Protein AF-A0A3D3ULC6-F1 (afdb_monomer_lite)

Structure (mmCIF, N/CA/C/O backbone):
data_AF-A0A3D3ULC6-F1
#
_entry.id   AF-A0A3D3ULC6-F1
#
loop_
_atom_site.group_PDB
_atom_site.id
_atom_site.type_symbol
_atom_site.label_atom_id
_atom_site.label_alt_id
_atom_site.label_comp_id
_atom_site.label_asym_id
_atom_site.label_entity_id
_atom_site.label_seq_id
_atom_site.pdbx_PDB_ins_code
_atom_site.Cartn_x
_atom_site.Cartn_y
_atom_site.Cartn_z
_atom_site.occupancy
_atom_site.B_iso_or_equiv
_atom_site.auth_seq_id
_atom_site.auth_comp_id
_atom_site.auth_asym_id
_atom_site.auth_atom_id
_atom_site.pdbx_PDB_model_num
ATOM 1 N N . MET A 1 1 ? 43.059 -26.072 -73.272 1.00 43.12 1 MET A N 1
ATOM 2 C CA . MET A 1 1 ? 42.145 -24.938 -73.535 1.00 43.12 1 MET A CA 1
ATOM 3 C C . MET A 1 1 ? 40.936 -25.067 -72.613 1.00 43.12 1 MET A C 1
ATOM 5 O O . MET A 1 1 ? 39.854 -25.448 -73.032 1.00 43.12 1 MET A O 1
ATOM 9 N N . LEU A 1 2 ? 41.203 -24.804 -71.338 1.00 31.50 2 LEU A N 1
ATOM 10 C CA . LEU A 1 2 ? 40.302 -24.479 -70.227 1.00 31.50 2 LEU A CA 1
ATOM 11 C C . LEU A 1 2 ? 40.651 -22.998 -69.930 1.00 31.50 2 LEU A C 1
ATOM 13 O O . LEU A 1 2 ? 41.809 -22.636 -70.109 1.00 31.50 2 LEU A O 1
ATOM 17 N N . ASP A 1 3 ? 39.784 -22.052 -69.592 1.00 36.62 3 ASP A N 1
ATOM 18 C CA . ASP A 1 3 ? 38.513 -22.144 -68.898 1.00 36.62 3 ASP A CA 1
ATOM 19 C C . ASP A 1 3 ? 37.566 -21.030 -69.361 1.00 36.62 3 ASP A C 1
ATOM 21 O O . ASP A 1 3 ? 37.781 -19.846 -69.112 1.00 36.62 3 ASP A O 1
ATOM 25 N N . LYS A 1 4 ? 36.443 -21.420 -69.970 1.00 40.50 4 LYS A N 1
ATOM 26 C CA . LYS A 1 4 ? 35.246 -20.575 -70.121 1.00 40.50 4 LYS A CA 1
ATOM 27 C C . LYS A 1 4 ? 34.289 -20.789 -68.938 1.00 40.50 4 LYS A C 1
ATOM 29 O O . LYS A 1 4 ? 33.088 -20.959 -69.129 1.00 40.50 4 LYS A O 1
ATOM 34 N N . LYS A 1 5 ? 34.829 -20.806 -67.713 1.00 41.34 5 LYS A N 1
ATOM 35 C CA . LYS A 1 5 ? 34.066 -20.925 -66.454 1.00 41.34 5 LYS A CA 1
ATOM 36 C C . LYS A 1 5 ? 34.327 -19.808 -65.431 1.00 41.34 5 LYS A C 1
ATOM 38 O O . LYS A 1 5 ? 33.798 -19.881 -64.333 1.00 41.34 5 LYS A O 1
ATOM 43 N N . LEU A 1 6 ? 35.038 -18.740 -65.808 1.00 37.81 6 LEU A N 1
ATOM 44 C CA . LEU A 1 6 ? 35.272 -17.573 -64.937 1.00 37.81 6 LEU A CA 1
ATOM 45 C C . LEU A 1 6 ? 34.579 -16.271 -65.380 1.00 37.81 6 LEU A C 1
ATOM 47 O O . LEU A 1 6 ? 34.598 -15.292 -64.648 1.00 37.81 6 LEU A O 1
ATOM 51 N N . ALA A 1 7 ? 33.889 -16.250 -66.525 1.00 36.66 7 ALA A N 1
ATOM 52 C CA . ALA A 1 7 ? 33.257 -15.031 -67.055 1.00 36.66 7 ALA A CA 1
ATOM 53 C C . ALA A 1 7 ? 31.736 -14.916 -66.794 1.00 36.66 7 ALA A C 1
ATOM 55 O O . ALA A 1 7 ? 31.085 -14.032 -67.340 1.00 36.66 7 ALA A O 1
ATOM 56 N N . ARG A 1 8 ? 31.150 -15.799 -65.970 1.00 35.94 8 ARG A N 1
ATOM 57 C CA . ARG A 1 8 ? 29.739 -15.712 -65.524 1.00 35.94 8 ARG A CA 1
ATOM 58 C C . ARG A 1 8 ? 29.569 -15.504 -64.012 1.00 35.94 8 ARG A C 1
ATOM 60 O O . ARG A 1 8 ? 28.445 -15.496 -63.537 1.00 35.94 8 ARG A O 1
ATOM 67 N N . ILE A 1 9 ? 30.664 -15.282 -63.281 1.00 39.44 9 ILE A N 1
ATOM 68 C CA . ILE A 1 9 ? 30.652 -15.001 -61.831 1.00 39.44 9 ILE A CA 1
ATOM 69 C C . ILE A 1 9 ? 30.904 -13.507 -61.527 1.00 39.44 9 ILE A C 1
ATOM 71 O O . ILE A 1 9 ? 30.817 -13.089 -60.383 1.00 39.44 9 ILE A O 1
ATOM 75 N N . LEU A 1 10 ? 31.106 -12.656 -62.543 1.00 34.56 10 LEU A N 1
ATOM 76 C CA . LEU A 1 10 ? 31.330 -11.211 -62.352 1.00 34.56 10 LEU A CA 1
ATOM 77 C C . LEU A 1 10 ? 30.183 -10.284 -62.805 1.00 34.56 10 LEU A C 1
ATOM 79 O O . LEU A 1 10 ? 30.356 -9.073 -62.804 1.00 34.56 10 LEU A O 1
ATOM 83 N N . ILE A 1 11 ? 29.007 -10.815 -63.172 1.00 35.88 11 ILE A N 1
ATOM 84 C CA . ILE A 1 11 ? 27.827 -9.998 -63.564 1.00 35.88 11 ILE A CA 1
ATOM 85 C C . ILE A 1 11 ? 26.578 -10.319 -62.706 1.00 35.88 11 ILE A C 1
ATOM 87 O O . ILE A 1 11 ? 25.499 -9.792 -62.938 1.00 35.88 11 ILE A O 1
ATOM 91 N N . CYS A 1 12 ? 26.724 -11.108 -61.635 1.00 32.03 12 CYS A N 1
ATOM 92 C CA . CYS A 1 12 ? 25.681 -11.289 -60.608 1.00 32.03 12 CYS A CA 1
ATOM 93 C C . CYS A 1 12 ? 26.078 -10.719 -59.235 1.00 32.03 12 CYS A C 1
ATOM 95 O O . CYS A 1 12 ? 25.408 -10.998 -58.250 1.00 32.03 12 CYS A O 1
ATOM 97 N N . LEU A 1 13 ? 27.141 -9.906 -59.169 1.00 33.59 13 LEU A N 1
ATOM 98 C CA . LEU A 1 13 ? 27.630 -9.289 -57.927 1.00 33.59 13 LEU A CA 1
ATOM 99 C C . LEU A 1 13 ? 27.573 -7.748 -57.936 1.00 33.59 13 LEU A C 1
ATOM 101 O O . LEU A 1 13 ? 28.222 -7.105 -57.124 1.00 33.59 13 LEU A O 1
ATOM 105 N N . ALA A 1 14 ? 26.817 -7.149 -58.862 1.00 35.69 14 ALA A N 1
ATOM 106 C CA . ALA A 1 14 ? 26.692 -5.691 -58.993 1.00 35.69 14 ALA A CA 1
ATOM 107 C C . ALA A 1 14 ? 25.235 -5.206 -59.151 1.00 35.69 14 ALA A C 1
ATOM 109 O O . ALA A 1 14 ? 25.001 -4.104 -59.631 1.00 35.69 14 ALA A O 1
ATOM 110 N N . LEU A 1 15 ? 24.246 -6.026 -58.771 1.00 36.44 15 LEU A N 1
ATOM 111 C CA . LEU A 1 15 ? 22.818 -5.674 -58.878 1.00 36.44 15 LEU A CA 1
ATOM 112 C C . LEU A 1 15 ? 21.954 -6.230 -57.729 1.00 36.44 15 LEU A C 1
ATOM 114 O O . LEU A 1 15 ? 20.768 -6.479 -57.900 1.00 36.44 15 LEU A O 1
ATOM 118 N N . ALA A 1 16 ? 22.556 -6.405 -56.549 1.00 34.91 16 ALA A N 1
ATOM 119 C CA . ALA A 1 16 ? 21.851 -6.726 -55.303 1.00 34.91 16 ALA A CA 1
ATOM 120 C C . ALA A 1 16 ? 22.537 -6.092 -54.074 1.00 34.91 16 ALA A C 1
ATOM 122 O O . ALA A 1 16 ? 22.623 -6.697 -53.015 1.00 34.91 16 ALA A O 1
ATOM 123 N N . LEU A 1 17 ? 23.056 -4.871 -54.233 1.00 36.03 17 LEU A N 1
ATOM 124 C CA . LEU A 1 17 ? 23.528 -4.014 -53.138 1.00 36.03 17 LEU A CA 1
ATOM 125 C C . LEU A 1 17 ? 22.856 -2.645 -53.274 1.00 36.03 17 LEU A C 1
ATOM 127 O O . LEU A 1 17 ? 23.476 -1.609 -53.475 1.00 36.03 17 LEU A O 1
ATOM 131 N N . SER A 1 18 ? 21.531 -2.692 -53.239 1.00 35.28 18 SER A N 1
ATOM 132 C CA . SER A 1 18 ? 20.673 -1.582 -52.841 1.00 35.28 18 SER A CA 1
ATOM 133 C C . SER A 1 18 ? 19.486 -2.168 -52.077 1.00 35.28 18 SER A C 1
ATOM 135 O O . SER A 1 18 ? 18.331 -1.904 -52.391 1.00 35.28 18 SER A O 1
ATOM 137 N N . PHE A 1 19 ? 19.775 -3.042 -51.114 1.00 32.06 19 PHE A N 1
ATOM 138 C CA . PHE A 1 19 ? 18.969 -3.039 -49.909 1.00 32.06 19 PHE A CA 1
ATOM 139 C C . PHE A 1 19 ? 19.591 -1.951 -49.057 1.00 32.06 19 PHE A C 1
ATOM 141 O O . PHE A 1 19 ? 20.763 -2.038 -48.689 1.00 32.06 19 PHE A O 1
ATOM 148 N N . SER A 1 20 ? 18.839 -0.873 -48.877 1.00 32.28 20 SER A N 1
ATOM 149 C CA . SER A 1 20 ? 19.072 0.086 -47.817 1.00 32.28 20 SER A CA 1
ATOM 150 C C . SER A 1 20 ? 19.307 -0.706 -46.539 1.00 32.28 20 SER A C 1
ATOM 152 O O . SER A 1 20 ? 18.380 -1.280 -45.974 1.00 32.28 20 SER A O 1
ATOM 154 N N . VAL A 1 21 ? 20.564 -0.757 -46.107 1.00 31.59 21 VAL A N 1
ATOM 155 C CA . VAL A 1 21 ? 20.882 -0.871 -44.693 1.00 31.59 21 VAL A CA 1
ATOM 156 C C . VAL A 1 21 ? 20.338 0.422 -44.097 1.00 31.59 21 VAL A C 1
ATOM 158 O O . VAL A 1 21 ? 21.056 1.402 -43.942 1.00 31.59 21 VAL A O 1
ATOM 161 N N . THR A 1 22 ? 19.039 0.466 -43.818 1.00 33.31 22 THR A N 1
ATOM 162 C CA . THR A 1 22 ? 18.623 1.091 -42.574 1.00 33.31 22 THR A CA 1
ATOM 163 C C . THR A 1 22 ? 19.183 0.162 -41.512 1.00 33.31 22 THR A C 1
ATOM 165 O O . THR A 1 22 ? 18.521 -0.771 -41.073 1.00 33.31 22 THR A O 1
ATOM 168 N N . ALA A 1 23 ? 20.454 0.379 -41.154 1.00 33.34 23 ALA A N 1
ATOM 169 C CA . ALA A 1 23 ? 20.802 0.253 -39.753 1.00 33.34 23 ALA A CA 1
ATOM 170 C C . ALA A 1 23 ? 19.688 1.022 -39.043 1.00 33.34 23 ALA A C 1
ATOM 172 O O . ALA A 1 23 ? 19.418 2.158 -39.451 1.00 33.34 23 ALA A O 1
ATOM 173 N N . SER A 1 24 ? 18.951 0.389 -38.130 1.00 39.78 24 SER A N 1
ATOM 174 C CA . SER A 1 24 ? 18.126 1.174 -37.222 1.00 39.78 24 SER A CA 1
ATOM 175 C C . SER A 1 24 ? 19.101 2.166 -36.603 1.00 39.78 24 SER A C 1
ATOM 177 O O . SER A 1 24 ? 19.998 1.774 -35.858 1.00 39.78 24 SER A O 1
ATOM 179 N N . ARG A 1 25 ? 19.061 3.422 -37.054 1.00 54.72 25 ARG A N 1
ATOM 180 C CA . ARG A 1 25 ? 19.798 4.476 -36.379 1.00 54.72 25 ARG A CA 1
ATOM 181 C C . ARG A 1 25 ? 19.213 4.449 -34.975 1.00 54.72 25 ARG A C 1
ATOM 183 O O . ARG A 1 25 ? 17.988 4.483 -34.852 1.00 54.72 25 ARG A O 1
ATOM 190 N N . GLY A 1 26 ? 20.050 4.240 -33.960 1.00 68.44 26 GLY A N 1
ATOM 191 C CA . GLY A 1 26 ? 19.586 4.441 -32.597 1.00 68.44 26 GLY A CA 1
ATOM 192 C C . GLY A 1 26 ? 19.029 5.854 -32.472 1.00 68.44 26 GLY A C 1
ATOM 193 O O . GLY A 1 26 ? 19.368 6.718 -33.284 1.00 68.44 26 GLY A O 1
ATOM 194 N N . ALA A 1 27 ? 18.157 6.044 -31.488 1.00 85.88 27 ALA A N 1
ATOM 195 C CA . ALA A 1 27 ? 17.530 7.328 -31.208 1.00 85.88 27 ALA A CA 1
ATOM 196 C C . ALA A 1 27 ? 18.531 8.497 -31.231 1.00 85.88 27 ALA A C 1
ATOM 198 O O . ALA A 1 27 ? 19.686 8.337 -30.812 1.00 85.88 27 ALA A O 1
ATOM 199 N N . ASP A 1 28 ? 18.081 9.644 -31.727 1.00 92.00 28 ASP A N 1
ATOM 200 C CA . ASP A 1 28 ? 18.817 10.900 -31.680 1.00 92.00 28 ASP A CA 1
ATOM 201 C C . ASP A 1 28 ? 18.496 11.575 -30.323 1.00 92.00 28 ASP A C 1
ATOM 203 O O . ASP A 1 28 ? 17.371 11.993 -30.064 1.00 92.00 28 ASP A O 1
ATOM 207 N N . ILE A 1 29 ? 19.479 11.611 -29.418 1.00 96.38 29 ILE A N 1
ATOM 208 C CA . ILE A 1 29 ? 19.362 12.115 -28.041 1.00 96.38 29 ILE A CA 1
ATOM 209 C C . ILE A 1 29 ? 20.012 13.495 -27.952 1.00 96.38 29 ILE A C 1
ATOM 211 O O . ILE A 1 29 ? 21.197 13.650 -28.273 1.00 96.38 29 ILE A O 1
ATOM 215 N N . LEU A 1 30 ? 19.253 14.482 -27.475 1.00 97.38 30 LEU A N 1
ATOM 216 C CA . LEU A 1 30 ? 19.774 15.800 -27.123 1.00 97.38 30 LEU A CA 1
ATOM 217 C C . LEU A 1 30 ? 20.320 15.749 -25.696 1.00 97.38 30 LEU A C 1
ATOM 219 O O . LEU A 1 30 ? 19.574 15.462 -24.766 1.00 97.38 30 LEU A O 1
ATOM 223 N N . PHE A 1 31 ? 21.612 16.004 -25.518 1.00 97.75 31 PHE A N 1
ATOM 224 C CA . PHE A 1 31 ? 22.270 16.023 -24.213 1.00 97.75 31 PHE A CA 1
ATOM 225 C C . PHE A 1 31 ? 22.579 17.468 -23.836 1.00 97.75 31 PHE A C 1
ATOM 227 O O . PHE A 1 31 ? 23.545 18.040 -24.344 1.00 97.75 31 PHE A O 1
ATOM 234 N N . ILE A 1 32 ? 21.765 18.043 -22.956 1.00 95.69 32 ILE A N 1
ATOM 235 C CA . ILE A 1 32 ? 21.941 19.403 -22.447 1.00 95.69 32 ILE A CA 1
ATOM 236 C C . ILE A 1 32 ? 22.980 19.366 -21.321 1.00 95.69 32 ILE A C 1
ATOM 238 O O . ILE A 1 32 ? 22.901 18.528 -20.417 1.00 95.69 32 ILE A O 1
ATOM 242 N N . SER A 1 33 ? 23.991 20.224 -21.421 1.00 94.50 33 SER A N 1
ATOM 243 C CA . SER A 1 33 ? 25.159 20.275 -20.537 1.00 94.50 33 SER A CA 1
ATOM 244 C C . SER A 1 33 ? 25.633 21.716 -20.410 1.00 94.50 33 SER A C 1
ATOM 246 O O . SER A 1 33 ? 25.626 22.434 -21.405 1.00 94.50 33 SER A O 1
ATOM 248 N N . ALA A 1 34 ? 26.156 22.094 -19.241 1.00 93.06 34 ALA A N 1
ATOM 249 C CA . ALA A 1 34 ? 26.813 23.394 -19.069 1.00 93.06 34 ALA A CA 1
ATOM 250 C C . ALA A 1 34 ? 28.150 23.534 -19.805 1.00 93.06 34 ALA A C 1
ATOM 252 O O . ALA A 1 34 ? 28.787 24.584 -19.766 1.00 93.06 34 ALA A O 1
ATOM 253 N N . MET A 1 35 ? 28.654 22.443 -20.396 1.00 90.75 35 MET A N 1
ATOM 254 C CA . MET A 1 35 ? 29.899 22.422 -21.170 1.00 90.75 35 MET A CA 1
ATOM 255 C C . MET A 1 35 ? 31.139 22.945 -20.412 1.00 90.75 35 MET A C 1
ATOM 257 O O . MET A 1 35 ? 32.177 23.216 -21.026 1.00 90.75 35 MET A O 1
ATOM 261 N N . ASP A 1 36 ? 31.077 23.033 -19.078 1.00 91.00 36 ASP A N 1
ATOM 262 C CA . ASP A 1 36 ? 32.172 23.507 -18.235 1.00 91.00 36 ASP A CA 1
ATOM 263 C C . ASP A 1 36 ? 33.260 22.437 -18.065 1.00 91.00 36 ASP A C 1
ATOM 265 O O . ASP A 1 36 ? 33.006 21.251 -17.855 1.00 91.00 36 ASP A O 1
ATOM 269 N N . GLU A 1 37 ? 34.521 22.864 -18.080 1.00 91.19 37 GLU A N 1
ATOM 270 C CA . GLU A 1 37 ? 35.684 21.977 -17.972 1.00 91.19 37 GLU A CA 1
ATOM 271 C C . GLU A 1 37 ? 35.710 21.190 -16.649 1.00 91.19 37 GLU A C 1
ATOM 273 O O . GLU A 1 37 ? 36.300 20.108 -16.582 1.00 91.19 37 GLU A O 1
ATOM 278 N N . ALA A 1 38 ? 35.086 21.710 -15.584 1.00 88.19 38 ALA A N 1
ATOM 279 C CA . ALA A 1 38 ? 35.056 21.053 -14.277 1.00 88.19 38 ALA A CA 1
ATOM 280 C C . ALA A 1 38 ? 34.054 19.886 -14.185 1.00 88.19 38 ALA A C 1
ATOM 282 O O . ALA A 1 38 ? 34.249 18.987 -13.358 1.00 88.19 38 ALA A O 1
ATOM 283 N N . THR A 1 39 ? 32.997 19.899 -14.999 1.00 90.56 39 THR A N 1
ATOM 284 C CA . THR A 1 39 ? 31.883 18.928 -14.989 1.00 90.56 39 THR A CA 1
ATOM 285 C C . THR A 1 39 ? 31.943 17.990 -16.193 1.00 90.56 39 THR A C 1
ATOM 287 O O . THR A 1 39 ? 31.587 16.812 -16.093 1.00 90.56 39 THR A O 1
ATOM 290 N N . LYS A 1 40 ? 32.557 18.462 -17.285 1.00 92.50 40 LYS A N 1
ATOM 291 C CA . LYS A 1 40 ? 32.769 17.752 -18.545 1.00 92.50 40 LYS A CA 1
ATOM 292 C C . LYS A 1 40 ? 33.225 16.291 -18.427 1.00 92.50 40 LYS A C 1
ATOM 294 O O . LYS A 1 40 ? 32.702 15.472 -19.177 1.00 92.50 40 LYS A O 1
ATOM 299 N N . PRO A 1 41 ? 34.164 15.894 -17.542 1.00 94.50 41 PRO A N 1
ATOM 300 C CA . PRO A 1 41 ? 34.548 14.486 -17.437 1.00 94.50 41 PRO A CA 1
ATOM 301 C C . PRO A 1 41 ? 33.399 13.551 -17.030 1.00 94.50 41 PRO A C 1
ATOM 303 O O . PRO A 1 41 ? 33.396 12.393 -17.442 1.00 94.50 41 PRO A O 1
ATOM 306 N N . GLY A 1 42 ? 32.459 14.034 -16.210 1.00 94.06 42 GLY A N 1
ATOM 307 C CA . GLY A 1 42 ? 31.261 13.289 -15.827 1.00 94.06 42 GLY A CA 1
ATOM 308 C C . GLY A 1 42 ? 30.271 13.199 -16.987 1.00 94.06 42 GLY A C 1
ATOM 309 O O . GLY A 1 42 ? 29.874 12.097 -17.358 1.00 94.06 42 GLY A O 1
ATOM 310 N N . ASP A 1 43 ? 29.977 14.332 -17.626 1.00 96.75 43 ASP A N 1
ATOM 311 C CA . ASP A 1 43 ? 29.096 14.396 -18.800 1.00 96.75 43 ASP A CA 1
ATOM 312 C C . ASP A 1 43 ? 29.605 13.512 -19.946 1.00 96.75 43 ASP A C 1
ATOM 314 O O . ASP A 1 43 ? 28.854 12.715 -20.507 1.00 96.75 43 ASP A O 1
ATOM 318 N N . ASP A 1 44 ? 30.910 13.563 -20.240 1.00 96.44 44 ASP A N 1
ATOM 319 C CA . ASP A 1 44 ? 31.535 12.743 -21.280 1.00 96.44 44 ASP A CA 1
ATOM 320 C C . ASP A 1 44 ? 31.422 11.241 -20.962 1.00 96.44 44 ASP A C 1
ATOM 322 O O . ASP A 1 44 ? 31.301 10.433 -21.886 1.00 96.44 44 ASP A O 1
ATOM 326 N N . ALA A 1 45 ? 31.432 10.849 -19.681 1.00 95.69 45 ALA A N 1
ATOM 327 C CA . ALA A 1 45 ? 31.241 9.459 -19.272 1.00 95.69 45 ALA A CA 1
ATOM 328 C C . ALA A 1 45 ? 29.794 8.991 -19.496 1.00 95.69 45 ALA A C 1
ATOM 330 O O . ALA A 1 45 ? 29.585 7.919 -20.073 1.00 95.69 45 ALA A O 1
ATOM 331 N N . LEU A 1 46 ? 28.804 9.802 -19.110 1.00 97.19 46 LEU A N 1
ATOM 332 C CA . LEU A 1 46 ? 27.387 9.498 -19.333 1.00 97.19 46 LEU A CA 1
ATOM 333 C C . LEU A 1 46 ? 27.047 9.481 -20.826 1.00 97.19 46 LEU A C 1
ATOM 335 O O . LEU A 1 46 ? 26.428 8.536 -21.314 1.00 97.19 46 LEU A O 1
ATOM 339 N N . LYS A 1 47 ? 27.532 10.470 -21.582 1.00 96.75 47 LYS A N 1
ATOM 340 C CA . LYS A 1 47 ? 27.395 10.513 -23.038 1.00 96.75 47 LYS A CA 1
ATOM 341 C C . LYS A 1 47 ? 27.996 9.273 -23.696 1.00 96.75 47 LYS A C 1
ATOM 343 O O . LYS A 1 47 ? 27.327 8.631 -24.502 1.00 96.75 47 LYS A O 1
ATOM 348 N N . ALA A 1 48 ? 29.234 8.914 -23.350 1.00 94.81 48 ALA A N 1
ATOM 349 C CA . ALA A 1 48 ? 29.892 7.737 -23.916 1.00 94.81 48 ALA A CA 1
ATOM 350 C C . ALA A 1 48 ? 29.140 6.440 -23.586 1.00 94.81 48 ALA A C 1
ATOM 352 O O . ALA A 1 48 ? 29.086 5.535 -24.420 1.00 94.81 48 ALA A O 1
ATOM 353 N N . PHE A 1 49 ? 28.542 6.351 -22.395 1.00 94.81 49 PHE A N 1
ATOM 354 C CA . PHE A 1 49 ? 27.685 5.232 -22.023 1.00 94.81 49 PHE A CA 1
ATOM 355 C C . PHE A 1 49 ? 26.443 5.149 -22.919 1.00 94.81 49 PHE A C 1
ATOM 357 O O . PHE A 1 49 ? 26.195 4.101 -23.513 1.00 94.81 49 PHE A O 1
ATOM 364 N N . ILE A 1 50 ? 25.713 6.257 -23.082 1.00 94.38 50 ILE A N 1
ATOM 365 C CA . ILE A 1 50 ? 24.499 6.319 -23.910 1.00 94.38 50 ILE A CA 1
ATOM 366 C C . ILE A 1 50 ? 24.818 6.040 -25.393 1.00 94.38 50 ILE A C 1
ATOM 368 O O . ILE A 1 50 ? 24.100 5.286 -26.050 1.00 94.38 50 ILE A O 1
ATOM 372 N N . GLU A 1 51 ? 25.930 6.559 -25.923 1.00 92.00 51 GLU A N 1
ATOM 373 C CA . GLU A 1 51 ? 26.417 6.202 -27.267 1.00 92.00 51 GLU A CA 1
ATOM 374 C C . GLU A 1 51 ? 26.792 4.716 -27.365 1.00 92.00 51 GLU A C 1
ATOM 376 O O . GLU A 1 51 ? 26.568 4.074 -28.394 1.00 92.00 51 GLU A O 1
ATOM 381 N N . GLY A 1 52 ? 27.324 4.145 -26.282 1.00 83.00 52 GLY A N 1
ATOM 382 C CA . GLY A 1 52 ? 27.604 2.717 -26.151 1.00 83.00 52 GLY A CA 1
ATOM 383 C C . GLY A 1 52 ? 26.356 1.834 -26.244 1.00 83.00 52 GLY A C 1
ATOM 384 O O . GLY A 1 52 ? 26.462 0.695 -26.702 1.00 83.00 52 GLY A O 1
ATOM 385 N N . LEU A 1 53 ? 25.176 2.365 -25.899 1.00 83.31 53 LEU A N 1
ATOM 386 C CA . LEU A 1 53 ? 23.877 1.709 -26.107 1.00 83.31 53 LEU A CA 1
ATOM 387 C C . LEU A 1 53 ? 23.405 1.760 -27.576 1.00 83.31 53 LEU A C 1
ATOM 389 O O . LEU A 1 53 ? 22.401 1.141 -27.920 1.00 83.31 53 LEU A O 1
ATOM 393 N N . GLY A 1 54 ? 24.136 2.454 -28.457 1.00 83.94 54 GLY A N 1
ATOM 394 C CA . GLY A 1 54 ? 23.865 2.528 -29.896 1.00 83.94 54 GLY A CA 1
ATOM 395 C C . GLY A 1 54 ? 23.105 3.777 -30.349 1.00 83.94 54 GLY A C 1
ATOM 396 O O . GLY A 1 54 ? 22.691 3.836 -31.509 1.00 83.94 54 GLY A O 1
ATOM 397 N N . HIS A 1 55 ? 22.925 4.762 -29.467 1.00 88.19 55 HIS A N 1
ATOM 398 C CA . HIS A 1 55 ? 22.236 6.022 -29.753 1.00 88.19 55 HIS A CA 1
ATOM 399 C C . HIS A 1 55 ? 23.180 7.098 -30.298 1.00 88.19 55 HIS A C 1
ATOM 401 O O . HIS A 1 55 ? 24.388 7.074 -30.051 1.00 88.19 55 HIS A O 1
ATOM 407 N N . THR A 1 56 ? 22.625 8.061 -31.033 1.00 92.31 56 THR A N 1
ATOM 408 C CA . THR A 1 56 ? 23.362 9.268 -31.424 1.00 92.31 56 THR A CA 1
ATOM 409 C C . THR A 1 56 ? 23.159 10.304 -30.331 1.00 92.31 56 THR A C 1
ATOM 411 O O . THR A 1 56 ? 22.023 10.674 -30.070 1.00 92.31 56 THR A O 1
ATOM 414 N N . VAL A 1 57 ? 24.230 10.789 -29.701 1.00 96.81 57 VAL A N 1
ATOM 415 C CA . VAL A 1 57 ? 24.122 11.798 -28.636 1.00 96.81 57 VAL A CA 1
ATOM 416 C C . VAL A 1 57 ? 24.733 13.113 -29.100 1.00 96.81 57 VAL A C 1
ATOM 418 O O . VAL A 1 57 ? 25.936 13.185 -29.376 1.00 96.81 57 VAL A O 1
ATOM 421 N N . THR A 1 58 ? 23.909 14.155 -29.170 1.00 97.00 58 THR A N 1
ATOM 422 C CA . THR A 1 58 ? 24.320 15.506 -29.567 1.00 97.00 58 THR A CA 1
ATOM 423 C C . THR A 1 58 ? 24.367 16.388 -28.334 1.00 97.00 58 THR A C 1
ATOM 425 O O . THR A 1 58 ? 23.344 16.573 -27.684 1.00 97.00 58 THR A O 1
ATOM 428 N N . TYR A 1 59 ? 25.543 16.927 -28.012 1.00 96.81 59 TYR A N 1
ATOM 429 C CA . TYR A 1 59 ? 25.633 17.938 -26.967 1.00 96.81 59 TYR A CA 1
ATOM 430 C C . TYR A 1 59 ? 24.921 19.221 -27.389 1.00 96.81 59 TYR A C 1
ATOM 432 O O . TYR A 1 59 ? 25.045 19.648 -28.540 1.00 96.81 59 TYR A O 1
ATOM 440 N N . PHE A 1 60 ? 24.260 19.837 -26.424 1.00 94.69 60 PHE A N 1
ATOM 441 C CA . PHE A 1 60 ? 23.622 21.134 -26.525 1.00 94.69 60 PHE A CA 1
ATOM 442 C C . PHE A 1 60 ? 24.020 21.948 -25.294 1.00 94.69 60 PHE A C 1
ATOM 444 O O . PHE A 1 60 ? 24.031 21.413 -24.186 1.00 94.69 60 PHE A O 1
ATOM 451 N N . ASP A 1 61 ? 24.454 23.181 -25.522 1.00 92.38 61 ASP A N 1
ATOM 452 C CA . ASP A 1 61 ? 24.949 24.074 -24.474 1.00 92.38 61 ASP A CA 1
ATOM 453 C C . ASP A 1 61 ? 23.748 24.682 -23.731 1.00 92.38 61 ASP A C 1
ATOM 455 O O . ASP A 1 61 ? 22.757 25.027 -24.377 1.00 92.38 61 ASP A O 1
ATOM 459 N N . ASP A 1 62 ? 23.801 24.767 -22.402 1.00 90.19 62 ASP A N 1
ATOM 460 C CA . ASP A 1 62 ? 22.696 25.306 -21.591 1.00 90.19 62 ASP A CA 1
ATOM 461 C C . ASP A 1 62 ? 22.592 26.842 -21.644 1.00 90.19 62 ASP A C 1
ATOM 463 O O . ASP A 1 62 ? 21.600 27.405 -21.192 1.00 90.19 62 ASP A O 1
ATOM 467 N N . ASP A 1 63 ? 23.590 27.507 -22.234 1.00 89.88 63 ASP A N 1
ATOM 468 C CA . ASP A 1 63 ? 23.624 28.951 -22.499 1.00 89.88 63 ASP A CA 1
ATOM 469 C C . ASP A 1 63 ? 22.919 29.358 -23.824 1.00 89.88 63 ASP A C 1
ATOM 471 O O . ASP A 1 63 ? 22.915 30.545 -24.191 1.00 89.88 63 ASP A O 1
ATOM 475 N N . GLU A 1 64 ? 22.375 28.403 -24.590 1.00 90.12 64 GLU A N 1
ATOM 476 C CA . GLU A 1 64 ? 21.592 28.690 -25.804 1.00 90.12 64 GLU A CA 1
ATOM 477 C C . GLU A 1 64 ? 20.236 29.340 -25.465 1.00 90.12 64 GLU A C 1
ATOM 479 O O . GLU A 1 64 ? 19.870 29.499 -24.309 1.00 90.12 64 GLU A O 1
ATOM 484 N N . SER A 1 65 ? 19.503 29.826 -26.473 1.00 89.00 65 SER A N 1
ATOM 485 C CA . SER A 1 65 ? 18.213 30.482 -26.217 1.00 89.00 65 SER A CA 1
ATOM 486 C C . SER A 1 65 ? 17.065 29.481 -26.103 1.00 89.00 65 SER A C 1
ATOM 488 O O . SER A 1 65 ? 17.000 28.581 -26.932 1.00 89.00 65 SER A O 1
ATOM 490 N N . GLU A 1 66 ? 16.098 29.731 -25.210 1.00 86.38 66 GLU A N 1
ATOM 491 C CA . GLU A 1 66 ? 14.791 29.036 -25.126 1.00 86.38 66 GLU A CA 1
ATOM 492 C C . GLU A 1 66 ? 14.261 28.557 -26.489 1.00 86.38 66 GLU A C 1
ATOM 494 O O . GLU A 1 66 ? 14.021 27.373 -26.692 1.00 86.38 66 GLU A O 1
ATOM 499 N N . ALA A 1 67 ? 14.165 29.452 -27.478 1.00 87.81 67 ALA A N 1
ATOM 500 C CA . ALA A 1 67 ? 13.644 29.106 -28.801 1.00 87.81 67 ALA A CA 1
ATOM 501 C C . ALA A 1 67 ? 14.510 28.083 -29.566 1.00 87.81 67 ALA A C 1
ATOM 503 O O . ALA A 1 67 ? 13.981 27.282 -30.337 1.00 87.81 67 ALA A O 1
ATOM 504 N N . ASP A 1 68 ? 15.833 28.127 -29.406 1.00 91.25 68 ASP A N 1
ATOM 505 C CA . ASP A 1 68 ? 16.746 27.154 -30.007 1.00 91.25 68 ASP A CA 1
ATOM 506 C C . ASP A 1 68 ? 16.716 25.827 -29.232 1.00 91.25 68 ASP A C 1
ATOM 508 O O . ASP A 1 68 ? 16.718 24.761 -29.857 1.00 91.25 68 ASP A O 1
ATOM 512 N N . THR A 1 69 ? 16.614 25.888 -27.901 1.00 90.44 69 THR A N 1
ATOM 513 C CA . THR A 1 69 ? 16.465 24.728 -27.015 1.00 90.44 69 THR A CA 1
ATOM 514 C C . THR A 1 69 ? 15.187 23.956 -27.339 1.00 90.44 69 THR A C 1
ATOM 516 O O . THR A 1 69 ? 15.240 22.747 -27.572 1.00 90.44 69 THR A O 1
ATOM 519 N N . GLU A 1 70 ? 14.051 24.646 -27.464 1.00 88.62 70 GLU A N 1
ATOM 520 C CA . GLU A 1 70 ? 12.764 24.063 -27.856 1.00 88.62 70 GLU A CA 1
ATOM 521 C C . GLU A 1 70 ? 12.823 23.373 -29.221 1.00 88.62 70 GLU A C 1
ATOM 523 O O . GLU A 1 70 ? 12.331 22.253 -29.384 1.00 88.62 70 GLU A O 1
ATOM 528 N N . VAL A 1 71 ? 13.445 24.022 -30.212 1.00 90.06 71 VAL A N 1
ATOM 529 C CA . VAL A 1 71 ? 13.601 23.459 -31.560 1.00 90.06 71 VAL A CA 1
ATOM 530 C C . VAL A 1 71 ? 14.463 22.202 -31.521 1.00 90.06 71 VAL A C 1
ATOM 532 O O . VAL A 1 71 ? 14.075 21.182 -32.092 1.00 90.06 71 VAL A O 1
ATOM 535 N N . ALA A 1 72 ? 15.609 22.249 -30.841 1.00 92.94 72 ALA A N 1
ATOM 536 C CA . ALA A 1 72 ? 16.513 21.110 -30.744 1.00 92.94 72 ALA A CA 1
ATOM 537 C C . ALA A 1 72 ? 15.866 19.932 -29.999 1.00 92.94 72 ALA A C 1
ATOM 539 O O . ALA A 1 72 ? 15.984 18.781 -30.422 1.00 92.94 72 ALA A O 1
ATOM 540 N N . ALA A 1 73 ? 15.147 20.215 -28.915 1.00 91.00 73 ALA A N 1
ATOM 541 C CA . ALA A 1 73 ? 14.465 19.209 -28.115 1.00 91.00 73 ALA A CA 1
ATOM 542 C C . ALA A 1 73 ? 13.275 18.582 -28.856 1.00 91.00 73 ALA A C 1
ATOM 544 O O . ALA A 1 73 ? 13.059 17.377 -28.743 1.00 91.00 73 ALA A O 1
ATOM 545 N N . ALA A 1 74 ? 12.540 19.354 -29.662 1.00 88.06 74 ALA A N 1
ATOM 546 C CA . ALA A 1 74 ? 11.463 18.838 -30.508 1.00 88.06 74 ALA A CA 1
ATOM 547 C C . ALA A 1 74 ? 11.964 17.972 -31.682 1.00 88.06 74 ALA A C 1
ATOM 549 O O . ALA A 1 74 ? 11.202 17.171 -32.227 1.00 88.06 74 ALA A O 1
ATOM 550 N N . GLU A 1 75 ? 13.225 18.133 -32.101 1.00 89.56 75 GLU A N 1
ATOM 551 C CA . GLU A 1 75 ? 13.864 17.289 -33.122 1.00 89.56 75 GLU A CA 1
ATOM 552 C C . GLU A 1 75 ? 14.450 15.985 -32.555 1.00 89.56 75 GLU A C 1
ATOM 554 O O . GLU A 1 75 ? 14.747 15.068 -33.326 1.00 89.56 75 GLU A O 1
ATOM 559 N N . ALA A 1 76 ? 14.617 15.894 -31.234 1.00 92.69 76 ALA A N 1
ATOM 560 C CA . ALA A 1 76 ? 15.177 14.734 -30.554 1.00 92.69 76 ALA A CA 1
ATOM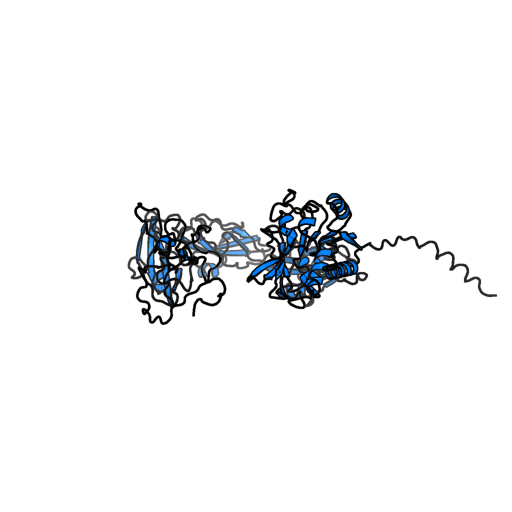 561 C C . ALA A 1 76 ? 14.116 13.677 -30.213 1.00 92.69 76 ALA A C 1
ATOM 563 O O . ALA A 1 76 ? 12.938 13.970 -30.021 1.00 92.69 76 ALA A O 1
ATOM 564 N N . ASP A 1 77 ? 14.560 12.430 -30.073 1.00 90.50 77 ASP A N 1
ATOM 565 C CA . ASP A 1 77 ? 13.737 11.319 -29.581 1.00 90.50 77 ASP A CA 1
ATOM 566 C C . ASP A 1 77 ? 13.704 11.263 -28.036 1.00 90.50 77 ASP A C 1
ATOM 568 O O . ASP A 1 77 ? 12.801 10.675 -27.443 1.00 90.50 77 ASP A O 1
ATOM 572 N N . LEU A 1 78 ? 14.717 11.844 -27.382 1.00 95.00 78 LEU A N 1
ATOM 573 C CA . LEU A 1 78 ? 14.871 11.949 -25.928 1.00 95.00 78 LEU A CA 1
ATOM 574 C C . LEU A 1 78 ? 15.746 13.167 -25.608 1.00 95.00 78 LEU A C 1
ATOM 576 O O . LEU A 1 78 ? 16.780 13.378 -26.248 1.00 95.00 78 LEU A O 1
ATOM 580 N N . VAL A 1 79 ? 15.370 13.912 -24.569 1.00 96.94 79 VAL A N 1
ATOM 581 C CA . VAL A 1 79 ? 16.213 14.950 -23.963 1.00 96.94 79 VAL A CA 1
ATOM 582 C C . VAL A 1 79 ? 16.831 14.415 -22.672 1.00 96.94 79 VAL A C 1
ATOM 584 O O . VAL A 1 79 ? 16.130 13.942 -21.778 1.00 96.94 79 VAL A O 1
ATOM 587 N N . PHE A 1 80 ? 18.152 14.487 -22.567 1.00 97.44 80 PHE A N 1
ATOM 588 C CA . PHE A 1 80 ? 18.898 14.213 -21.347 1.00 97.44 80 PHE A CA 1
ATOM 589 C C . PHE A 1 80 ? 19.414 15.535 -20.776 1.00 97.44 80 PHE A C 1
ATOM 591 O O . PHE A 1 80 ? 20.167 16.233 -21.453 1.00 97.44 80 PHE A O 1
ATOM 598 N N . ILE A 1 81 ? 19.021 15.869 -19.549 1.00 95.75 81 ILE A N 1
ATOM 599 C CA . ILE A 1 81 ? 19.454 17.088 -18.853 1.00 95.75 81 ILE A CA 1
ATOM 600 C C . ILE A 1 81 ? 20.475 16.686 -17.794 1.00 95.75 81 ILE A C 1
ATOM 602 O O . ILE A 1 81 ? 20.102 16.077 -16.785 1.00 95.75 81 ILE A O 1
ATOM 606 N N . SER A 1 82 ? 21.747 17.006 -18.037 1.00 95.50 82 SER A N 1
ATOM 607 C CA . SER A 1 82 ? 22.825 16.703 -17.096 1.00 95.50 82 SER A CA 1
ATOM 608 C C . SER A 1 82 ? 22.732 17.548 -15.830 1.00 95.50 82 SER A C 1
ATOM 610 O O . SER A 1 82 ? 22.328 18.698 -15.903 1.00 95.50 82 SER A O 1
ATOM 612 N N . GLU A 1 83 ? 23.191 17.013 -14.696 1.00 93.06 83 GLU A N 1
ATOM 613 C CA . GLU A 1 83 ? 23.343 17.767 -13.437 1.00 93.06 83 GLU A CA 1
ATOM 614 C C . GLU A 1 83 ? 24.497 18.784 -13.473 1.00 93.06 83 GLU A C 1
ATOM 616 O O . GLU A 1 83 ? 24.879 19.366 -12.467 1.00 93.06 83 GLU A O 1
ATOM 621 N N . SER A 1 84 ? 25.159 18.932 -14.621 1.00 92.75 84 SER A N 1
ATOM 622 C CA . SER A 1 84 ? 26.104 20.025 -14.822 1.00 92.75 84 SER A CA 1
ATOM 623 C C . SER A 1 84 ? 25.408 21.348 -15.134 1.00 92.75 84 SER A C 1
ATOM 625 O O . SER A 1 84 ? 26.055 22.390 -15.050 1.00 92.75 84 SER A O 1
ATOM 627 N N . VAL A 1 85 ? 24.135 21.297 -15.530 1.00 91.62 85 VAL A N 1
ATOM 628 C CA . VAL A 1 85 ? 23.357 22.414 -16.065 1.00 91.62 85 VAL A CA 1
ATOM 629 C C . VAL A 1 85 ? 22.941 23.363 -14.948 1.00 91.62 85 VAL A C 1
ATOM 631 O O . VAL A 1 85 ? 22.508 22.949 -13.886 1.00 91.62 85 VAL A O 1
ATOM 634 N N . GLY A 1 86 ? 23.016 24.674 -15.162 1.00 86.56 86 GLY A N 1
ATOM 635 C CA . GLY A 1 86 ? 22.471 25.595 -14.165 1.00 86.56 86 GLY A CA 1
ATOM 636 C C . GLY A 1 86 ? 20.940 25.527 -14.134 1.00 86.56 86 GLY A C 1
ATOM 637 O O . GLY A 1 86 ? 20.310 25.753 -15.164 1.00 86.56 86 GLY A O 1
ATOM 638 N N . SER A 1 87 ? 20.307 25.350 -12.967 1.00 83.12 87 SER A N 1
ATOM 639 C CA . SER A 1 87 ? 18.830 25.387 -12.870 1.00 83.12 87 SER A CA 1
ATOM 640 C C . SER A 1 87 ? 18.203 26.660 -13.460 1.00 83.12 87 SER A C 1
ATOM 642 O O . SER A 1 87 ? 17.141 26.625 -14.081 1.00 83.12 87 SER A O 1
ATOM 644 N N . GLY A 1 88 ? 18.910 27.792 -13.361 1.00 78.38 88 GLY A N 1
ATOM 645 C CA . GLY A 1 88 ? 18.528 29.055 -13.993 1.00 78.38 88 GLY A CA 1
ATOM 646 C C . GLY A 1 88 ? 18.518 29.044 -15.528 1.00 78.38 88 GLY A C 1
ATOM 647 O O . GLY A 1 88 ? 17.817 29.875 -16.098 1.00 78.38 88 GLY A O 1
ATOM 648 N N . GLY A 1 89 ? 19.267 28.140 -16.168 1.00 69.69 89 GLY A N 1
ATOM 649 C CA . GLY A 1 89 ? 19.335 27.969 -17.624 1.00 69.69 89 GLY A CA 1
ATOM 650 C C . GLY A 1 89 ? 18.210 27.103 -18.194 1.00 69.69 89 GLY A C 1
ATOM 651 O O . GLY A 1 89 ? 17.796 27.316 -19.319 1.00 69.69 89 GLY A O 1
ATOM 652 N N . ILE A 1 90 ? 17.636 26.183 -17.410 1.00 73.94 90 ILE A N 1
ATOM 653 C CA . ILE A 1 90 ? 16.585 25.263 -17.898 1.00 73.94 90 ILE A CA 1
ATOM 654 C C . ILE A 1 90 ? 15.166 25.616 -17.457 1.00 73.94 90 ILE A C 1
ATOM 656 O O . ILE A 1 90 ? 14.200 25.220 -18.110 1.00 73.94 90 ILE A O 1
ATOM 660 N N . ARG A 1 91 ? 15.014 26.359 -16.355 1.00 69.19 91 ARG A N 1
ATOM 661 C CA . ARG A 1 91 ? 13.714 26.604 -15.705 1.00 69.19 91 ARG A CA 1
ATOM 662 C C . ARG A 1 91 ? 12.656 27.310 -16.561 1.00 69.19 91 ARG A C 1
ATOM 664 O O . ARG A 1 91 ? 11.477 27.255 -16.224 1.00 69.19 91 ARG A O 1
ATOM 671 N N . GLU A 1 92 ? 13.079 28.026 -17.599 1.00 69.75 92 GLU A N 1
ATOM 672 C CA . GLU A 1 92 ? 12.208 28.797 -18.495 1.00 69.75 92 GLU A CA 1
ATOM 673 C C . GLU A 1 92 ? 12.204 28.225 -19.922 1.00 69.75 92 GLU A C 1
ATOM 675 O O . GLU A 1 92 ? 11.489 28.751 -20.757 1.00 69.75 92 GLU A O 1
ATOM 680 N N . GLU A 1 93 ? 12.966 27.160 -20.215 1.00 76.44 93 GLU A N 1
ATOM 681 C CA . GLU A 1 93 ? 13.234 26.777 -21.610 1.00 76.44 93 GLU A CA 1
ATOM 682 C C . GLU A 1 93 ? 12.534 25.511 -22.103 1.00 76.44 93 GLU A C 1
ATOM 684 O O . GLU A 1 93 ? 12.376 25.332 -23.307 1.00 76.44 93 GLU A O 1
ATOM 689 N N . ILE A 1 94 ? 12.184 24.579 -21.208 1.00 76.44 94 ILE A N 1
ATOM 690 C CA . ILE A 1 94 ? 11.883 23.203 -21.642 1.00 76.44 94 ILE A CA 1
ATOM 691 C C . ILE A 1 94 ? 10.725 22.504 -20.924 1.00 76.44 94 ILE A C 1
ATOM 693 O O . ILE A 1 94 ? 10.461 21.331 -21.201 1.00 76.44 94 ILE A O 1
ATOM 697 N N . THR A 1 95 ? 10.000 23.162 -20.013 1.00 76.75 95 THR A N 1
ATOM 698 C CA . THR A 1 95 ? 8.991 22.443 -19.206 1.00 76.75 95 THR A CA 1
ATOM 699 C C . THR A 1 95 ? 7.803 21.941 -20.048 1.00 76.75 95 THR A C 1
ATOM 701 O O . THR A 1 95 ? 7.310 20.828 -19.822 1.00 76.75 95 THR A O 1
ATOM 704 N N . GLU A 1 96 ? 7.403 22.697 -21.079 1.00 78.25 96 GLU A N 1
ATOM 705 C CA . GLU A 1 96 ? 6.245 22.402 -21.937 1.00 78.25 96 GLU A CA 1
ATOM 706 C C . GLU A 1 96 ? 6.534 21.479 -23.132 1.00 78.25 96 GLU A C 1
ATOM 708 O O . GLU A 1 96 ? 5.621 21.101 -23.870 1.00 78.25 96 GLU A O 1
ATOM 713 N N . ILE A 1 97 ? 7.788 21.063 -23.317 1.00 84.81 97 ILE A N 1
ATOM 714 C CA . ILE A 1 97 ? 8.204 20.301 -24.496 1.00 84.81 97 ILE A CA 1
ATOM 715 C C . ILE A 1 97 ? 7.626 18.879 -24.466 1.00 84.81 97 ILE A C 1
ATOM 717 O O . ILE A 1 97 ? 7.846 18.113 -23.529 1.00 84.81 97 ILE A O 1
ATOM 721 N N . GLU A 1 98 ? 6.935 18.473 -25.533 1.00 87.75 98 GLU A N 1
ATOM 722 C CA . GLU A 1 98 ? 6.313 17.141 -25.673 1.00 87.75 98 GLU A CA 1
ATOM 723 C C . GLU A 1 98 ? 7.309 16.009 -26.018 1.00 87.75 98 GLU A C 1
ATOM 725 O O . GLU A 1 98 ? 6.911 14.935 -26.467 1.00 87.75 98 GLU A O 1
ATOM 730 N N . THR A 1 99 ? 8.603 16.233 -25.799 1.00 91.19 99 THR A N 1
ATOM 731 C CA . THR A 1 99 ? 9.664 15.226 -25.912 1.00 91.19 99 THR A CA 1
ATOM 732 C C . THR A 1 99 ? 9.895 14.610 -24.531 1.00 91.19 99 THR A C 1
ATOM 734 O O . THR A 1 99 ? 9.902 15.337 -23.529 1.00 91.19 99 THR A O 1
ATOM 737 N N . PRO A 1 100 ? 10.057 13.284 -24.414 1.00 94.06 100 PRO A N 1
ATOM 738 C CA . PRO A 1 100 ? 10.320 12.658 -23.126 1.00 94.06 100 PRO A CA 1
ATOM 739 C C . PRO A 1 100 ? 11.725 13.003 -22.610 1.00 94.06 100 PRO A C 1
ATOM 741 O O . PRO A 1 100 ? 12.648 13.248 -23.392 1.00 94.06 100 PRO A O 1
ATOM 744 N N . MET A 1 101 ? 11.880 13.028 -21.283 1.00 95.38 101 MET A N 1
ATOM 745 C CA . MET A 1 101 ? 13.080 13.555 -20.627 1.00 95.38 101 MET A CA 1
ATOM 746 C C . MET A 1 101 ? 13.628 12.628 -19.546 1.00 95.38 101 MET A C 1
ATOM 748 O O . MET A 1 101 ? 12.870 12.053 -18.759 1.00 95.38 101 MET A O 1
ATOM 752 N N . ILE A 1 102 ? 14.957 12.555 -19.470 1.00 97.50 102 ILE A N 1
ATOM 753 C CA . ILE A 1 102 ? 15.692 12.078 -18.296 1.00 97.50 102 ILE A CA 1
ATOM 754 C C . ILE A 1 102 ? 16.387 13.291 -17.685 1.00 97.50 102 ILE A C 1
ATOM 756 O O . ILE A 1 102 ? 17.213 13.927 -18.339 1.00 97.50 102 ILE A O 1
ATOM 760 N N . ILE A 1 103 ? 16.039 13.604 -16.442 1.00 95.88 103 ILE A N 1
ATOM 761 C CA . ILE A 1 103 ? 16.505 14.783 -15.724 1.00 95.88 103 ILE A CA 1
ATOM 762 C C . ILE A 1 103 ? 17.373 14.334 -14.551 1.00 95.88 103 ILE A C 1
ATOM 764 O O . ILE A 1 103 ? 16.872 13.735 -13.595 1.00 95.88 103 ILE A O 1
ATOM 768 N N . THR A 1 104 ? 18.670 14.627 -14.617 1.00 95.44 104 THR A N 1
ATOM 769 C CA . THR A 1 104 ? 19.575 14.459 -13.469 1.00 95.44 104 THR A CA 1
ATOM 770 C C . THR A 1 104 ? 19.836 15.761 -12.723 1.00 95.44 104 THR A C 1
ATOM 772 O O . THR A 1 104 ? 20.231 15.696 -11.565 1.00 95.44 104 THR A O 1
ATOM 775 N N . GLU A 1 105 ? 19.577 16.909 -13.360 1.00 93.19 105 GLU A N 1
ATOM 776 C CA . GLU A 1 105 ? 19.678 18.238 -12.746 1.00 93.19 105 GLU A CA 1
ATOM 777 C C . GLU A 1 105 ? 18.622 18.422 -11.661 1.00 93.19 105 GLU A C 1
ATOM 779 O O . GLU A 1 105 ? 17.463 18.732 -11.947 1.00 93.19 105 GLU A O 1
ATOM 784 N N . CYS A 1 106 ? 19.005 18.168 -10.414 1.00 92.19 106 CYS A N 1
ATOM 785 C CA . CYS A 1 106 ? 18.063 18.113 -9.304 1.00 92.19 106 CYS A CA 1
ATOM 786 C C . CYS A 1 106 ? 17.677 19.497 -8.789 1.00 92.19 106 CYS A C 1
ATOM 788 O O . CYS A 1 106 ? 16.602 19.628 -8.209 1.00 92.19 106 CYS A O 1
ATOM 790 N N . TRP A 1 107 ? 18.496 20.521 -9.048 1.00 91.06 107 TRP A N 1
ATOM 791 C CA . TRP A 1 107 ? 18.188 21.905 -8.687 1.00 91.06 107 TRP A CA 1
ATOM 792 C C . TRP A 1 107 ? 17.194 22.582 -9.616 1.00 91.06 107 TRP A C 1
ATOM 794 O O . TRP A 1 107 ? 16.803 23.699 -9.319 1.00 91.06 107 TRP A O 1
ATOM 804 N N . GLY A 1 108 ? 16.850 21.959 -10.747 1.00 90.25 108 GLY A N 1
ATOM 805 C CA . GLY A 1 108 ? 15.789 22.421 -11.644 1.00 90.25 108 GLY A CA 1
ATOM 806 C C . GLY A 1 108 ? 14.450 21.719 -11.421 1.00 90.25 108 GLY A C 1
ATOM 807 O O . GLY A 1 108 ? 13.471 22.020 -12.104 1.00 90.25 108 GLY A O 1
ATOM 808 N N . TRP A 1 109 ? 14.389 20.717 -10.537 1.00 92.56 109 TRP A N 1
ATOM 809 C CA . TRP A 1 109 ? 13.195 19.884 -10.394 1.00 92.56 109 TRP A CA 1
ATOM 810 C C . TRP A 1 109 ? 12.004 20.654 -9.836 1.00 92.56 109 TRP A C 1
ATOM 812 O O . TRP A 1 109 ? 10.882 20.423 -10.289 1.00 92.56 109 TRP A O 1
ATOM 822 N N . ASP A 1 110 ? 12.218 21.569 -8.894 1.00 88.88 110 ASP A N 1
ATOM 823 C CA . ASP A 1 110 ? 11.138 22.379 -8.345 1.00 88.88 110 ASP A CA 1
ATOM 824 C C . ASP A 1 110 ? 10.650 23.436 -9.331 1.00 88.88 110 ASP A C 1
ATOM 826 O O . ASP A 1 110 ? 9.438 23.634 -9.451 1.00 88.88 110 ASP A O 1
ATOM 830 N N . GLU A 1 111 ? 11.545 24.031 -10.123 1.00 89.00 111 GLU A N 1
ATOM 831 C CA . GLU A 1 111 ? 11.155 24.923 -11.214 1.00 89.00 111 GLU A CA 1
ATOM 832 C C . GLU A 1 111 ? 10.329 24.209 -12.289 1.00 89.00 111 GLU A C 1
ATOM 834 O O . GLU A 1 111 ? 9.365 24.769 -12.815 1.00 89.00 111 GLU A O 1
ATOM 839 N N . MET A 1 112 ? 10.652 22.946 -12.569 1.00 91.00 112 MET A N 1
ATOM 840 C CA . MET A 1 112 ? 9.884 22.087 -13.474 1.00 91.00 112 MET A CA 1
ATOM 841 C C . MET A 1 112 ? 8.611 21.505 -12.831 1.00 91.00 112 MET A C 1
ATOM 843 O O . MET A 1 112 ? 7.876 20.773 -13.492 1.00 91.00 112 MET A O 1
ATOM 847 N N . GLY A 1 113 ? 8.339 21.787 -11.551 1.00 92.88 113 GLY A N 1
ATOM 848 C CA . GLY A 1 113 ? 7.181 21.270 -10.815 1.00 92.88 113 GLY A CA 1
ATOM 849 C C . GLY A 1 113 ? 7.255 19.780 -10.449 1.00 92.88 113 GLY A C 1
ATOM 850 O O . GLY A 1 113 ? 6.243 19.192 -10.066 1.00 92.88 113 GLY A O 1
ATOM 851 N N . LEU A 1 114 ? 8.424 19.144 -10.564 1.00 94.25 114 LEU A N 1
ATOM 852 C CA . LEU A 1 114 ? 8.624 17.699 -10.394 1.00 94.25 114 LEU A CA 1
ATOM 853 C C . LEU A 1 114 ? 8.673 17.259 -8.920 1.00 94.25 114 LEU A C 1
ATOM 855 O O . LEU A 1 114 ? 8.468 16.073 -8.642 1.00 94.25 114 LEU A O 1
ATOM 859 N N . THR A 1 115 ? 8.874 18.187 -7.980 1.00 94.88 115 THR A N 1
ATOM 860 C CA . THR A 1 115 ? 8.964 17.915 -6.535 1.00 94.88 115 THR A CA 1
ATOM 861 C C . THR A 1 115 ? 7.988 18.733 -5.686 1.00 94.88 115 THR A C 1
ATOM 863 O O . THR A 1 115 ? 7.577 19.837 -6.041 1.00 94.88 115 THR A O 1
ATOM 866 N N . LEU A 1 116 ? 7.618 18.192 -4.522 1.00 91.75 116 LEU A N 1
ATOM 867 C CA . LEU A 1 116 ? 6.951 18.921 -3.445 1.00 91.75 116 LEU A CA 1
ATOM 868 C C . LEU A 1 116 ? 8.004 19.705 -2.649 1.00 91.75 116 LEU A C 1
ATOM 870 O O . LEU A 1 116 ? 8.724 19.137 -1.832 1.00 91.75 116 LEU A O 1
ATOM 874 N N . GLY A 1 117 ? 8.082 21.016 -2.876 1.00 84.38 117 GLY A N 1
ATOM 875 C CA . GLY A 1 117 ? 9.164 21.847 -2.335 1.00 84.38 117 GLY A CA 1
ATOM 876 C C . GLY A 1 117 ? 10.372 21.868 -3.273 1.00 84.38 117 GLY A C 1
ATOM 877 O O . GLY A 1 117 ? 10.220 21.570 -4.452 1.00 84.38 117 GLY A O 1
ATOM 878 N N . GLY A 1 118 ? 11.544 22.251 -2.762 1.00 78.56 118 GLY A N 1
ATOM 879 C CA . GLY A 1 118 ? 12.764 22.376 -3.570 1.00 78.56 118 GLY A CA 1
ATOM 880 C C . GLY A 1 118 ? 13.324 21.038 -4.067 1.00 78.56 118 GLY A C 1
ATOM 881 O O . GLY A 1 118 ? 12.991 19.983 -3.522 1.00 78.56 118 GLY A O 1
ATOM 882 N N . GLY A 1 119 ? 14.224 21.095 -5.048 1.00 78.62 119 GLY A N 1
ATOM 883 C CA . GLY A 1 119 ? 15.161 20.021 -5.374 1.00 78.62 119 GLY A CA 1
ATOM 884 C C . GLY A 1 119 ? 16.608 20.506 -5.222 1.00 78.62 119 GLY A C 1
ATOM 885 O O . GLY A 1 119 ? 16.936 21.638 -5.561 1.00 78.62 119 GLY A O 1
ATOM 886 N N . ALA A 1 120 ? 17.479 19.699 -4.617 1.00 88.00 120 ALA A N 1
ATOM 887 C CA . ALA A 1 120 ? 18.886 20.041 -4.420 1.00 88.00 120 ALA A CA 1
ATOM 888 C C . ALA A 1 120 ? 19.765 18.807 -4.197 1.00 88.00 120 ALA A C 1
ATOM 890 O O . ALA A 1 120 ? 19.328 17.779 -3.674 1.00 88.00 120 ALA A O 1
ATOM 891 N N . GLY A 1 121 ? 21.054 18.942 -4.510 1.00 91.31 121 GLY A N 1
ATOM 892 C CA . GLY A 1 121 ? 22.064 17.938 -4.196 1.00 91.31 121 GLY A CA 1
ATOM 893 C C . GLY A 1 121 ? 22.450 17.964 -2.715 1.00 91.31 121 GLY A C 1
ATOM 894 O O . GLY A 1 121 ? 23.007 18.950 -2.217 1.00 91.31 121 GLY A O 1
ATOM 895 N N . GLN A 1 122 ? 22.247 16.847 -2.021 1.00 94.75 122 GLN A N 1
ATOM 896 C CA . GLN A 1 122 ? 22.568 16.678 -0.611 1.00 94.75 122 GLN A CA 1
ATOM 897 C C . GLN A 1 122 ? 23.551 15.530 -0.371 1.00 94.75 122 GLN A C 1
ATOM 899 O O . GLN A 1 122 ? 23.476 14.474 -0.993 1.00 94.75 122 GLN A O 1
ATOM 904 N N . GLU A 1 123 ? 24.511 15.755 0.530 1.00 96.50 123 GLU A N 1
ATOM 905 C CA . GLU A 1 123 ? 25.608 14.815 0.767 1.00 96.50 123 GLU A CA 1
ATOM 906 C C . GLU A 1 123 ? 25.106 13.460 1.269 1.00 96.50 123 GLU A C 1
ATOM 908 O O . GLU A 1 123 ? 24.223 13.369 2.127 1.00 96.50 123 GLU A O 1
ATOM 913 N N . VAL A 1 124 ? 25.686 12.401 0.709 1.00 95.62 124 VAL A N 1
ATOM 914 C CA . VAL A 1 124 ? 25.344 11.027 1.065 1.00 95.62 124 VAL A CA 1
ATOM 915 C C . VAL A 1 124 ? 26.121 10.576 2.301 1.00 95.62 124 VAL A C 1
ATOM 917 O O . VAL A 1 124 ? 27.277 10.947 2.509 1.00 95.62 124 VAL A O 1
ATOM 920 N N . VAL A 1 125 ? 25.500 9.713 3.104 1.00 93.56 125 VAL A N 1
ATOM 921 C CA . VAL A 1 125 ? 26.164 8.957 4.189 1.00 93.56 125 VAL A CA 1
ATOM 922 C C . VAL A 1 125 ? 26.329 7.477 3.854 1.00 93.56 125 VAL A C 1
ATOM 924 O O . VAL A 1 125 ? 26.934 6.725 4.616 1.00 93.56 125 VAL A O 1
ATOM 927 N N . THR A 1 126 ? 25.801 7.062 2.705 1.00 93.38 126 THR A N 1
ATOM 928 C CA . THR A 1 126 ? 25.821 5.695 2.198 1.00 93.38 126 THR A CA 1
ATOM 929 C C . THR A 1 126 ? 26.071 5.701 0.691 1.00 93.38 126 THR A C 1
ATOM 931 O O . THR A 1 126 ? 25.820 6.688 0.004 1.00 93.38 126 THR A O 1
ATOM 934 N N . THR A 1 127 ? 26.586 4.595 0.171 1.00 96.75 127 THR A N 1
ATOM 935 C CA . THR A 1 127 ? 26.710 4.331 -1.269 1.00 96.75 127 THR A CA 1
ATOM 936 C C . THR A 1 127 ? 25.456 3.688 -1.858 1.00 96.75 127 THR A C 1
ATOM 938 O O . THR A 1 127 ? 25.429 3.374 -3.052 1.00 96.75 127 THR A O 1
ATOM 941 N N . ASP A 1 128 ? 24.456 3.441 -1.014 1.00 97.44 128 ASP A N 1
ATOM 942 C CA . ASP A 1 128 ? 23.315 2.587 -1.300 1.00 97.44 128 ASP A CA 1
ATOM 943 C C . ASP A 1 128 ? 22.018 3.387 -1.445 1.00 97.44 128 ASP A C 1
ATOM 945 O O . ASP A 1 128 ? 21.846 4.447 -0.843 1.00 97.44 128 ASP A O 1
ATOM 949 N N . ILE A 1 129 ? 21.085 2.828 -2.210 1.00 98.25 129 ILE A N 1
ATOM 950 C CA . ILE A 1 129 ? 19.688 3.264 -2.305 1.00 98.25 129 ILE A CA 1
ATOM 951 C C . ILE A 1 129 ? 18.765 2.080 -2.002 1.00 98.25 129 ILE A C 1
ATOM 953 O O . ILE A 1 129 ? 19.164 0.922 -2.132 1.00 98.25 129 ILE A O 1
ATOM 957 N N . GLU A 1 130 ? 17.523 2.349 -1.626 1.00 98.38 130 GLU A N 1
ATOM 958 C CA . GLU A 1 130 ? 16.483 1.345 -1.407 1.00 98.38 130 GLU A CA 1
ATOM 959 C C . GLU A 1 130 ? 15.489 1.338 -2.569 1.00 98.38 130 GLU A C 1
ATOM 961 O O . GLU A 1 130 ? 14.888 2.363 -2.886 1.00 98.38 130 GLU A O 1
ATOM 966 N N . ILE A 1 131 ? 15.289 0.176 -3.194 1.00 96.75 131 ILE A N 1
ATOM 967 C CA . ILE A 1 131 ? 14.289 -0.011 -4.248 1.00 96.75 131 ILE A CA 1
ATOM 968 C C . ILE A 1 131 ? 12.917 -0.257 -3.629 1.00 96.75 131 ILE A C 1
ATOM 970 O O . ILE A 1 131 ? 12.704 -1.277 -2.974 1.00 96.75 131 ILE A O 1
ATOM 974 N N . VAL A 1 132 ? 11.975 0.645 -3.908 1.00 96.50 132 VAL A N 1
ATOM 975 C CA . VAL A 1 132 ? 10.609 0.602 -3.362 1.00 96.50 132 VAL A CA 1
ATOM 976 C C . VAL A 1 132 ? 9.601 -0.055 -4.312 1.00 96.50 132 VAL A C 1
ATOM 978 O O . VAL A 1 132 ? 8.599 -0.598 -3.852 1.00 96.50 132 VAL A O 1
ATOM 981 N N . VAL A 1 133 ? 9.870 -0.078 -5.625 1.00 86.25 133 VAL A N 1
ATOM 982 C CA . VAL A 1 133 ? 8.998 -0.721 -6.633 1.00 86.25 133 VAL A CA 1
ATOM 983 C C . VAL A 1 133 ? 9.822 -1.653 -7.539 1.00 86.25 133 VAL A C 1
ATOM 985 O O . VAL A 1 133 ? 10.074 -1.335 -8.702 1.00 86.25 133 VAL A O 1
ATOM 988 N N . PRO A 1 134 ? 10.253 -2.829 -7.042 1.00 79.00 134 PRO A N 1
ATOM 989 C CA . PRO A 1 134 ? 11.184 -3.714 -7.756 1.00 79.00 134 PRO A CA 1
ATOM 990 C C . PRO A 1 134 ? 10.624 -4.315 -9.057 1.00 79.00 134 PRO A C 1
ATOM 992 O O . PRO A 1 134 ? 11.387 -4.745 -9.918 1.00 79.00 134 PRO A O 1
ATOM 995 N N . GLY A 1 135 ? 9.297 -4.345 -9.219 1.00 69.75 135 GLY A N 1
ATOM 996 C CA . GLY A 1 135 ? 8.641 -4.819 -10.442 1.00 69.75 135 GLY A CA 1
ATOM 997 C C . GLY A 1 135 ? 8.617 -3.796 -11.584 1.00 69.75 135 GLY A C 1
ATOM 998 O O . GLY A 1 135 ? 8.302 -4.161 -12.716 1.00 69.75 135 GLY A O 1
ATOM 999 N N . HIS A 1 136 ? 8.934 -2.525 -11.316 1.00 85.88 136 HIS A N 1
ATOM 1000 C CA . HIS A 1 136 ? 8.925 -1.491 -12.349 1.00 85.88 136 HIS A CA 1
ATOM 1001 C C . HIS A 1 136 ? 10.150 -1.633 -13.271 1.00 85.88 136 HIS A C 1
ATOM 1003 O O . HIS A 1 136 ? 11.247 -1.892 -12.775 1.00 85.88 136 HIS A O 1
ATOM 1009 N N . PRO A 1 137 ? 10.045 -1.399 -14.595 1.00 82.62 137 PRO A N 1
ATOM 1010 C CA . PRO A 1 137 ? 11.194 -1.496 -15.506 1.00 82.62 137 PRO A CA 1
ATOM 1011 C C . PRO A 1 137 ? 12.395 -0.638 -15.090 1.00 82.62 137 PRO A C 1
ATOM 1013 O O . PRO A 1 137 ? 13.541 -1.061 -15.233 1.00 82.62 137 PRO A O 1
ATOM 1016 N N . LEU A 1 138 ? 12.131 0.545 -14.525 1.00 88.75 138 LEU A N 1
ATOM 1017 C CA . LEU A 1 138 ? 13.167 1.446 -14.005 1.00 88.75 138 LEU A CA 1
ATOM 1018 C C . LEU A 1 138 ? 13.897 0.907 -12.775 1.00 88.75 138 LEU A C 1
ATOM 1020 O O . LEU A 1 138 ? 14.991 1.375 -12.497 1.00 88.75 138 LEU A O 1
ATOM 1024 N N . ALA A 1 139 ? 13.367 -0.101 -12.075 1.00 88.56 139 ALA A N 1
ATOM 1025 C CA . ALA A 1 139 ? 14.130 -0.799 -11.043 1.00 88.56 139 ALA A CA 1
ATOM 1026 C C . ALA A 1 139 ? 15.289 -1.620 -11.639 1.00 88.56 139 ALA A C 1
ATOM 1028 O O . ALA A 1 139 ? 16.090 -2.178 -10.898 1.00 88.56 139 ALA A O 1
ATOM 1029 N N . ALA A 1 140 ? 15.386 -1.727 -12.971 1.00 84.88 140 ALA A N 1
ATOM 1030 C CA . ALA A 1 140 ? 16.453 -2.417 -13.691 1.00 84.88 140 ALA A CA 1
ATOM 1031 C C . ALA A 1 140 ? 16.637 -3.890 -13.270 1.00 84.88 140 ALA A C 1
ATOM 1033 O O . ALA A 1 140 ? 17.737 -4.440 -13.372 1.00 84.88 140 ALA A O 1
ATOM 1034 N N . GLY A 1 141 ? 15.569 -4.538 -12.785 1.00 76.75 141 GLY A N 1
ATOM 1035 C CA . GLY A 1 141 ? 15.607 -5.898 -12.235 1.00 76.75 141 GLY A CA 1
ATOM 1036 C C . GLY A 1 141 ? 16.351 -6.012 -10.898 1.00 76.75 141 GLY A C 1
ATOM 1037 O O . GLY A 1 141 ? 16.841 -7.090 -10.565 1.00 76.75 141 GLY A O 1
ATOM 1038 N N . LEU A 1 142 ? 16.502 -4.903 -10.174 1.00 83.19 142 LEU A N 1
ATOM 1039 C CA . LEU A 1 142 ? 17.085 -4.823 -8.837 1.00 83.19 142 LEU A CA 1
ATOM 1040 C C . LEU A 1 142 ? 15.977 -4.715 -7.779 1.00 83.19 142 LEU A C 1
ATOM 1042 O O . LEU A 1 142 ? 14.863 -4.284 -8.063 1.00 83.19 142 LEU A O 1
ATOM 1046 N N . SER A 1 143 ? 16.289 -5.103 -6.543 1.00 89.56 143 SER A N 1
ATOM 1047 C CA . SER A 1 143 ? 15.354 -5.078 -5.413 1.00 89.56 143 SER A CA 1
ATOM 1048 C C . SER A 1 143 ? 16.094 -4.910 -4.087 1.00 89.56 143 SER A C 1
ATOM 1050 O O . SER A 1 143 ? 17.230 -5.373 -3.967 1.00 89.56 143 SER A O 1
ATOM 1052 N N . GLY A 1 144 ? 15.432 -4.339 -3.078 1.00 90.94 144 GLY A N 1
ATOM 1053 C CA . GLY A 1 144 ? 16.012 -4.123 -1.749 1.00 90.94 144 GLY A CA 1
ATOM 1054 C C . GLY A 1 144 ? 17.069 -3.017 -1.739 1.00 90.94 144 GLY A C 1
ATOM 1055 O O . GLY A 1 144 ? 17.008 -2.087 -2.541 1.00 90.94 144 GLY A O 1
ATOM 1056 N N . THR A 1 145 ? 18.035 -3.111 -0.826 1.00 97.31 145 THR A N 1
ATOM 1057 C CA . THR A 1 145 ? 19.155 -2.165 -0.727 1.00 97.31 145 THR A CA 1
ATOM 1058 C C . THR A 1 145 ? 20.218 -2.466 -1.782 1.00 97.31 145 THR A C 1
ATOM 1060 O O . THR A 1 145 ? 20.754 -3.574 -1.843 1.00 97.31 145 THR A O 1
ATOM 1063 N N . VAL A 1 146 ? 20.535 -1.473 -2.610 1.00 96.06 146 VAL A N 1
ATOM 1064 C CA . VAL A 1 146 ? 21.428 -1.587 -3.765 1.00 96.06 146 VAL A CA 1
ATOM 1065 C C . VAL A 1 146 ? 22.534 -0.550 -3.662 1.00 96.06 146 VAL A C 1
ATOM 1067 O O . VAL A 1 146 ? 22.270 0.648 -3.686 1.00 96.06 146 VAL A O 1
ATOM 1070 N N . THR A 1 147 ? 23.786 -1.000 -3.655 1.00 98.12 147 THR A N 1
ATOM 1071 C CA . THR A 1 147 ? 24.948 -0.120 -3.813 1.00 98.12 147 THR A CA 1
ATOM 1072 C C . THR A 1 147 ? 25.012 0.424 -5.233 1.00 98.12 147 THR A C 1
ATOM 1074 O O . THR A 1 147 ? 25.064 -0.358 -6.189 1.00 98.12 147 THR A O 1
ATOM 1077 N N . VAL A 1 148 ? 25.074 1.748 -5.375 1.00 98.12 148 VAL A N 1
ATOM 1078 C CA . VAL A 1 148 ? 25.148 2.462 -6.665 1.00 98.12 148 VAL A CA 1
ATOM 1079 C C . VAL A 1 148 ? 26.424 3.297 -6.819 1.00 98.12 148 VAL A C 1
ATOM 1081 O O . VAL A 1 148 ? 26.840 3.582 -7.941 1.00 98.12 148 VAL A O 1
ATOM 1084 N N . LEU A 1 149 ? 27.109 3.619 -5.717 1.00 98.12 149 LEU A N 1
ATOM 1085 C CA . LEU A 1 149 ? 28.401 4.312 -5.733 1.00 98.12 149 LEU A CA 1
ATOM 1086 C C . LEU A 1 149 ? 29.544 3.384 -5.304 1.00 98.12 149 LEU A C 1
ATOM 1088 O O . LEU A 1 149 ? 29.360 2.450 -4.530 1.00 98.12 149 LEU A O 1
ATOM 1092 N N . THR A 1 150 ? 30.746 3.642 -5.809 1.00 97.31 150 THR A N 1
ATOM 1093 C CA . THR A 1 150 ? 31.970 2.920 -5.414 1.00 97.31 150 THR A CA 1
ATOM 1094 C C . THR A 1 150 ? 32.639 3.504 -4.168 1.00 97.31 150 THR A C 1
ATOM 1096 O O . THR A 1 150 ? 33.415 2.804 -3.518 1.00 97.31 150 THR A O 1
ATOM 1099 N N . ASP A 1 151 ? 32.339 4.759 -3.828 1.00 96.94 151 ASP A N 1
ATOM 1100 C CA . ASP A 1 151 ? 32.869 5.491 -2.674 1.00 96.94 151 ASP A CA 1
ATOM 1101 C C . ASP A 1 151 ? 31.863 6.586 -2.255 1.00 96.94 151 ASP A C 1
ATOM 1103 O O . ASP A 1 151 ? 30.945 6.911 -3.010 1.00 96.94 151 ASP A O 1
ATOM 1107 N N . LEU A 1 152 ? 32.028 7.172 -1.067 1.00 96.06 152 LEU A N 1
ATOM 1108 C CA . LEU A 1 152 ? 31.215 8.299 -0.579 1.00 96.06 152 LEU A CA 1
ATOM 1109 C C . LEU A 1 152 ? 31.694 9.654 -1.117 1.00 96.06 152 LEU A C 1
ATOM 1111 O O . LEU A 1 152 ? 31.025 10.667 -0.928 1.00 96.06 152 LEU A O 1
ATOM 1115 N N . ALA A 1 153 ? 32.861 9.707 -1.760 1.00 95.81 153 ALA A N 1
ATOM 1116 C CA . ALA A 1 153 ? 33.430 10.936 -2.297 1.00 95.81 153 ALA A CA 1
ATOM 1117 C C . ALA A 1 153 ? 34.133 10.702 -3.635 1.00 95.81 153 ALA A C 1
ATOM 1119 O O . ALA A 1 153 ? 34.778 9.678 -3.857 1.00 95.81 153 ALA A O 1
ATOM 1120 N N . SER A 1 154 ? 34.056 11.701 -4.509 1.00 93.12 154 SER A N 1
ATOM 1121 C CA . SER A 1 154 ? 34.821 11.762 -5.751 1.00 93.12 154 SER A CA 1
ATOM 1122 C C . SER A 1 154 ? 35.885 12.859 -5.678 1.00 93.12 154 SER A C 1
ATOM 1124 O O . SER A 1 154 ? 36.050 13.554 -4.672 1.00 93.12 154 SER A O 1
ATOM 1126 N N . ALA A 1 155 ? 36.595 13.078 -6.786 1.00 90.69 155 ALA A N 1
ATOM 1127 C CA . ALA A 1 155 ? 37.504 14.213 -6.923 1.00 90.69 155 ALA A CA 1
ATOM 1128 C C . ALA A 1 155 ? 36.807 15.587 -6.776 1.00 90.69 155 ALA A C 1
ATOM 1130 O O . ALA A 1 155 ? 37.498 16.585 -6.572 1.00 90.69 155 ALA A O 1
ATOM 1131 N N . ARG A 1 156 ? 35.468 15.646 -6.858 1.00 88.44 156 ARG A N 1
ATOM 1132 C CA . ARG A 1 156 ? 34.658 16.872 -6.730 1.00 88.44 156 ARG A CA 1
ATOM 1133 C C . ARG A 1 156 ? 34.113 17.103 -5.310 1.00 88.44 156 ARG A C 1
ATOM 1135 O O . ARG A 1 156 ? 33.452 18.109 -5.067 1.00 88.44 156 ARG A O 1
ATOM 1142 N N . GLY A 1 157 ? 34.427 16.217 -4.362 1.00 93.38 157 GLY A N 1
ATOM 1143 C CA . GLY A 1 157 ? 33.980 16.283 -2.966 1.00 93.38 157 GLY A CA 1
ATOM 1144 C C . GLY A 1 157 ? 33.101 15.097 -2.579 1.00 93.38 157 GLY A C 1
ATOM 1145 O O . GLY A 1 157 ? 33.034 14.108 -3.309 1.00 93.38 157 GLY A O 1
ATOM 1146 N N . THR A 1 158 ? 32.439 15.190 -1.423 1.00 96.38 158 THR A N 1
ATOM 1147 C CA . THR A 1 158 ? 31.437 14.201 -1.002 1.00 96.38 158 THR A CA 1
ATOM 1148 C C . THR A 1 158 ? 30.373 14.074 -2.087 1.00 96.38 158 THR A C 1
ATOM 1150 O O . THR A 1 158 ? 29.890 15.088 -2.606 1.00 96.38 158 THR A O 1
ATOM 1153 N N . ALA A 1 159 ? 30.046 12.836 -2.446 1.00 96.88 159 ALA A N 1
ATOM 1154 C CA . ALA A 1 159 ? 28.977 12.542 -3.377 1.00 96.88 159 ALA A CA 1
ATOM 1155 C C . ALA A 1 159 ? 27.641 13.016 -2.807 1.00 96.88 159 ALA A C 1
ATOM 1157 O O . ALA A 1 159 ? 27.471 13.172 -1.593 1.00 96.88 159 ALA A O 1
ATOM 1158 N N . ARG A 1 160 ? 26.701 13.271 -3.704 1.00 96.25 160 ARG A N 1
ATOM 1159 C CA . ARG A 1 160 ? 25.387 13.783 -3.358 1.00 96.25 160 ARG A CA 1
ATOM 1160 C C . ARG A 1 160 ? 24.317 12.989 -4.085 1.00 96.25 160 ARG A C 1
ATOM 1162 O O . ARG A 1 160 ? 24.558 12.495 -5.187 1.00 96.25 160 ARG A O 1
ATOM 1169 N N . PHE A 1 161 ? 23.159 12.890 -3.452 1.00 96.75 161 PHE A N 1
ATOM 1170 C CA . PHE A 1 161 ? 21.913 12.521 -4.105 1.00 96.75 161 PHE A CA 1
ATOM 1171 C C . PHE A 1 161 ? 20.905 13.653 -3.940 1.00 96.75 161 PHE A C 1
ATOM 1173 O O . PHE A 1 161 ? 21.069 14.509 -3.070 1.00 96.75 161 PHE A O 1
ATOM 1180 N N . SER A 1 162 ? 19.873 13.663 -4.773 1.00 94.75 162 SER A N 1
ATOM 1181 C CA . SER A 1 162 ? 18.801 14.646 -4.678 1.00 94.75 162 SER A CA 1
ATOM 1182 C C . SER A 1 162 ? 18.032 14.499 -3.368 1.00 94.75 162 SER A C 1
ATOM 1184 O O . SER A 1 162 ? 17.670 13.384 -2.987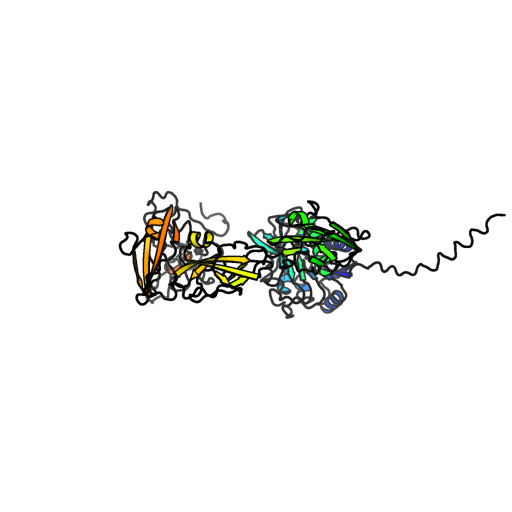 1.00 94.75 162 SER A O 1
ATOM 1186 N N . ASN A 1 163 ? 17.664 15.615 -2.753 1.00 93.69 163 ASN A N 1
ATOM 1187 C CA . ASN A 1 163 ? 16.696 15.660 -1.658 1.00 93.69 163 ASN A CA 1
ATOM 1188 C C . ASN A 1 163 ? 15.244 15.879 -2.147 1.00 93.69 163 ASN A C 1
ATOM 1190 O O . ASN A 1 163 ? 14.436 16.510 -1.471 1.00 93.69 163 ASN A O 1
ATOM 1194 N N . GLY A 1 164 ? 14.915 15.373 -3.339 1.00 92.12 164 GLY A N 1
ATOM 1195 C CA . GLY A 1 164 ? 13.593 15.532 -3.942 1.00 92.12 164 GLY A CA 1
ATOM 1196 C C . GLY A 1 164 ? 12.504 14.735 -3.219 1.00 92.12 164 GLY A C 1
ATOM 1197 O O . GLY A 1 164 ? 12.737 13.631 -2.723 1.00 92.12 164 GLY A O 1
ATOM 1198 N N . ILE A 1 165 ? 11.293 15.291 -3.197 1.00 95.75 165 ILE A N 1
ATOM 1199 C CA . ILE A 1 165 ? 10.074 14.624 -2.722 1.00 95.75 165 ILE A CA 1
ATOM 1200 C C . ILE A 1 165 ? 9.109 14.566 -3.900 1.00 95.75 165 ILE A C 1
ATOM 1202 O O . ILE A 1 165 ? 8.673 15.612 -4.379 1.00 95.75 165 ILE A O 1
ATOM 1206 N N . ALA A 1 166 ? 8.784 13.375 -4.392 1.00 96.31 166 ALA A N 1
ATOM 1207 C CA . ALA A 1 166 ? 7.926 13.240 -5.561 1.00 96.31 166 ALA A CA 1
ATOM 1208 C C . ALA A 1 166 ? 6.451 13.545 -5.225 1.00 96.31 166 ALA A C 1
ATOM 1210 O O . ALA A 1 166 ? 5.987 13.366 -4.098 1.00 96.31 166 ALA A O 1
ATOM 1211 N N . GLY A 1 167 ? 5.693 14.013 -6.216 1.00 93.25 167 GLY A N 1
ATOM 1212 C CA . GLY A 1 167 ? 4.253 14.232 -6.101 1.00 93.25 167 GLY A CA 1
ATOM 1213 C C . GLY A 1 167 ? 3.457 12.927 -6.128 1.00 93.25 167 GLY A C 1
ATOM 1214 O O . GLY A 1 167 ? 3.948 11.881 -6.545 1.00 93.25 167 GLY A O 1
ATOM 1215 N N . ASN A 1 168 ? 2.184 12.994 -5.736 1.00 93.12 168 ASN A N 1
ATOM 1216 C CA . ASN A 1 168 ? 1.328 11.810 -5.571 1.00 93.12 168 ASN A CA 1
ATOM 1217 C C . ASN A 1 168 ? 1.104 10.987 -6.853 1.00 93.12 168 ASN A C 1
ATOM 1219 O O . ASN A 1 168 ? 0.777 9.807 -6.757 1.00 93.12 168 ASN A O 1
ATOM 1223 N N . GLU A 1 169 ? 1.218 11.598 -8.036 1.00 94.06 169 GLU A N 1
ATOM 1224 C CA . GLU A 1 169 ? 1.063 10.894 -9.318 1.00 94.06 169 GLU A CA 1
ATOM 1225 C C . GLU A 1 169 ? 2.394 10.399 -9.907 1.00 94.06 169 GLU A C 1
ATOM 1227 O O . GLU A 1 169 ? 2.406 9.781 -10.974 1.00 94.06 169 GLU A O 1
ATOM 1232 N N . ALA A 1 170 ? 3.513 10.633 -9.217 1.00 96.44 170 ALA A N 1
ATOM 1233 C CA . ALA A 1 170 ? 4.783 10.022 -9.569 1.00 96.44 170 ALA A CA 1
ATOM 1234 C C . ALA A 1 170 ? 4.833 8.564 -9.101 1.00 96.44 170 ALA A C 1
ATOM 1236 O O . ALA A 1 170 ? 4.363 8.214 -8.018 1.00 96.44 170 ALA A O 1
ATOM 1237 N N . THR A 1 171 ? 5.503 7.711 -9.875 1.00 96.44 171 THR A N 1
ATOM 1238 C CA . THR A 1 171 ? 5.934 6.399 -9.382 1.00 96.44 171 THR A CA 1
ATOM 1239 C C . THR A 1 171 ? 7.354 6.520 -8.842 1.00 96.44 171 THR A C 1
ATOM 1241 O O . THR A 1 171 ? 8.306 6.671 -9.608 1.00 96.44 171 THR A O 1
ATOM 1244 N N . VAL A 1 172 ? 7.505 6.444 -7.520 1.00 98.38 172 VAL A N 1
ATOM 1245 C CA . VAL A 1 172 ? 8.820 6.398 -6.866 1.00 98.38 172 VAL A CA 1
ATOM 1246 C C . VAL A 1 172 ? 9.418 5.008 -7.036 1.00 98.38 172 VAL A C 1
ATOM 1248 O O . VAL A 1 172 ? 8.793 4.016 -6.682 1.00 98.38 172 VAL A O 1
ATOM 1251 N N . ILE A 1 173 ? 10.631 4.931 -7.578 1.00 98.25 173 ILE A N 1
ATOM 1252 C CA . ILE A 1 173 ? 11.352 3.681 -7.852 1.00 98.25 173 ILE A CA 1
ATOM 1253 C C . ILE A 1 173 ? 12.360 3.384 -6.750 1.00 98.25 173 ILE A C 1
ATOM 1255 O O . ILE A 1 173 ? 12.479 2.231 -6.324 1.00 98.25 173 ILE A O 1
ATOM 1259 N N . ALA A 1 174 ? 13.069 4.414 -6.283 1.00 98.12 174 ALA A N 1
ATOM 1260 C CA . ALA A 1 174 ? 14.095 4.271 -5.265 1.00 98.12 174 ALA A CA 1
ATOM 1261 C C . ALA A 1 174 ? 14.187 5.478 -4.326 1.00 98.12 174 ALA A C 1
ATOM 1263 O O . ALA A 1 174 ? 13.932 6.616 -4.730 1.00 98.12 174 ALA A O 1
ATOM 1264 N N . ARG A 1 175 ? 14.615 5.209 -3.090 1.00 98.12 175 ARG A N 1
ATOM 1265 C CA . ARG A 1 175 ? 14.830 6.195 -2.025 1.00 98.12 175 ARG A CA 1
ATOM 1266 C C . ARG A 1 175 ? 16.229 6.105 -1.431 1.00 98.12 175 ARG A C 1
ATOM 1268 O O . ARG A 1 175 ? 16.870 5.060 -1.515 1.00 98.12 175 ARG A O 1
ATOM 1275 N N . ALA A 1 176 ? 16.693 7.179 -0.803 1.00 96.50 176 ALA A N 1
ATOM 1276 C CA . ALA A 1 176 ? 17.944 7.174 -0.049 1.00 96.50 176 ALA A CA 1
ATOM 1277 C C . ALA A 1 176 ? 17.841 8.033 1.212 1.00 96.50 176 ALA A C 1
ATOM 1279 O O . ALA A 1 176 ? 17.289 9.132 1.171 1.00 96.50 176 ALA A O 1
ATOM 1280 N N . THR A 1 177 ? 18.413 7.547 2.317 1.00 94.31 177 THR A N 1
ATOM 1281 C CA . THR A 1 177 ? 18.606 8.343 3.534 1.00 94.31 177 THR A CA 1
ATOM 1282 C C . THR A 1 177 ? 19.919 9.115 3.440 1.00 94.31 177 THR A C 1
ATOM 1284 O O . THR A 1 177 ? 20.983 8.518 3.246 1.00 94.31 177 THR A O 1
ATOM 1287 N N . LEU A 1 178 ? 19.852 10.440 3.555 1.00 94.12 178 LEU A N 1
ATOM 1288 C CA . LEU A 1 178 ? 20.986 11.339 3.322 1.00 94.12 178 LEU A CA 1
ATOM 1289 C C . LEU A 1 178 ? 21.563 11.882 4.641 1.00 94.12 178 LEU A C 1
ATOM 1291 O O . LEU A 1 178 ? 21.181 11.454 5.728 1.00 94.12 178 LEU A O 1
ATOM 1295 N N . LEU A 1 179 ? 22.547 12.785 4.559 1.00 93.19 179 LEU A N 1
ATOM 1296 C CA . LEU A 1 179 ? 23.313 13.263 5.722 1.00 93.19 179 LEU A CA 1
ATOM 1297 C C . LEU A 1 179 ? 22.482 13.944 6.822 1.00 93.19 179 LEU A C 1
ATOM 1299 O O . LEU A 1 179 ? 22.884 13.915 7.984 1.00 93.19 179 LEU A O 1
ATOM 1303 N N . ASP A 1 180 ? 21.340 14.534 6.487 1.00 93.31 180 ASP A N 1
ATOM 1304 C CA . ASP A 1 180 ? 20.407 15.121 7.457 1.00 93.31 180 ASP A CA 1
ATOM 1305 C C . ASP A 1 180 ? 19.549 14.079 8.199 1.00 93.31 180 ASP A C 1
ATOM 1307 O O . ASP A 1 180 ? 18.748 14.448 9.055 1.00 93.31 180 ASP A O 1
ATOM 1311 N N . GLY A 1 181 ? 19.701 12.789 7.880 1.00 92.75 181 GLY A N 1
ATOM 1312 C CA . GLY A 1 181 ? 18.906 11.699 8.440 1.00 92.75 181 GLY A CA 1
ATOM 1313 C C . GLY A 1 181 ? 17.519 11.536 7.812 1.00 92.75 181 GLY A C 1
ATOM 1314 O O . GLY A 1 181 ? 16.789 10.634 8.220 1.00 92.75 181 GLY A O 1
ATOM 1315 N N . GLN A 1 182 ? 17.157 12.357 6.825 1.00 94.12 182 GLN A N 1
ATOM 1316 C CA . GLN A 1 182 ? 15.891 12.267 6.102 1.00 94.12 182 GLN A CA 1
ATOM 1317 C C . GLN A 1 182 ? 16.011 11.330 4.901 1.00 94.12 182 GLN A C 1
ATOM 1319 O O . GLN A 1 182 ? 17.095 11.127 4.346 1.00 94.12 182 GLN A O 1
ATOM 1324 N N . THR A 1 183 ? 14.879 10.743 4.508 1.00 94.81 183 THR A N 1
ATOM 1325 C CA . THR A 1 183 ? 14.783 9.849 3.349 1.00 94.81 183 THR A CA 1
ATOM 1326 C C . THR A 1 183 ? 14.073 10.554 2.207 1.00 94.81 183 THR A C 1
ATOM 1328 O O . THR A 1 183 ? 12.949 11.016 2.376 1.00 94.81 183 THR A O 1
ATOM 1331 N N . TYR A 1 184 ? 14.723 10.587 1.047 1.00 96.75 184 TYR A N 1
ATOM 1332 C CA . TYR A 1 184 ? 14.256 11.301 -0.139 1.00 96.75 184 TYR A CA 1
ATOM 1333 C C . TYR A 1 184 ? 14.031 10.361 -1.319 1.00 96.75 184 TYR A C 1
ATOM 1335 O O . TYR A 1 184 ? 14.615 9.273 -1.378 1.00 96.75 184 TYR A O 1
ATOM 1343 N N . ASP A 1 185 ? 13.200 10.794 -2.266 1.00 97.62 185 ASP A N 1
ATOM 1344 C CA . ASP A 1 185 ? 12.945 10.091 -3.518 1.00 97.62 185 ASP A CA 1
ATOM 1345 C C . ASP A 1 185 ? 14.062 10.437 -4.512 1.00 97.62 185 ASP A C 1
ATOM 1347 O O . ASP A 1 185 ? 14.210 11.580 -4.943 1.00 97.62 185 ASP A O 1
ATOM 1351 N N . VAL A 1 186 ? 14.877 9.442 -4.868 1.00 96.56 186 VAL A N 1
ATOM 1352 C CA . VAL A 1 186 ? 16.089 9.648 -5.687 1.00 96.56 186 VAL A CA 1
ATOM 1353 C C . VAL A 1 186 ? 15.957 9.097 -7.100 1.00 96.56 186 VAL A C 1
ATOM 1355 O O . VAL A 1 186 ? 16.725 9.480 -7.975 1.00 96.56 186 VAL A O 1
ATOM 1358 N N . ILE A 1 187 ? 14.994 8.208 -7.353 1.00 98.19 187 ILE A N 1
ATOM 1359 C CA . ILE A 1 187 ? 14.618 7.795 -8.709 1.00 98.19 187 ILE A CA 1
ATOM 1360 C C . ILE A 1 187 ? 13.101 7.712 -8.769 1.00 98.19 187 ILE A C 1
ATOM 1362 O O . ILE A 1 187 ? 12.501 6.940 -8.017 1.00 98.19 187 ILE A O 1
ATOM 1366 N N . TYR A 1 188 ? 12.479 8.468 -9.665 1.00 98.25 188 TYR A N 1
ATOM 1367 C CA . TYR A 1 188 ? 11.029 8.455 -9.853 1.00 98.25 188 TYR A CA 1
ATOM 1368 C C . TYR A 1 188 ? 10.644 8.895 -11.265 1.00 98.25 188 TYR A C 1
ATOM 1370 O O . TYR A 1 188 ? 11.464 9.417 -12.022 1.00 98.25 188 TYR A O 1
ATOM 1378 N N . ILE A 1 189 ? 9.394 8.631 -11.634 1.00 97.44 189 ILE A N 1
ATOM 1379 C CA . ILE A 1 189 ? 8.862 8.911 -12.967 1.00 97.44 189 ILE A CA 1
ATOM 1380 C C . ILE A 1 189 ? 7.470 9.536 -12.892 1.00 97.44 189 ILE A C 1
ATOM 1382 O O . ILE A 1 189 ? 6.620 9.068 -12.135 1.00 97.44 189 ILE A O 1
ATOM 1386 N N . TYR A 1 190 ? 7.231 10.536 -13.741 1.00 96.12 190 TYR A N 1
ATOM 1387 C CA . TYR A 1 190 ? 5.897 10.957 -14.162 1.00 96.12 190 TYR A CA 1
ATOM 1388 C C . TYR A 1 190 ? 5.622 10.426 -15.567 1.00 96.12 190 TYR A C 1
ATOM 1390 O O . TYR A 1 190 ? 6.412 10.630 -16.494 1.00 96.12 190 TYR A O 1
ATOM 1398 N N . GLU A 1 191 ? 4.503 9.725 -15.718 1.00 92.19 191 GLU A N 1
ATOM 1399 C CA . GLU A 1 191 ? 4.020 9.278 -17.021 1.00 92.19 191 GLU A CA 1
ATOM 1400 C C . GLU A 1 191 ? 3.409 10.444 -17.799 1.00 92.19 191 GLU A C 1
ATOM 1402 O O . GLU A 1 191 ? 2.921 11.415 -17.223 1.00 92.19 191 GLU A O 1
ATOM 1407 N N . LYS A 1 192 ? 3.372 10.336 -19.129 1.00 89.12 192 LYS A N 1
ATOM 1408 C CA . LYS A 1 192 ? 2.728 11.352 -19.968 1.00 89.12 192 LYS A CA 1
ATOM 1409 C C . LYS A 1 192 ? 1.294 11.629 -19.503 1.00 89.12 192 LYS A C 1
ATOM 1411 O O . LYS A 1 192 ? 0.453 10.730 -19.467 1.00 89.12 192 LYS A O 1
ATOM 1416 N N . GLY A 1 193 ? 0.999 12.898 -19.244 1.00 89.00 193 GLY A N 1
ATOM 1417 C CA . GLY A 1 193 ? -0.325 13.373 -18.866 1.00 89.00 193 GLY A CA 1
ATOM 1418 C C . GLY A 1 193 ? -0.658 13.264 -17.376 1.00 89.00 193 GLY A C 1
ATOM 1419 O O . GLY A 1 193 ? -1.780 13.622 -17.019 1.00 89.00 193 GLY A O 1
ATOM 1420 N N . THR A 1 194 ? 0.259 12.797 -16.519 1.00 91.75 194 THR A N 1
ATOM 1421 C CA . THR A 1 194 ? 0.049 12.827 -15.063 1.00 91.75 194 THR A CA 1
ATOM 1422 C C . THR A 1 194 ? 0.295 14.219 -14.495 1.00 91.75 194 THR A C 1
ATOM 1424 O O . THR A 1 194 ? 1.071 15.006 -15.042 1.00 91.75 194 THR A O 1
ATOM 1427 N N . ALA A 1 195 ? -0.394 14.542 -13.404 1.00 94.44 195 ALA A N 1
ATOM 1428 C CA . ALA A 1 195 ? -0.208 15.785 -12.680 1.00 94.44 195 ALA A CA 1
ATOM 1429 C C . ALA A 1 195 ? 1.194 15.843 -12.061 1.00 94.44 195 ALA A C 1
ATOM 1431 O O . ALA A 1 195 ? 1.670 14.881 -11.454 1.00 94.44 195 ALA A O 1
ATOM 1432 N N . LEU A 1 196 ? 1.838 16.998 -12.200 1.00 94.44 196 LEU A N 1
ATOM 1433 C CA . LEU A 1 196 ? 3.111 17.281 -11.546 1.00 94.44 196 LEU A CA 1
ATOM 1434 C C . LEU A 1 196 ? 2.888 17.622 -10.062 1.00 94.44 196 LEU A C 1
ATOM 1436 O O . LEU A 1 196 ? 1.770 17.937 -9.646 1.00 94.44 196 LEU A O 1
ATOM 1440 N N . ALA A 1 197 ? 3.945 17.553 -9.250 1.00 95.62 197 ALA A N 1
ATOM 1441 C CA . ALA A 1 197 ? 3.875 17.850 -7.816 1.00 95.62 197 ALA A CA 1
ATOM 1442 C C . ALA A 1 197 ? 3.474 19.304 -7.529 1.00 95.62 197 ALA A C 1
ATOM 1444 O O . ALA A 1 197 ? 2.741 19.576 -6.575 1.00 95.62 197 ALA A O 1
ATOM 1445 N N . ALA A 1 198 ? 3.950 20.230 -8.359 1.00 94.06 198 ALA A N 1
ATOM 1446 C CA . AL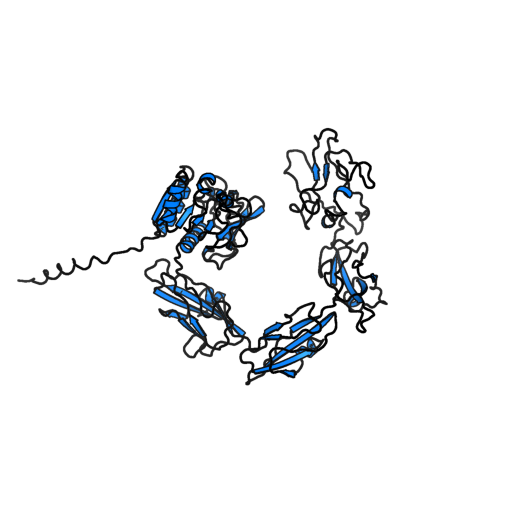A A 1 198 ? 3.674 21.654 -8.269 1.00 94.06 198 ALA A CA 1
ATOM 1447 C C . ALA A 1 198 ? 3.488 22.266 -9.665 1.00 94.06 198 ALA A C 1
ATOM 1449 O O . ALA A 1 198 ? 3.704 21.620 -10.689 1.00 94.06 198 ALA A O 1
ATOM 1450 N N . ALA A 1 199 ? 3.053 23.526 -9.708 1.00 91.44 199 ALA A N 1
ATOM 1451 C CA . ALA A 1 199 ? 2.988 24.272 -10.958 1.00 91.44 199 ALA A CA 1
ATOM 1452 C C . ALA A 1 199 ? 4.404 24.683 -11.404 1.00 91.44 199 ALA A C 1
ATOM 1454 O O . ALA A 1 199 ? 5.108 25.282 -10.587 1.00 91.44 199 ALA A O 1
ATOM 1455 N N . PRO A 1 200 ? 4.795 24.416 -12.665 1.00 89.69 200 PRO A N 1
ATOM 1456 C CA . PRO A 1 200 ? 6.060 24.888 -13.218 1.00 89.69 200 PRO A CA 1
ATOM 1457 C C . PRO A 1 200 ? 6.195 26.415 -13.163 1.00 89.69 200 PRO A C 1
ATOM 1459 O O . PRO A 1 200 ? 5.203 27.152 -13.249 1.00 89.69 200 PRO A O 1
ATOM 1462 N N . THR A 1 201 ? 7.425 26.912 -13.013 1.00 87.31 201 THR A N 1
ATOM 1463 C CA . THR A 1 201 ? 7.686 28.346 -12.795 1.00 87.31 201 THR A CA 1
ATOM 1464 C C . THR A 1 201 ? 7.434 29.229 -14.011 1.00 87.31 201 THR A C 1
ATOM 1466 O O . THR A 1 201 ? 7.144 30.416 -13.845 1.00 87.31 201 THR A O 1
ATOM 1469 N N . ASP A 1 202 ? 7.502 28.667 -15.216 1.00 83.50 202 ASP A N 1
ATOM 1470 C CA . ASP A 1 202 ? 7.190 29.358 -16.473 1.00 83.50 202 ASP A CA 1
ATOM 1471 C C . ASP A 1 202 ? 5.675 29.536 -16.705 1.00 83.50 202 ASP A C 1
ATOM 1473 O O . ASP A 1 202 ? 5.246 30.285 -17.586 1.00 83.50 202 ASP A O 1
ATOM 1477 N N . GLY A 1 203 ? 4.843 28.917 -15.860 1.00 85.50 203 GLY A N 1
ATOM 1478 C CA . GLY A 1 203 ? 3.389 28.980 -15.942 1.00 85.50 203 GLY A CA 1
ATOM 1479 C C . GLY A 1 203 ? 2.773 27.972 -16.911 1.00 85.50 203 GLY A C 1
ATOM 1480 O O . GLY A 1 203 ? 1.571 28.079 -17.192 1.00 85.50 203 GLY A O 1
ATOM 1481 N N . SER A 1 204 ? 3.552 27.002 -17.398 1.00 85.62 204 SER A N 1
ATOM 1482 C CA . SER A 1 204 ? 3.030 25.874 -18.161 1.00 85.62 204 SER A CA 1
ATOM 1483 C C . SER A 1 204 ? 2.049 25.038 -17.314 1.00 85.62 204 SER A C 1
ATOM 1485 O O . SER A 1 204 ? 1.980 25.162 -16.081 1.00 85.62 204 SER A O 1
ATOM 1487 N N . PRO A 1 205 ? 1.181 24.223 -17.943 1.00 89.44 205 PRO A N 1
ATOM 1488 C CA . PRO A 1 205 ? 0.269 23.368 -17.196 1.00 89.44 205 PRO A CA 1
ATOM 1489 C C . PRO A 1 205 ? 1.037 22.431 -16.253 1.00 89.44 205 PRO A C 1
ATOM 1491 O O . PRO A 1 205 ? 2.029 21.835 -16.649 1.00 89.44 205 PRO A O 1
ATOM 1494 N N . ALA A 1 206 ? 0.531 22.238 -15.030 1.00 92.25 206 ALA A N 1
ATOM 1495 C CA . ALA A 1 206 ? 1.092 21.315 -14.035 1.00 92.25 206 ALA A CA 1
ATOM 1496 C C . ALA A 1 206 ? 0.837 19.837 -14.399 1.00 92.25 206 ALA A C 1
ATOM 1498 O O . ALA A 1 206 ? 0.210 19.089 -13.648 1.00 92.25 206 ALA A O 1
ATOM 1499 N N . VAL A 1 207 ? 1.262 19.439 -15.596 1.00 92.25 207 VAL A N 1
ATOM 1500 C CA . VAL A 1 207 ? 1.096 18.109 -16.175 1.00 92.25 207 VAL A CA 1
ATOM 1501 C C . VAL A 1 207 ? 2.371 17.721 -16.922 1.00 92.25 207 VAL A C 1
ATOM 1503 O O . VAL A 1 207 ? 2.987 18.549 -17.588 1.00 92.25 207 VAL A O 1
ATOM 1506 N N . ALA A 1 208 ? 2.762 16.455 -16.851 1.00 91.69 208 ALA A N 1
ATOM 1507 C CA . ALA A 1 208 ? 3.880 15.941 -17.628 1.00 91.69 208 ALA A CA 1
ATOM 1508 C C . ALA A 1 208 ? 3.518 15.925 -19.129 1.00 91.69 208 ALA A C 1
ATOM 1510 O O . ALA A 1 208 ? 2.695 15.113 -19.561 1.00 91.69 208 ALA A O 1
ATOM 1511 N N . ALA A 1 209 ? 4.099 16.826 -19.935 1.00 88.31 209 ALA A N 1
ATOM 1512 C CA . ALA A 1 209 ? 3.797 16.921 -21.373 1.00 88.31 209 ALA A CA 1
ATOM 1513 C C . ALA A 1 209 ? 4.198 15.646 -22.152 1.00 88.31 209 ALA A C 1
ATOM 1515 O O . ALA A 1 209 ? 3.520 15.236 -23.098 1.00 88.31 209 ALA A O 1
ATOM 1516 N N . ASP A 1 210 ? 5.246 14.966 -21.688 1.00 92.00 210 ASP A N 1
ATOM 1517 C CA . ASP A 1 210 ? 5.571 13.570 -21.988 1.00 92.00 210 ASP A CA 1
ATOM 1518 C C . ASP A 1 210 ? 6.251 12.939 -20.756 1.00 92.00 210 ASP A C 1
ATOM 1520 O O . ASP A 1 210 ? 6.275 13.557 -19.692 1.00 92.00 210 ASP A O 1
ATOM 1524 N N . ILE A 1 211 ? 6.802 11.729 -20.865 1.00 93.38 211 ILE A N 1
ATOM 1525 C CA . ILE A 1 211 ? 7.501 11.047 -19.767 1.00 93.38 211 ILE A CA 1
ATOM 1526 C C . ILE A 1 211 ? 8.591 11.955 -19.166 1.00 93.38 211 ILE A C 1
ATOM 1528 O O . ILE A 1 211 ? 9.384 12.558 -19.898 1.00 93.38 211 ILE A O 1
ATOM 1532 N N . ARG A 1 212 ? 8.649 12.026 -17.830 1.00 95.69 212 ARG A N 1
ATOM 1533 C CA . ARG A 1 212 ? 9.705 12.704 -17.057 1.00 95.69 212 ARG A CA 1
ATOM 1534 C C . ARG A 1 212 ? 10.310 11.718 -16.070 1.00 95.69 212 ARG A C 1
ATOM 1536 O O . ARG A 1 212 ? 9.626 11.293 -15.143 1.00 95.69 212 ARG A O 1
ATOM 1543 N N . ILE A 1 213 ? 11.569 11.342 -16.267 1.00 97.69 213 ILE A N 1
ATOM 1544 C CA . ILE A 1 213 ? 12.302 10.476 -15.336 1.00 97.69 213 ILE A CA 1
ATOM 1545 C C . ILE A 1 213 ? 13.325 11.314 -14.587 1.00 97.69 213 ILE A C 1
ATOM 1547 O O . ILE A 1 213 ? 14.225 11.880 -15.198 1.00 97.69 213 ILE A O 1
ATOM 1551 N N . CYS A 1 214 ? 13.226 11.322 -13.267 1.00 97.75 214 CYS A N 1
ATOM 1552 C CA . CYS A 1 214 ? 14.180 11.965 -12.380 1.00 97.75 214 CYS A CA 1
ATOM 1553 C C . CYS A 1 214 ? 15.186 10.926 -11.878 1.00 97.75 214 CYS A C 1
ATOM 1555 O O . CYS A 1 214 ? 14.790 9.916 -11.291 1.00 97.75 214 CYS A O 1
ATOM 1557 N N . ILE A 1 215 ? 16.480 11.162 -12.111 1.00 97.44 215 ILE A N 1
ATOM 1558 C CA . ILE A 1 215 ? 17.582 10.368 -11.544 1.00 97.44 215 ILE A CA 1
ATOM 1559 C C . ILE A 1 215 ? 18.448 11.307 -10.709 1.00 97.44 215 ILE A C 1
ATOM 1561 O O . ILE A 1 215 ? 19.306 12.016 -11.221 1.00 97.44 215 ILE A O 1
ATOM 1565 N N . GLY A 1 216 ? 18.226 11.292 -9.404 1.00 95.31 216 GLY A N 1
ATOM 1566 C CA . GLY A 1 216 ? 18.819 12.191 -8.422 1.00 95.31 216 GLY A CA 1
ATOM 1567 C C . GLY A 1 216 ? 20.245 11.853 -8.034 1.00 95.31 216 GLY A C 1
ATOM 1568 O O . GLY A 1 216 ? 20.580 11.869 -6.853 1.00 95.31 216 GLY A O 1
ATOM 1569 N N . PHE A 1 217 ? 21.078 11.482 -8.996 1.00 94.88 217 PHE A N 1
ATOM 1570 C CA . PHE A 1 217 ? 22.494 11.233 -8.780 1.00 94.88 217 PHE A CA 1
ATOM 1571 C C . PHE A 1 217 ? 23.265 12.474 -9.219 1.00 94.88 217 PHE A C 1
ATOM 1573 O O . PHE A 1 217 ? 23.428 12.709 -10.410 1.00 94.88 217 PHE A O 1
ATOM 1580 N N . ASP A 1 218 ? 23.731 13.261 -8.252 1.00 93.56 218 ASP A N 1
ATOM 1581 C CA . ASP A 1 218 ? 24.388 14.553 -8.487 1.00 93.56 218 ASP A CA 1
ATOM 1582 C C . ASP A 1 218 ? 25.724 14.387 -9.232 1.00 93.56 218 ASP A C 1
ATOM 1584 O O . ASP A 1 218 ? 26.384 13.346 -9.150 1.00 93.56 218 ASP A O 1
ATOM 1588 N N . GLU A 1 219 ? 26.166 15.423 -9.934 1.00 92.19 219 GLU A N 1
ATOM 1589 C CA . GLU A 1 219 ? 27.360 15.483 -10.777 1.00 92.19 219 GLU A CA 1
ATOM 1590 C C . GLU A 1 219 ? 28.657 15.185 -10.006 1.00 92.19 219 GLU A C 1
ATOM 1592 O O . GLU A 1 219 ? 29.673 14.768 -10.574 1.00 92.19 219 GLU A O 1
ATOM 1597 N N . ARG A 1 220 ? 28.669 15.367 -8.680 1.00 93.81 220 ARG A N 1
ATOM 1598 C CA . ARG A 1 220 ? 29.780 14.944 -7.814 1.00 93.81 220 ARG A CA 1
ATOM 1599 C C . ARG A 1 220 ? 29.876 13.429 -7.707 1.00 93.81 220 ARG A C 1
ATOM 1601 O O . ARG A 1 220 ? 30.939 12.931 -7.338 1.00 93.81 220 ARG A O 1
ATOM 1608 N N . SER A 1 221 ? 28.812 12.696 -8.021 1.00 94.25 221 SER A N 1
ATOM 1609 C CA . SER A 1 221 ? 28.751 11.235 -7.963 1.00 94.25 221 SER A CA 1
ATOM 1610 C C . SER A 1 221 ? 29.116 10.545 -9.284 1.00 94.25 221 SER A C 1
ATOM 1612 O O . SER A 1 221 ? 29.591 9.412 -9.239 1.00 94.25 221 SER A O 1
ATOM 1614 N N . TYR A 1 222 ? 28.987 11.205 -10.444 1.00 93.44 222 TYR A N 1
ATOM 1615 C CA . TYR A 1 222 ? 29.141 10.577 -11.774 1.00 93.44 222 TYR A CA 1
ATOM 1616 C C . TYR A 1 222 ? 30.418 9.745 -11.941 1.00 93.44 222 TYR A C 1
ATOM 1618 O O . TYR A 1 222 ? 30.389 8.621 -12.439 1.00 93.44 222 TYR A O 1
ATOM 1626 N N . LEU A 1 223 ? 31.558 10.262 -11.474 1.00 93.38 223 LEU A N 1
ATOM 1627 C CA . LEU A 1 223 ? 32.858 9.594 -11.626 1.00 93.38 223 LEU A CA 1
ATOM 1628 C C . LEU A 1 223 ? 33.064 8.389 -10.698 1.00 93.38 223 LEU A C 1
ATOM 1630 O O . LEU A 1 223 ? 34.077 7.701 -10.813 1.00 93.38 223 LEU A O 1
ATOM 1634 N N . ILE A 1 224 ? 32.140 8.154 -9.770 1.00 96.44 224 ILE A N 1
ATOM 1635 C CA . ILE A 1 224 ? 32.180 7.039 -8.822 1.00 96.44 224 ILE A CA 1
ATOM 1636 C C . ILE A 1 224 ? 30.941 6.141 -8.928 1.00 96.44 224 ILE A C 1
ATOM 1638 O O . ILE A 1 224 ? 30.783 5.251 -8.093 1.00 96.44 224 ILE A O 1
ATOM 1642 N N . TRP A 1 225 ? 30.095 6.325 -9.948 1.00 97.06 225 TRP A N 1
ATOM 1643 C CA . TRP A 1 225 ? 29.023 5.389 -10.293 1.00 97.06 225 TRP A CA 1
ATOM 1644 C C . TRP A 1 225 ? 29.576 3.983 -10.529 1.00 97.06 225 TRP A C 1
ATOM 1646 O O . TRP A 1 225 ? 30.583 3.799 -11.217 1.00 97.06 225 TRP A O 1
ATOM 1656 N N . ASN A 1 226 ? 28.903 2.981 -9.968 1.00 95.56 226 ASN A N 1
ATOM 1657 C CA . ASN A 1 226 ? 29.169 1.578 -10.268 1.00 95.56 226 ASN A CA 1
ATOM 1658 C C . ASN A 1 226 ? 28.215 1.050 -11.360 1.00 95.56 226 ASN A C 1
ATOM 1660 O O . ASN A 1 226 ? 27.354 1.775 -11.861 1.00 95.56 226 ASN A O 1
ATOM 1664 N N . ASP A 1 227 ? 28.327 -0.237 -11.696 1.00 91.25 227 ASP A N 1
ATOM 1665 C CA . ASP A 1 227 ? 27.494 -0.878 -12.722 1.00 91.25 227 ASP A CA 1
ATOM 1666 C C . ASP A 1 227 ? 25.980 -0.752 -12.457 1.00 91.25 227 ASP A C 1
ATOM 1668 O O . ASP A 1 227 ? 25.204 -0.643 -13.402 1.00 91.25 227 ASP A O 1
ATOM 1672 N N . ASN A 1 228 ? 25.529 -0.730 -11.196 1.00 95.06 228 ASN A N 1
ATOM 1673 C CA . ASN A 1 228 ? 24.108 -0.568 -10.874 1.00 95.06 228 ASN A CA 1
ATOM 1674 C C . ASN A 1 228 ? 23.604 0.850 -11.172 1.00 95.06 228 ASN A C 1
ATOM 1676 O O . ASN A 1 228 ? 22.497 0.984 -11.684 1.00 95.06 228 ASN A O 1
ATOM 1680 N N . ALA A 1 229 ? 24.401 1.895 -10.921 1.00 96.94 229 ALA A N 1
ATOM 1681 C CA . ALA A 1 229 ? 24.026 3.259 -11.306 1.00 96.94 229 ALA A CA 1
ATOM 1682 C C . ALA A 1 229 ? 23.848 3.383 -12.830 1.00 96.94 229 ALA A C 1
ATOM 1684 O O . ALA A 1 229 ? 22.834 3.895 -13.305 1.00 96.94 229 ALA A O 1
ATOM 1685 N N . TYR A 1 230 ? 24.773 2.806 -13.604 1.00 94.94 230 TYR A N 1
ATOM 1686 C CA . TYR A 1 230 ? 24.652 2.747 -15.064 1.00 94.94 230 TYR A CA 1
ATOM 1687 C C . TYR A 1 230 ? 23.462 1.897 -15.537 1.00 94.94 230 TYR A C 1
ATOM 1689 O O . TYR A 1 230 ? 22.832 2.237 -16.538 1.00 94.94 230 TYR A O 1
ATOM 1697 N N . ARG A 1 231 ? 23.084 0.838 -14.805 1.00 91.88 231 ARG A N 1
ATOM 1698 C CA . ARG A 1 231 ? 21.862 0.062 -15.091 1.00 91.88 231 ARG A CA 1
ATOM 1699 C C . ARG A 1 231 ? 20.583 0.882 -14.923 1.00 91.88 231 ARG A C 1
ATOM 1701 O O . ARG A 1 231 ? 19.661 0.685 -15.710 1.00 91.88 231 ARG A O 1
ATOM 1708 N N . PHE A 1 232 ? 20.516 1.795 -13.951 1.00 97.19 232 PHE A N 1
ATOM 1709 C CA . PHE A 1 232 ? 19.375 2.712 -13.819 1.00 97.19 232 PHE A CA 1
ATOM 1710 C C . PHE A 1 232 ? 19.288 3.677 -15.004 1.00 97.19 232 PHE A C 1
ATOM 1712 O O . PHE A 1 232 ? 18.208 3.848 -15.569 1.00 97.19 232 PHE A O 1
ATOM 1719 N N . LEU A 1 233 ? 20.423 4.233 -15.442 1.00 96.94 233 LEU A N 1
ATOM 1720 C CA . LEU A 1 233 ? 20.472 5.084 -16.632 1.00 96.94 233 LEU A CA 1
ATOM 1721 C C . LEU A 1 233 ? 20.058 4.321 -17.902 1.00 96.94 233 LEU A C 1
ATOM 1723 O O . LEU A 1 233 ? 19.239 4.807 -18.678 1.00 96.94 233 LEU A O 1
ATOM 1727 N N . GLU A 1 234 ? 20.563 3.102 -18.099 1.00 91.38 234 GLU A N 1
ATOM 1728 C CA . GLU A 1 234 ? 20.156 2.246 -19.219 1.00 91.38 234 GLU A CA 1
ATOM 1729 C C . GLU A 1 234 ? 18.656 1.931 -19.184 1.00 91.38 234 GLU A C 1
ATOM 1731 O O . GLU A 1 234 ? 17.988 1.989 -20.218 1.00 91.38 234 GLU A O 1
ATOM 1736 N N . ALA A 1 235 ? 18.115 1.610 -18.004 1.00 88.19 235 ALA A N 1
ATOM 1737 C CA . ALA A 1 235 ? 16.693 1.346 -17.835 1.00 88.19 235 ALA A CA 1
ATOM 1738 C C . ALA A 1 235 ? 15.846 2.579 -18.177 1.00 88.19 235 ALA A C 1
ATOM 1740 O O . ALA A 1 235 ? 14.841 2.433 -18.868 1.00 88.19 235 ALA A O 1
ATOM 1741 N N . ALA A 1 236 ? 16.270 3.778 -17.769 1.00 95.81 236 ALA A N 1
ATOM 1742 C CA . ALA A 1 236 ? 15.591 5.030 -18.095 1.00 95.81 236 ALA A CA 1
ATOM 1743 C C . ALA A 1 236 ? 15.598 5.334 -19.599 1.00 95.81 236 ALA A C 1
ATOM 1745 O O . ALA A 1 236 ? 14.540 5.605 -20.169 1.00 95.81 236 ALA A O 1
ATOM 1746 N N . VAL A 1 237 ? 16.753 5.202 -20.264 1.00 93.31 237 VAL A N 1
ATOM 1747 C CA . VAL A 1 237 ? 16.876 5.408 -21.720 1.00 93.31 237 VAL A CA 1
ATOM 1748 C C . VAL A 1 237 ? 15.982 4.429 -22.487 1.00 93.31 237 VAL A C 1
ATOM 1750 O O . VAL A 1 237 ? 15.230 4.840 -23.370 1.00 93.31 237 VAL A O 1
ATOM 1753 N N . LYS A 1 238 ? 15.993 3.140 -22.118 1.00 85.56 238 LYS A N 1
ATOM 1754 C CA . LYS A 1 238 ? 15.117 2.124 -22.731 1.00 85.56 238 LYS A CA 1
ATOM 1755 C C . LYS A 1 238 ? 13.636 2.389 -22.470 1.00 85.56 238 LYS A C 1
ATOM 1757 O O . LYS A 1 238 ? 12.815 2.178 -23.359 1.00 85.56 238 LYS A O 1
ATOM 1762 N N . TYR A 1 239 ? 13.295 2.836 -21.261 1.00 85.56 239 TYR A N 1
ATOM 1763 C CA . TYR A 1 239 ? 11.914 3.124 -20.888 1.00 85.56 239 TYR A CA 1
ATOM 1764 C C . TYR A 1 239 ? 11.323 4.243 -21.744 1.00 85.56 239 TYR A C 1
ATOM 1766 O O . TYR A 1 239 ? 10.244 4.076 -22.311 1.00 85.56 239 TYR A O 1
ATOM 1774 N N . VAL A 1 240 ? 12.062 5.350 -21.864 1.00 86.75 240 VAL A N 1
ATOM 1775 C CA . VAL A 1 240 ? 11.647 6.537 -22.618 1.00 86.75 240 VAL A CA 1
ATOM 1776 C C . VAL A 1 240 ? 11.536 6.249 -24.109 1.00 86.75 240 VAL A C 1
ATOM 1778 O O . VAL A 1 240 ? 10.521 6.565 -24.722 1.00 86.75 240 VAL A O 1
ATOM 1781 N N . LEU A 1 241 ? 12.549 5.615 -24.699 1.00 84.12 241 LEU A N 1
ATOM 1782 C CA . LEU A 1 241 ? 12.607 5.405 -26.148 1.00 84.12 241 LEU A CA 1
ATOM 1783 C C . LEU A 1 241 ? 11.632 4.330 -26.651 1.00 84.12 241 LEU A C 1
ATOM 1785 O O . LEU A 1 241 ? 11.680 3.933 -27.816 1.00 84.12 241 LEU A O 1
ATOM 1789 N N . GLY A 1 242 ? 10.744 3.844 -25.780 1.00 64.88 242 GLY A N 1
ATOM 1790 C CA . GLY A 1 242 ? 9.677 2.922 -26.135 1.00 64.88 242 GLY A CA 1
ATOM 1791 C C . GLY A 1 242 ? 10.176 1.555 -26.583 1.00 64.88 242 GLY A C 1
ATOM 1792 O O . GLY A 1 242 ? 9.365 0.752 -27.025 1.00 64.88 242 GLY A O 1
ATOM 1793 N N . SER A 1 243 ? 11.469 1.262 -26.448 1.00 58.19 243 SER A N 1
ATOM 1794 C CA . SER A 1 243 ? 12.045 -0.058 -26.636 1.00 58.19 243 SER A CA 1
ATOM 1795 C C . SER A 1 243 ? 11.649 -0.918 -25.442 1.00 58.19 243 SER A C 1
ATOM 1797 O O . SER A 1 243 ? 12.375 -1.016 -24.453 1.00 58.19 243 SER A O 1
ATOM 1799 N N . LYS A 1 244 ? 10.471 -1.548 -25.532 1.00 64.06 244 LYS A N 1
ATOM 1800 C CA . LYS A 1 244 ? 9.994 -2.530 -24.554 1.00 64.06 244 LYS A CA 1
ATOM 1801 C C . LYS A 1 244 ? 10.286 -3.911 -25.122 1.00 64.06 244 LYS A C 1
ATOM 1803 O O . LYS A 1 244 ? 9.421 -4.493 -25.780 1.00 64.06 244 LYS A O 1
ATOM 1808 N N . PRO A 1 245 ? 11.512 -4.440 -24.941 1.00 69.81 245 PRO A N 1
ATOM 1809 C CA . PRO A 1 245 ? 11.828 -5.758 -25.442 1.00 69.81 245 PRO A CA 1
ATOM 1810 C C . PRO A 1 245 ? 10.981 -6.843 -24.786 1.00 69.81 245 PRO A C 1
ATOM 1812 O O . PRO A 1 245 ? 10.913 -7.909 -25.365 1.00 69.81 245 PRO A O 1
ATOM 1815 N N . GLN A 1 246 ? 10.366 -6.599 -23.621 1.00 81.88 246 GLN A N 1
ATOM 1816 C CA . GLN A 1 246 ? 9.525 -7.556 -22.904 1.00 81.88 246 GLN A CA 1
ATOM 1817 C C . GLN A 1 246 ? 8.102 -7.661 -23.469 1.00 81.88 246 GLN A C 1
ATOM 1819 O O . GLN A 1 246 ? 7.533 -6.694 -23.985 1.00 81.88 246 GLN A O 1
ATOM 1824 N N . ALA A 1 247 ? 7.494 -8.830 -23.266 1.00 85.62 247 ALA A N 1
ATOM 1825 C CA . ALA A 1 247 ? 6.092 -9.083 -23.558 1.00 85.62 247 ALA A CA 1
ATOM 1826 C C . ALA A 1 247 ? 5.164 -8.156 -22.749 1.00 85.62 247 ALA A C 1
ATOM 1828 O O . ALA A 1 247 ? 5.453 -7.788 -21.607 1.00 85.62 247 ALA A O 1
ATOM 1829 N N . LYS A 1 248 ? 4.015 -7.801 -23.332 1.00 81.12 248 LYS A N 1
ATOM 1830 C CA . LYS A 1 248 ? 3.027 -6.873 -22.752 1.00 81.12 248 LYS A CA 1
ATOM 1831 C C . LYS A 1 248 ? 1.591 -7.346 -22.975 1.00 81.12 248 LYS A C 1
ATOM 1833 O O . LYS A 1 248 ? 1.345 -8.230 -23.787 1.00 81.12 248 LYS A O 1
ATOM 1838 N N . ASN A 1 249 ? 0.634 -6.715 -22.294 1.00 74.88 249 ASN A N 1
ATOM 1839 C CA . ASN A 1 249 ? -0.809 -6.963 -22.439 1.00 74.88 249 ASN A CA 1
ATOM 1840 C C . ASN A 1 249 ? -1.212 -8.444 -22.252 1.00 74.88 249 ASN A C 1
ATOM 1842 O O . ASN A 1 249 ? -1.713 -9.053 -23.203 1.00 74.88 249 ASN A O 1
ATOM 1846 N N . PRO A 1 250 ? -0.991 -9.035 -21.064 1.00 87.75 250 PRO A N 1
ATOM 1847 C CA . PRO A 1 250 ? -1.387 -10.414 -20.799 1.00 87.75 250 PRO A CA 1
ATOM 1848 C C . PRO A 1 250 ? -2.904 -10.614 -20.894 1.00 87.75 250 PRO A C 1
ATOM 1850 O O . PRO A 1 250 ? -3.691 -9.765 -20.464 1.00 87.75 250 PRO A O 1
ATOM 1853 N N . SER A 1 251 ? -3.314 -11.764 -21.424 1.00 86.62 251 SER A N 1
ATOM 1854 C CA . SER A 1 251 ? -4.675 -12.290 -21.333 1.00 86.62 251 SER A CA 1
ATOM 1855 C C . SER A 1 251 ? -4.626 -13.735 -20.828 1.00 86.62 251 SER A C 1
ATOM 1857 O O . SER A 1 251 ? -3.979 -14.549 -21.480 1.00 86.62 251 SER A O 1
ATOM 1859 N N . PRO A 1 252 ? -5.282 -14.091 -19.709 1.00 90.31 252 PRO A N 1
ATOM 1860 C CA . PRO A 1 252 ? -5.989 -13.207 -18.782 1.00 90.31 252 PRO A CA 1
ATOM 1861 C C . PRO A 1 252 ? -5.093 -12.080 -18.257 1.00 90.31 252 PRO A C 1
ATOM 1863 O O . PRO A 1 252 ? -3.874 -12.229 -18.211 1.00 90.31 252 PRO A O 1
ATOM 1866 N N . TYR A 1 253 ? -5.699 -10.947 -17.897 1.00 73.88 253 TYR A N 1
ATOM 1867 C CA . TYR A 1 253 ? -4.949 -9.852 -17.286 1.00 73.88 253 TYR A CA 1
ATOM 1868 C C . TYR A 1 253 ? -4.329 -10.318 -15.960 1.00 73.88 253 TYR A C 1
ATOM 1870 O O . TYR A 1 253 ? -4.827 -11.256 -15.335 1.00 73.88 253 TYR A O 1
ATOM 1878 N N . ASP A 1 254 ? -3.246 -9.675 -15.535 1.00 80.88 254 ASP A N 1
ATOM 1879 C CA . ASP A 1 254 ? -2.547 -10.067 -14.311 1.00 80.88 254 ASP A CA 1
ATOM 1880 C C . ASP A 1 254 ? -3.462 -9.993 -13.072 1.00 80.88 254 ASP A C 1
ATOM 1882 O O . ASP A 1 254 ? -4.183 -9.015 -12.868 1.00 80.88 254 ASP A O 1
ATOM 1886 N N . GLY A 1 255 ? -3.473 -11.059 -12.272 1.00 76.69 255 GLY A N 1
ATOM 1887 C CA . GLY A 1 255 ? -4.339 -11.233 -11.107 1.00 76.69 255 GLY A CA 1
ATOM 1888 C C . GLY A 1 255 ? -5.787 -11.627 -11.432 1.00 76.69 255 GLY A C 1
ATOM 1889 O O . GLY A 1 255 ? -6.644 -11.589 -10.547 1.00 76.69 255 GLY A O 1
ATOM 1890 N N . ALA A 1 256 ? -6.109 -11.990 -12.679 1.00 84.00 256 ALA A N 1
ATOM 1891 C CA . ALA A 1 256 ? -7.482 -12.317 -13.065 1.00 84.00 256 ALA A CA 1
ATOM 1892 C C . ALA A 1 256 ? -8.045 -13.550 -12.335 1.00 84.00 256 ALA A C 1
ATOM 1894 O O . ALA A 1 256 ? -7.382 -14.576 -12.190 1.00 84.00 256 ALA A O 1
ATOM 1895 N N . MET A 1 257 ? -9.333 -13.496 -11.979 1.00 87.31 257 MET A N 1
ATOM 1896 C CA . MET A 1 257 ? -10.105 -14.675 -11.570 1.00 87.31 257 MET A CA 1
ATOM 1897 C C . MET A 1 257 ? -10.655 -15.385 -12.811 1.00 87.31 257 MET A C 1
ATOM 1899 O O . MET A 1 257 ? -11.536 -14.859 -13.496 1.00 87.31 257 MET A O 1
ATOM 1903 N N . TYR A 1 258 ? -10.160 -16.588 -13.100 1.00 92.06 258 TYR A N 1
ATOM 1904 C CA . TYR A 1 258 ? -10.473 -17.322 -14.325 1.00 92.06 258 TYR A CA 1
ATOM 1905 C C . TYR A 1 258 ? -11.333 -18.559 -14.041 1.00 92.06 258 TYR A C 1
ATOM 1907 O O . TYR A 1 258 ? -10.878 -19.554 -13.484 1.00 92.06 258 TYR A O 1
ATOM 1915 N N . SER A 1 259 ? -12.614 -18.498 -14.413 1.00 92.31 259 SER A N 1
ATOM 1916 C CA . SER A 1 259 ? -13.620 -19.519 -14.072 1.00 92.31 259 SER A CA 1
ATOM 1917 C C . SER A 1 259 ? -13.694 -20.676 -15.078 1.00 92.31 259 SER A C 1
ATOM 1919 O O . SER A 1 259 ? -14.783 -21.064 -15.500 1.00 92.31 259 SER A O 1
ATOM 1921 N N . ASP A 1 260 ? -12.549 -21.252 -15.439 1.00 94.50 260 ASP A N 1
ATOM 1922 C CA . ASP A 1 260 ? -12.473 -22.518 -16.177 1.00 94.50 260 ASP A CA 1
ATOM 1923 C C . ASP A 1 260 ? -11.264 -23.347 -15.699 1.00 94.50 260 ASP A C 1
ATOM 1925 O O . ASP A 1 260 ? -10.391 -22.863 -14.984 1.00 94.50 260 ASP A O 1
ATOM 1929 N N . THR A 1 261 ? -11.230 -24.617 -16.086 1.00 95.25 261 THR A N 1
ATOM 1930 C CA . THR A 1 261 ? -10.149 -25.573 -15.782 1.00 95.25 261 THR A CA 1
ATOM 1931 C C . THR A 1 261 ? -9.086 -25.652 -16.879 1.00 95.25 261 THR A C 1
ATOM 1933 O O . THR A 1 261 ? -8.168 -26.461 -16.790 1.00 95.25 261 THR A O 1
ATOM 1936 N N . TRP A 1 262 ? -9.189 -24.817 -17.909 1.00 96.69 262 TRP A N 1
ATOM 1937 C CA . TRP A 1 262 ? -8.213 -24.668 -18.987 1.00 96.69 262 TRP A CA 1
ATOM 1938 C C . TRP A 1 262 ? -8.187 -23.207 -19.424 1.00 96.69 262 TRP A C 1
ATOM 1940 O O . TRP A 1 262 ? -9.206 -22.539 -19.321 1.00 96.69 262 TRP A O 1
ATOM 1950 N N . VAL A 1 263 ? -7.056 -22.708 -19.914 1.00 96.81 263 VAL A N 1
ATOM 1951 C CA . VAL A 1 263 ? -6.879 -21.293 -20.271 1.00 96.81 263 VAL A CA 1
ATOM 1952 C C . VAL A 1 263 ? -6.047 -21.159 -21.543 1.00 96.81 263 VAL A C 1
ATOM 1954 O O . VAL A 1 263 ? -5.136 -21.955 -21.777 1.00 96.81 263 VAL A O 1
ATOM 1957 N N . THR A 1 264 ? -6.338 -20.138 -22.347 1.00 96.62 264 THR A N 1
ATOM 1958 C CA . THR A 1 264 ? -5.410 -19.629 -23.364 1.00 96.62 264 THR A CA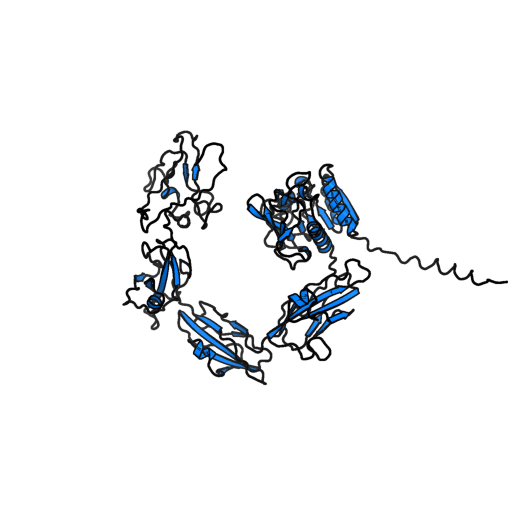 1
ATOM 1959 C C . THR A 1 264 ? -4.713 -18.405 -22.783 1.00 96.62 264 THR A C 1
ATOM 1961 O O . THR A 1 264 ? -5.378 -17.416 -22.488 1.00 96.62 264 THR A O 1
ATOM 1964 N N . LEU A 1 265 ? -3.398 -18.495 -22.599 1.00 96.12 265 LEU A N 1
ATOM 1965 C CA . LEU A 1 265 ? -2.538 -17.386 -22.208 1.00 96.12 265 LEU A CA 1
ATOM 1966 C C . LEU A 1 265 ? -2.063 -16.682 -23.476 1.00 96.12 265 LEU A C 1
ATOM 1968 O O . LEU A 1 265 ? -1.423 -17.320 -24.308 1.00 96.12 265 LEU A O 1
ATOM 1972 N N . GLU A 1 266 ? -2.376 -15.403 -23.633 1.00 93.00 266 GLU A N 1
ATOM 1973 C CA . GLU A 1 266 ? -2.007 -14.583 -24.792 1.00 93.00 266 GLU A CA 1
ATOM 1974 C C . GLU A 1 266 ? -1.230 -13.344 -24.349 1.00 93.00 266 GLU A C 1
ATOM 1976 O O . GLU A 1 266 ? -1.470 -12.801 -23.272 1.00 93.00 266 GLU A O 1
ATOM 1981 N N . TRP A 1 267 ? -0.318 -12.870 -25.195 1.00 93.44 267 TRP A N 1
ATOM 1982 C CA . TRP A 1 267 ? 0.426 -11.631 -24.972 1.00 93.44 267 TRP A CA 1
ATOM 1983 C C . TRP A 1 267 ? 0.662 -10.882 -26.287 1.00 93.44 267 TRP A C 1
ATOM 1985 O O . TRP A 1 267 ? 0.519 -11.404 -27.398 1.00 93.44 267 TRP A O 1
ATOM 1995 N N . SER A 1 268 ? 1.031 -9.614 -26.158 1.00 86.12 268 SER A N 1
ATOM 1996 C CA . SER A 1 268 ? 1.626 -8.821 -27.228 1.00 86.12 268 SER A CA 1
ATOM 1997 C C . SER A 1 268 ? 3.151 -8.933 -27.149 1.00 86.12 268 SER A C 1
ATOM 1999 O O . SER A 1 268 ? 3.699 -8.664 -26.078 1.00 86.12 268 SER A O 1
ATOM 2001 N N . PRO A 1 269 ? 3.836 -9.291 -28.248 1.00 86.38 269 PRO A N 1
ATOM 2002 C CA . PRO A 1 269 ? 5.290 -9.331 -28.283 1.00 86.38 269 PRO A CA 1
ATOM 2003 C C . PRO A 1 269 ? 5.956 -8.001 -27.920 1.00 86.38 269 PRO A C 1
ATOM 2005 O O . PRO A 1 269 ? 5.423 -6.926 -28.228 1.00 86.38 269 PRO A O 1
ATOM 2008 N N . GLY A 1 270 ? 7.138 -8.091 -27.316 1.00 80.69 270 GLY A N 1
ATOM 2009 C CA . GLY A 1 270 ? 8.067 -6.968 -27.207 1.00 80.69 270 GLY A CA 1
ATOM 2010 C C . GLY A 1 270 ? 8.603 -6.514 -28.570 1.00 80.69 270 GLY A C 1
ATOM 2011 O O . GLY A 1 270 ? 8.577 -7.259 -29.551 1.00 80.69 270 GLY A O 1
ATOM 2012 N N . ASP A 1 271 ? 9.098 -5.279 -28.655 1.00 76.50 271 ASP A N 1
ATOM 2013 C CA . ASP A 1 271 ? 9.323 -4.601 -29.948 1.00 76.50 271 ASP A CA 1
ATOM 2014 C C . ASP A 1 271 ? 10.458 -5.213 -30.795 1.00 76.50 271 ASP A C 1
ATOM 2016 O O . ASP A 1 271 ? 10.532 -4.990 -32.005 1.00 76.50 271 ASP A O 1
ATOM 2020 N N . PHE A 1 272 ? 11.309 -6.036 -30.177 1.00 75.38 272 PHE A N 1
ATOM 2021 C CA . PHE A 1 272 ? 12.432 -6.723 -30.823 1.00 75.38 272 PHE A CA 1
ATOM 2022 C C . PHE A 1 272 ? 12.298 -8.248 -30.837 1.00 75.38 272 PHE A C 1
ATOM 2024 O O . PHE A 1 272 ? 13.242 -8.935 -31.225 1.00 75.38 272 PHE A O 1
ATOM 2031 N N . ALA A 1 273 ? 11.159 -8.788 -30.408 1.00 86.75 273 ALA A N 1
ATOM 2032 C CA . ALA A 1 273 ? 10.944 -10.221 -30.279 1.00 86.75 273 ALA A CA 1
ATOM 2033 C C . ALA A 1 273 ? 10.965 -10.951 -31.632 1.00 86.75 273 ALA A C 1
ATOM 2035 O O . ALA A 1 273 ? 10.225 -10.608 -32.557 1.00 86.75 273 ALA A O 1
ATOM 2036 N N . ALA A 1 274 ? 11.773 -12.007 -31.734 1.00 91.06 274 ALA A N 1
ATOM 2037 C CA . ALA A 1 274 ? 11.736 -12.968 -32.838 1.00 91.06 274 ALA A CA 1
ATOM 2038 C C . ALA A 1 274 ? 11.053 -14.290 -32.431 1.00 91.06 274 ALA A C 1
ATOM 2040 O O . ALA A 1 274 ? 10.432 -14.951 -33.270 1.00 91.06 274 ALA A O 1
ATOM 2041 N N . SER A 1 275 ? 11.161 -14.673 -31.158 1.00 96.31 275 SER A N 1
ATOM 2042 C CA . SER A 1 275 ? 10.450 -15.787 -30.526 1.00 96.31 275 SER A CA 1
ATOM 2043 C C . SER A 1 275 ? 10.278 -15.544 -29.020 1.00 96.31 275 SER A C 1
ATOM 2045 O O . SER A 1 275 ? 10.707 -14.518 -28.504 1.00 96.31 275 SER A O 1
ATOM 2047 N N . HIS A 1 276 ? 9.625 -16.476 -28.328 1.00 97.50 276 HIS A N 1
ATOM 2048 C CA . HIS A 1 276 ? 9.178 -16.344 -26.944 1.00 97.50 276 HIS A CA 1
ATOM 2049 C C . HIS A 1 276 ? 9.555 -17.591 -26.147 1.00 97.50 276 HIS A C 1
ATOM 2051 O O . HIS A 1 276 ? 9.121 -18.691 -26.498 1.00 97.50 276 HIS A O 1
ATOM 2057 N N . ASP A 1 277 ? 10.315 -17.419 -25.074 1.00 98.19 277 ASP A N 1
ATOM 2058 C CA . ASP A 1 277 ? 10.570 -18.433 -24.057 1.00 98.19 277 ASP A CA 1
ATOM 2059 C C . ASP A 1 277 ? 9.455 -18.376 -23.004 1.00 98.19 277 ASP A C 1
ATOM 2061 O O . ASP A 1 277 ? 9.254 -17.362 -22.336 1.00 98.19 277 ASP A O 1
ATOM 2065 N N . VAL A 1 278 ? 8.682 -19.459 -22.892 1.00 98.31 278 VAL A N 1
ATOM 2066 C CA . VAL A 1 278 ? 7.457 -19.499 -22.080 1.00 98.31 278 VAL A CA 1
ATOM 2067 C C . VAL A 1 278 ? 7.697 -20.242 -20.772 1.00 98.31 278 VAL A C 1
ATOM 2069 O O . VAL A 1 278 ? 8.144 -21.392 -20.787 1.00 98.31 278 VAL A O 1
ATOM 2072 N N . TYR A 1 279 ? 7.316 -19.621 -19.656 1.00 98.38 279 TYR A N 1
ATOM 2073 C CA . TYR A 1 279 ? 7.381 -20.201 -18.317 1.00 98.38 279 TYR A CA 1
ATOM 2074 C C . TYR A 1 279 ? 5.994 -20.229 -17.671 1.00 98.38 279 TYR A C 1
ATOM 2076 O O . TYR A 1 279 ? 5.263 -19.244 -17.758 1.00 98.38 279 TYR A O 1
ATOM 2084 N N . ILE A 1 280 ? 5.627 -21.330 -17.009 1.00 98.06 280 ILE A N 1
ATOM 2085 C CA . ILE A 1 280 ? 4.376 -21.452 -16.241 1.00 98.06 280 ILE A CA 1
ATOM 2086 C C . ILE A 1 280 ? 4.562 -22.367 -15.024 1.00 98.06 280 ILE A C 1
ATOM 2088 O O . ILE A 1 280 ? 5.232 -23.393 -15.105 1.00 98.06 280 ILE A O 1
ATOM 2092 N N . GLY A 1 281 ? 3.939 -22.013 -13.904 1.00 97.25 281 GLY A N 1
ATOM 2093 C CA . GLY A 1 281 ? 4.080 -22.692 -12.613 1.00 97.25 281 GLY A CA 1
ATOM 2094 C C . GLY A 1 281 ? 2.956 -22.307 -11.649 1.00 97.25 281 GLY A C 1
ATOM 2095 O O . GLY A 1 281 ? 2.161 -21.421 -11.948 1.00 97.25 281 GLY A O 1
ATOM 2096 N N . ASP A 1 282 ? 2.869 -22.974 -10.504 1.00 95.81 282 ASP A N 1
ATOM 2097 C CA . ASP A 1 282 ? 1.995 -22.612 -9.374 1.00 95.81 282 ASP A CA 1
ATOM 2098 C C . ASP A 1 282 ? 2.782 -21.976 -8.210 1.00 95.81 282 ASP A C 1
ATOM 2100 O O . ASP A 1 282 ? 2.218 -21.624 -7.174 1.00 95.81 282 ASP A O 1
ATOM 2104 N N . ASN A 1 283 ? 4.086 -21.767 -8.409 1.00 94.75 283 ASN A N 1
ATOM 2105 C CA . ASN A 1 283 ? 4.984 -21.053 -7.515 1.00 94.75 283 ASN A CA 1
ATOM 2106 C C . ASN A 1 283 ? 5.580 -19.831 -8.235 1.00 94.75 283 ASN A C 1
ATOM 2108 O O . ASN A 1 283 ? 6.105 -19.950 -9.343 1.00 94.75 283 ASN A O 1
ATOM 2112 N N . PHE A 1 284 ? 5.487 -18.659 -7.603 1.00 87.75 284 PHE A N 1
ATOM 2113 C CA . PHE A 1 284 ? 5.976 -17.404 -8.173 1.00 87.75 284 PHE A CA 1
ATOM 2114 C C . PHE A 1 284 ? 7.493 -17.415 -8.392 1.00 87.75 284 PHE A C 1
ATOM 2116 O O . PHE A 1 284 ? 7.941 -17.080 -9.486 1.00 87.75 284 PHE A O 1
ATOM 2123 N N . ASP A 1 285 ? 8.269 -17.814 -7.381 1.00 83.12 285 ASP A N 1
ATOM 2124 C CA . ASP A 1 285 ? 9.734 -17.775 -7.420 1.00 83.12 285 ASP A CA 1
ATOM 2125 C C . ASP A 1 285 ? 10.272 -18.715 -8.499 1.00 83.12 285 ASP A C 1
ATOM 2127 O O . ASP A 1 285 ? 11.134 -18.326 -9.283 1.00 83.12 285 ASP A O 1
ATOM 2131 N N . ASP A 1 286 ? 9.694 -19.913 -8.624 1.00 94.44 286 ASP A N 1
ATOM 2132 C CA . ASP A 1 286 ? 10.105 -20.864 -9.656 1.00 94.44 286 ASP A CA 1
ATOM 2133 C C . ASP A 1 286 ? 9.872 -20.323 -11.071 1.00 94.44 286 ASP A C 1
ATOM 2135 O O . ASP A 1 286 ? 10.716 -20.485 -11.955 1.00 94.44 286 ASP A O 1
ATOM 2139 N N . VAL A 1 287 ? 8.744 -19.641 -11.292 1.00 93.88 287 VAL A N 1
ATOM 2140 C CA . VAL A 1 287 ? 8.439 -18.998 -12.578 1.00 93.88 287 VAL A CA 1
ATOM 2141 C C . VAL A 1 287 ? 9.299 -17.762 -12.791 1.00 93.88 287 VAL A C 1
ATOM 2143 O O . VAL A 1 287 ? 9.719 -17.509 -13.918 1.00 93.88 287 VAL A O 1
ATOM 2146 N N . ASN A 1 288 ? 9.593 -16.990 -11.745 1.00 87.69 288 ASN A N 1
ATOM 2147 C CA . ASN A 1 288 ? 10.477 -15.835 -11.823 1.00 87.69 288 ASN A CA 1
ATOM 2148 C C . ASN A 1 288 ? 11.927 -16.240 -12.096 1.00 87.69 288 ASN A C 1
ATOM 2150 O O . ASN A 1 288 ? 12.623 -15.528 -12.809 1.00 87.69 288 ASN A O 1
ATOM 2154 N N . ASP A 1 289 ? 12.394 -17.372 -11.595 1.00 85.81 289 ASP A N 1
ATOM 2155 C CA . ASP A 1 289 ? 13.786 -17.797 -11.762 1.00 85.81 289 ASP A CA 1
ATOM 2156 C C . ASP A 1 289 ? 13.954 -18.785 -12.924 1.00 85.81 289 ASP A C 1
ATOM 2158 O O . ASP A 1 289 ? 15.069 -19.034 -13.383 1.00 85.81 289 ASP A O 1
ATOM 2162 N N . GLY A 1 290 ? 12.843 -19.287 -13.474 1.00 91.62 290 GLY A N 1
ATOM 2163 C CA . GLY A 1 290 ? 12.839 -20.282 -14.546 1.00 91.62 290 GLY A CA 1
ATOM 2164 C C . GLY A 1 290 ? 13.311 -21.662 -14.077 1.00 91.62 290 GLY A C 1
ATOM 2165 O O . GLY A 1 290 ? 13.947 -22.392 -14.840 1.00 91.62 290 GLY A O 1
ATOM 2166 N N . THR A 1 291 ? 13.050 -22.007 -12.815 1.00 91.50 291 THR A N 1
ATOM 2167 C CA . THR A 1 291 ? 13.443 -23.267 -12.164 1.00 91.50 291 THR A CA 1
ATOM 2168 C C . THR A 1 291 ? 12.288 -24.276 -12.140 1.00 91.50 291 THR A C 1
ATOM 2170 O O . THR A 1 291 ? 11.251 -24.050 -12.756 1.00 91.50 291 THR A O 1
ATOM 2173 N N . ALA A 1 292 ? 12.483 -25.433 -11.492 1.00 80.62 292 ALA A N 1
ATOM 2174 C CA . ALA A 1 292 ? 11.443 -26.440 -11.213 1.00 80.62 292 ALA A CA 1
ATOM 2175 C C . ALA A 1 292 ? 10.559 -26.853 -12.413 1.00 80.62 292 ALA A C 1
ATOM 2177 O O . ALA A 1 292 ? 9.350 -27.012 -12.279 1.00 80.62 292 ALA A O 1
ATOM 2178 N N . ASP A 1 293 ? 11.168 -27.041 -13.589 1.00 91.12 293 ASP A N 1
ATOM 2179 C CA . ASP A 1 293 ? 10.487 -27.414 -14.839 1.00 91.12 293 ASP A CA 1
ATOM 2180 C C . ASP A 1 293 ? 9.412 -26.408 -15.314 1.00 91.12 293 ASP A C 1
ATOM 2182 O O . ASP A 1 293 ? 8.571 -26.745 -16.147 1.00 91.12 293 ASP A O 1
ATOM 2186 N N . THR A 1 294 ? 9.456 -25.155 -14.840 1.00 96.38 294 THR A N 1
ATOM 2187 C CA . THR A 1 294 ? 8.525 -24.099 -15.282 1.00 96.38 294 THR A CA 1
ATOM 2188 C C . THR A 1 294 ? 8.731 -23.699 -16.738 1.00 96.38 294 THR A C 1
ATOM 2190 O O . THR A 1 294 ? 7.791 -23.229 -17.374 1.00 96.38 294 THR A O 1
ATOM 2193 N N . PHE A 1 295 ? 9.933 -23.898 -17.292 1.00 97.62 295 PHE A N 1
ATOM 2194 C CA . PHE A 1 295 ? 10.222 -23.625 -18.697 1.00 97.62 295 PHE A CA 1
ATOM 2195 C C . PHE A 1 295 ? 9.526 -24.631 -19.618 1.00 97.62 295 PHE A C 1
ATOM 2197 O O . PHE A 1 295 ? 9.879 -25.811 -19.668 1.00 97.62 295 PHE A O 1
ATOM 2204 N N . ILE A 1 296 ? 8.564 -24.143 -20.398 1.00 97.06 296 ILE A N 1
ATOM 2205 C CA . ILE A 1 296 ? 7.776 -24.961 -21.323 1.00 97.06 296 ILE A CA 1
ATOM 2206 C C . ILE A 1 296 ? 8.451 -25.081 -22.688 1.00 97.06 296 ILE A C 1
ATOM 2208 O O . ILE A 1 296 ? 8.388 -26.139 -23.320 1.00 97.06 296 ILE A O 1
ATOM 2212 N N . GLY A 1 297 ? 9.114 -24.018 -23.142 1.00 96.06 297 GLY A N 1
ATOM 2213 C CA . GLY A 1 297 ? 9.875 -24.009 -24.387 1.00 96.06 297 GLY A CA 1
ATOM 2214 C C . GLY A 1 297 ? 9.840 -22.674 -25.127 1.00 96.06 297 GLY A C 1
ATOM 2215 O O . GLY A 1 297 ? 9.133 -21.747 -24.738 1.00 96.06 297 GLY A O 1
ATOM 2216 N N . ASN A 1 298 ? 10.592 -22.623 -26.231 1.00 97.19 298 ASN A N 1
ATOM 2217 C CA . ASN A 1 298 ? 10.628 -21.492 -27.157 1.00 97.19 298 ASN A CA 1
ATOM 2218 C C . ASN A 1 298 ? 9.591 -21.652 -28.282 1.00 97.19 298 ASN A C 1
ATOM 2220 O O . ASN A 1 298 ? 9.486 -22.729 -28.882 1.00 97.19 298 ASN A O 1
ATOM 2224 N N . GLN A 1 299 ? 8.866 -20.587 -28.623 1.00 96.75 299 GLN A N 1
ATOM 2225 C CA . GLN A 1 299 ? 7.877 -20.590 -29.706 1.00 96.75 299 GLN A CA 1
ATOM 2226 C C . GLN A 1 299 ? 7.750 -19.237 -30.416 1.00 96.75 299 GLN A C 1
ATOM 2228 O O . GLN A 1 299 ? 8.122 -18.205 -29.882 1.00 96.75 299 GLN A O 1
ATOM 2233 N N . THR A 1 300 ? 7.184 -19.223 -31.625 1.00 95.88 300 THR A N 1
ATOM 2234 C CA . THR A 1 300 ? 6.920 -17.988 -32.400 1.00 95.88 300 THR A CA 1
ATOM 2235 C C . THR A 1 300 ? 5.467 -17.521 -32.332 1.00 95.88 300 THR A C 1
ATOM 2237 O O . THR A 1 300 ? 5.109 -16.501 -32.915 1.00 95.88 300 THR A O 1
ATOM 2240 N N . LEU A 1 301 ? 4.602 -18.302 -31.683 1.00 95.81 301 LEU A N 1
ATOM 2241 C CA . LEU A 1 301 ? 3.222 -17.917 -31.423 1.00 95.81 301 LEU A CA 1
ATOM 2242 C C . LEU A 1 301 ? 3.168 -17.080 -30.149 1.00 95.81 301 LEU A C 1
ATOM 2244 O O . LEU A 1 301 ? 3.859 -17.381 -29.179 1.00 95.81 301 LEU A O 1
ATOM 2248 N N . ASN A 1 302 ? 2.283 -16.094 -30.134 1.00 93.94 302 ASN A N 1
ATOM 2249 C CA . ASN A 1 302 ? 2.061 -15.190 -29.010 1.00 93.94 302 ASN A CA 1
ATOM 2250 C C . ASN A 1 302 ? 0.973 -15.693 -28.042 1.00 93.94 302 ASN A C 1
ATOM 2252 O O . ASN A 1 302 ? 0.283 -14.898 -27.402 1.00 93.94 302 ASN A O 1
ATOM 2256 N N . PHE A 1 303 ? 0.764 -17.013 -28.005 1.00 96.25 303 PHE A N 1
ATOM 2257 C CA . PHE A 1 303 ? -0.156 -17.652 -27.076 1.00 96.25 303 PHE A CA 1
ATOM 2258 C C . PHE A 1 303 ? 0.271 -19.076 -26.716 1.00 96.25 303 PHE A C 1
ATOM 2260 O O . PHE A 1 303 ? 0.892 -19.775 -27.521 1.00 96.25 303 PHE A O 1
ATOM 2267 N N . ILE A 1 304 ? -0.139 -19.546 -25.540 1.00 96.88 304 ILE A N 1
ATOM 2268 C CA . ILE A 1 304 ? -0.045 -20.947 -25.120 1.00 96.88 304 ILE A CA 1
ATOM 2269 C C . ILE A 1 304 ? -1.343 -21.383 -24.435 1.00 96.88 304 ILE A C 1
ATOM 2271 O O . ILE A 1 304 ? -2.032 -20.581 -23.818 1.00 96.88 304 ILE A O 1
ATOM 2275 N N . ILE A 1 305 ? -1.697 -22.660 -24.547 1.00 96.69 305 ILE A N 1
ATOM 2276 C CA . ILE A 1 305 ? -2.838 -23.244 -23.828 1.00 96.69 305 ILE A CA 1
ATOM 2277 C C . ILE A 1 305 ? -2.304 -23.976 -22.595 1.00 96.69 305 ILE A C 1
ATOM 2279 O O . ILE A 1 305 ? -1.266 -24.625 -22.688 1.00 96.69 305 ILE A O 1
ATOM 2283 N N . ALA A 1 306 ? -3.017 -23.914 -21.473 1.00 97.00 306 ALA A N 1
ATOM 2284 C CA . ALA A 1 306 ? -2.752 -24.706 -20.272 1.00 97.00 306 ALA A CA 1
ATOM 2285 C C . ALA A 1 306 ? -4.051 -25.326 -19.726 1.00 97.00 306 ALA A C 1
ATOM 2287 O O . ALA A 1 306 ? -5.147 -24.848 -20.020 1.00 97.00 306 ALA A O 1
ATOM 2288 N N . GLY A 1 307 ? -3.945 -26.404 -18.947 1.00 95.88 307 GLY A N 1
ATOM 2289 C CA . GLY A 1 307 ? -5.100 -27.104 -18.374 1.00 95.88 307 GLY A CA 1
ATOM 2290 C C . GLY A 1 307 ? -5.808 -28.064 -19.332 1.00 95.88 307 GLY A C 1
ATOM 2291 O O . GLY A 1 307 ? -6.979 -28.379 -19.139 1.00 95.88 307 GLY A O 1
ATOM 2292 N N . PHE A 1 308 ? -5.139 -28.509 -20.398 1.00 89.56 308 PHE A N 1
ATOM 2293 C CA . PHE A 1 308 ? -5.735 -29.374 -21.419 1.00 89.56 308 PHE A CA 1
ATOM 2294 C C . PHE A 1 308 ? -4.799 -30.542 -21.769 1.00 89.56 308 PHE A C 1
ATOM 2296 O O . PHE A 1 308 ? -3.583 -30.336 -21.837 1.00 89.56 308 PHE A O 1
ATOM 2303 N N . PRO A 1 309 ? -5.305 -31.764 -22.039 1.00 93.00 309 PRO A N 1
ATOM 2304 C CA . PRO A 1 309 ? -4.449 -32.898 -22.378 1.00 93.00 309 PRO A CA 1
ATOM 2305 C C . PRO A 1 309 ? -3.491 -32.593 -23.538 1.00 93.00 309 PRO A C 1
ATOM 2307 O O . PRO A 1 309 ? -3.920 -32.229 -24.633 1.00 93.00 309 PRO A O 1
ATOM 2310 N N . GLY A 1 310 ? -2.189 -32.778 -23.298 1.00 92.19 310 GLY A N 1
ATOM 2311 C CA . GLY A 1 310 ? -1.122 -32.470 -24.261 1.00 92.19 310 GLY A CA 1
ATOM 2312 C C . GLY A 1 310 ? -0.480 -31.085 -24.106 1.00 92.19 310 GLY A C 1
ATOM 2313 O O . GLY A 1 310 ? 0.437 -30.776 -24.862 1.00 92.19 310 GLY A O 1
ATOM 2314 N N . TYR A 1 311 ? -0.922 -30.296 -23.127 1.00 94.62 311 TYR A N 1
ATOM 2315 C CA . TYR A 1 311 ? -0.404 -28.972 -22.775 1.00 94.62 311 TYR A CA 1
ATOM 2316 C C . TYR A 1 311 ? 0.050 -28.939 -21.299 1.00 94.62 311 TYR A C 1
ATOM 2318 O O . TYR A 1 311 ? -0.200 -29.915 -20.581 1.00 94.62 311 TYR A O 1
ATOM 2326 N N . PRO A 1 312 ? 0.722 -27.867 -20.821 1.00 95.88 312 PRO A N 1
ATOM 2327 C CA . PRO A 1 312 ? 1.010 -27.695 -19.396 1.00 95.88 312 PRO A CA 1
ATOM 2328 C C . PRO A 1 312 ? -0.243 -27.908 -18.541 1.00 95.88 312 PRO A C 1
ATOM 2330 O O . PRO A 1 312 ? -1.334 -27.483 -18.923 1.00 95.88 312 PRO A O 1
ATOM 2333 N N . TYR A 1 313 ? -0.087 -28.582 -17.400 1.00 95.69 313 TYR A N 1
ATOM 2334 C CA . TYR A 1 313 ? -1.201 -29.063 -16.568 1.00 95.69 313 TYR A CA 1
ATOM 2335 C C . TYR A 1 313 ? -2.189 -29.957 -17.349 1.00 95.69 313 TYR A C 1
ATOM 2337 O O . TYR A 1 313 ? -3.359 -29.609 -17.505 1.00 95.69 313 TYR A O 1
ATOM 2345 N N . PRO A 1 314 ? -1.753 -31.132 -17.848 1.00 95.56 314 PRO A N 1
ATOM 2346 C CA . PRO A 1 314 ? -2.552 -31.955 -18.763 1.00 95.56 314 PRO A CA 1
ATOM 2347 C C . PRO A 1 314 ? -3.833 -32.537 -18.142 1.00 95.56 314 PRO A C 1
ATOM 2349 O O . PRO A 1 314 ? -4.735 -32.929 -18.879 1.00 95.56 314 PRO A O 1
ATOM 2352 N N . GLU A 1 315 ? -3.916 -32.588 -16.811 1.00 95.88 315 GLU A N 1
ATOM 2353 C CA . GLU A 1 315 ? -5.091 -33.054 -16.059 1.00 95.88 315 GLU A CA 1
ATOM 2354 C C . GLU A 1 315 ? -6.117 -31.935 -15.781 1.00 95.88 315 GLU A C 1
ATOM 2356 O O . GLU A 1 315 ? -7.170 -32.201 -15.201 1.00 95.88 315 GLU A O 1
ATOM 2361 N N . GLY A 1 316 ? -5.828 -30.698 -16.199 1.00 96.25 316 GLY A N 1
ATOM 2362 C CA . GLY A 1 316 ? -6.630 -29.513 -15.896 1.00 96.25 316 GLY A CA 1
ATOM 2363 C C . GLY A 1 316 ? -6.035 -28.644 -14.789 1.00 96.25 316 GLY A C 1
ATOM 2364 O O . GLY A 1 316 ? -5.265 -29.106 -13.946 1.00 96.25 316 GLY A O 1
ATOM 2365 N N . LEU A 1 317 ? -6.407 -27.366 -14.803 1.00 96.94 317 LEU A N 1
ATOM 2366 C CA . LEU A 1 317 ? -6.120 -26.413 -13.734 1.00 96.94 317 LEU A CA 1
ATOM 2367 C C . LEU A 1 317 ? -6.979 -26.729 -12.503 1.00 96.94 317 LEU A C 1
ATOM 2369 O O . LEU A 1 317 ? -8.137 -27.144 -12.614 1.00 96.94 317 LEU A O 1
ATOM 2373 N N . VAL A 1 318 ? -6.410 -26.520 -11.320 1.00 96.75 318 VAL A N 1
ATOM 2374 C CA . VAL A 1 318 ? -7.003 -26.903 -10.038 1.00 96.75 318 VAL A CA 1
ATOM 2375 C C . VAL A 1 318 ? -7.760 -25.711 -9.433 1.00 96.75 318 VAL A C 1
ATOM 2377 O O . VAL A 1 318 ? -7.169 -24.652 -9.235 1.00 96.75 318 VAL A O 1
ATOM 2380 N N . PRO A 1 319 ? -9.059 -25.853 -9.103 1.00 96.12 319 PRO A N 1
ATOM 2381 C CA . PRO A 1 319 ? -9.804 -24.821 -8.383 1.00 96.12 319 PRO A CA 1
ATOM 2382 C C . PRO A 1 319 ? -9.167 -24.456 -7.038 1.00 96.12 319 PRO A C 1
ATOM 2384 O O . PRO A 1 319 ? -8.874 -25.341 -6.233 1.00 96.12 319 PRO A O 1
ATOM 2387 N N . GLY A 1 320 ? -9.020 -23.158 -6.773 1.00 93.75 320 GLY A N 1
ATOM 2388 C CA . GLY A 1 320 ? -8.360 -22.614 -5.584 1.00 93.75 320 GLY A CA 1
ATOM 2389 C C . GLY A 1 320 ? -6.847 -22.430 -5.729 1.00 93.75 320 GLY A C 1
ATOM 2390 O O . GLY A 1 320 ? -6.216 -21.976 -4.778 1.00 93.75 320 GLY A O 1
ATOM 2391 N N . SER A 1 321 ? -6.271 -22.768 -6.885 1.00 96.44 321 SER A N 1
ATOM 2392 C CA . SER A 1 321 ? -4.854 -22.551 -7.182 1.00 96.44 321 SER A CA 1
ATOM 2393 C C . SER A 1 321 ? -4.633 -21.259 -7.966 1.00 96.44 321 SER A C 1
ATOM 2395 O O . SER A 1 321 ? -5.409 -20.910 -8.864 1.00 96.44 321 SER A O 1
ATOM 2397 N N . THR A 1 322 ? -3.531 -20.588 -7.641 1.00 95.25 322 THR A N 1
ATOM 2398 C CA . THR A 1 322 ? -2.971 -19.475 -8.411 1.00 95.25 322 THR A CA 1
ATOM 2399 C C . THR A 1 322 ? -1.870 -20.008 -9.314 1.00 95.25 322 THR A C 1
ATOM 2401 O O . THR A 1 322 ? -1.027 -20.785 -8.871 1.00 95.25 322 THR A O 1
ATOM 2404 N N . TYR A 1 323 ? -1.881 -19.585 -10.571 1.00 97.44 323 TYR A N 1
ATOM 2405 C CA . TYR A 1 323 ? -0.868 -19.928 -11.556 1.00 97.44 323 TYR A CA 1
ATOM 2406 C C . TYR A 1 323 ? -0.120 -18.673 -11.972 1.00 97.44 323 TYR A C 1
ATOM 2408 O O . TYR A 1 323 ? -0.729 -17.631 -12.212 1.00 97.44 323 TYR A O 1
ATOM 2416 N N . TYR A 1 324 ? 1.193 -18.802 -12.082 1.00 97.00 324 TYR A N 1
ATOM 2417 C CA . TYR A 1 324 ? 2.118 -17.763 -12.497 1.00 97.00 324 TYR A CA 1
ATOM 2418 C C . TYR A 1 324 ? 2.698 -18.123 -13.856 1.00 97.00 324 TYR A C 1
ATOM 2420 O O . TYR A 1 324 ? 2.932 -19.297 -14.154 1.00 97.00 324 TYR A O 1
ATOM 2428 N N . TRP A 1 325 ? 2.938 -17.122 -14.690 1.00 97.94 325 TRP A N 1
ATOM 2429 C CA . TRP A 1 325 ? 3.540 -17.310 -15.998 1.00 97.94 325 TRP A CA 1
ATOM 2430 C C . TRP A 1 325 ? 4.371 -16.099 -16.402 1.00 97.94 325 TRP A C 1
ATOM 2432 O O . TRP A 1 325 ? 4.098 -14.975 -15.993 1.00 97.94 325 TRP A O 1
ATOM 2442 N N . ARG A 1 326 ? 5.416 -16.344 -17.186 1.00 97.38 326 ARG A N 1
ATOM 2443 C CA . ARG A 1 326 ? 6.378 -15.335 -17.634 1.00 97.38 326 ARG A CA 1
ATOM 2444 C C . ARG A 1 326 ? 6.733 -15.607 -19.084 1.00 97.38 326 ARG A C 1
ATOM 2446 O O . ARG A 1 326 ? 6.843 -16.768 -19.481 1.00 97.38 326 ARG A O 1
ATOM 2453 N N . ILE A 1 327 ? 6.922 -14.543 -19.853 1.00 97.50 327 ILE A N 1
ATOM 2454 C CA . ILE A 1 327 ? 7.347 -14.623 -21.248 1.00 97.50 327 ILE A CA 1
ATOM 2455 C C . ILE A 1 327 ? 8.655 -13.865 -21.414 1.00 97.50 327 ILE A C 1
ATOM 2457 O O . ILE A 1 327 ? 8.672 -12.640 -21.314 1.00 97.50 327 ILE A O 1
ATOM 2461 N N . ASP A 1 328 ? 9.724 -14.591 -21.711 1.00 96.38 328 ASP A N 1
ATOM 2462 C CA . ASP A 1 328 ? 10.995 -13.980 -22.075 1.00 96.38 328 ASP A CA 1
ATOM 2463 C C . ASP A 1 328 ? 11.048 -13.818 -23.590 1.00 96.38 328 ASP A C 1
ATOM 2465 O O . ASP A 1 328 ? 10.802 -14.753 -24.352 1.00 96.38 328 ASP A O 1
ATOM 2469 N N . GLU A 1 329 ? 11.343 -12.608 -24.036 1.00 93.31 329 GLU A N 1
ATOM 2470 C CA . GLU A 1 329 ? 11.376 -12.281 -25.454 1.00 93.31 329 GLU A CA 1
ATOM 2471 C C . GLU A 1 329 ? 12.767 -12.575 -26.011 1.00 93.31 329 GLU A C 1
ATOM 2473 O O . GLU A 1 329 ? 13.782 -12.193 -25.427 1.00 93.31 329 GLU A O 1
ATOM 2478 N N . VAL A 1 330 ? 12.827 -13.285 -27.135 1.00 94.81 330 VAL A N 1
ATOM 2479 C CA . VAL A 1 330 ? 14.067 -13.851 -27.674 1.00 94.81 330 VAL A CA 1
ATOM 2480 C C . VAL A 1 330 ? 14.324 -13.321 -29.074 1.00 94.81 330 VAL A C 1
ATOM 2482 O O . VAL A 1 330 ? 13.457 -13.356 -29.947 1.00 94.81 330 VAL A O 1
ATOM 2485 N N . ASN A 1 331 ? 15.547 -12.868 -29.315 1.00 88.94 331 ASN A N 1
ATOM 2486 C CA . ASN A 1 331 ? 16.066 -12.516 -30.623 1.00 88.94 331 ASN A CA 1
ATOM 2487 C C . ASN A 1 331 ? 17.585 -12.747 -30.704 1.00 88.94 331 ASN A C 1
ATOM 2489 O O . ASN A 1 331 ? 18.379 -11.955 -30.214 1.00 88.94 331 ASN A O 1
ATOM 2493 N N . GLU A 1 332 ? 17.995 -13.808 -31.398 1.00 86.69 332 GLU A N 1
ATOM 2494 C CA . GLU A 1 332 ? 19.400 -14.236 -31.538 1.00 86.69 332 GLU A CA 1
ATOM 2495 C C . GLU A 1 332 ? 20.333 -13.210 -32.207 1.00 86.69 332 GLU A C 1
ATOM 2497 O O . GLU A 1 332 ? 21.555 -13.363 -32.149 1.00 86.69 332 GLU A O 1
ATOM 2502 N N . VAL A 1 333 ? 19.792 -12.196 -32.897 1.00 76.06 333 VAL A N 1
ATOM 2503 C CA . VAL A 1 333 ? 20.621 -11.126 -33.481 1.00 76.06 333 VAL A CA 1
ATOM 2504 C C . VAL A 1 333 ? 20.875 -9.973 -32.513 1.00 76.06 333 VAL A C 1
ATOM 2506 O O . VAL A 1 333 ? 21.734 -9.139 -32.793 1.00 76.06 333 VAL A O 1
ATOM 2509 N N . GLU A 1 334 ? 20.174 -9.948 -31.379 1.00 70.94 334 GLU A N 1
ATOM 2510 C CA . GLU A 1 334 ? 20.302 -8.922 -30.353 1.00 70.94 334 GLU A CA 1
ATOM 2511 C C . GLU A 1 334 ? 21.164 -9.440 -29.190 1.00 70.94 334 GLU A C 1
ATOM 2513 O O . GLU A 1 334 ? 20.814 -10.433 -28.554 1.00 70.94 334 GLU A O 1
ATOM 2518 N N . PRO A 1 335 ? 22.291 -8.784 -28.854 1.00 69.81 335 PRO A N 1
ATOM 2519 C CA . PRO A 1 335 ? 23.228 -9.281 -27.839 1.00 69.81 335 PRO A CA 1
ATOM 2520 C C . PRO A 1 335 ? 22.650 -9.300 -26.416 1.00 69.81 335 PRO A C 1
ATOM 2522 O O . PRO A 1 335 ? 23.186 -9.990 -25.553 1.00 69.81 335 PRO A O 1
ATOM 2525 N N . ASN A 1 336 ? 21.568 -8.553 -26.183 1.00 64.62 336 ASN A N 1
ATOM 2526 C CA . ASN A 1 336 ? 20.877 -8.452 -24.897 1.00 64.62 336 ASN A CA 1
ATOM 2527 C C . ASN A 1 336 ? 19.681 -9.418 -24.777 1.00 64.62 336 ASN A C 1
ATOM 2529 O O . ASN A 1 336 ? 18.990 -9.392 -23.763 1.00 64.62 336 ASN A O 1
ATOM 2533 N N . SER A 1 337 ? 19.428 -10.241 -25.801 1.00 79.69 337 SER A N 1
ATOM 2534 C CA . SER A 1 337 ? 18.442 -11.324 -25.760 1.00 79.69 337 SER A CA 1
ATOM 2535 C C . SER A 1 337 ? 19.005 -12.554 -25.024 1.00 79.69 337 SER A C 1
ATOM 2537 O O . SER A 1 337 ? 20.180 -12.882 -25.212 1.00 79.69 337 SER A O 1
ATOM 2539 N N . PRO A 1 338 ? 18.181 -13.310 -24.275 1.00 90.44 338 PRO A N 1
ATOM 2540 C CA . PRO A 1 338 ? 16.744 -13.108 -24.068 1.00 90.44 338 PRO A CA 1
ATOM 2541 C C . PRO A 1 338 ? 16.438 -12.000 -23.052 1.00 90.44 338 PRO A C 1
ATOM 2543 O O . PRO A 1 338 ? 17.139 -11.839 -22.053 1.00 90.44 338 PRO A O 1
ATOM 2546 N N . TRP A 1 339 ? 15.359 -11.254 -23.290 1.00 88.50 339 TRP A N 1
ATOM 2547 C CA . TRP A 1 339 ? 14.870 -10.235 -22.365 1.00 88.50 339 TRP A CA 1
ATOM 2548 C C . TRP A 1 339 ? 13.813 -10.825 -21.443 1.00 88.50 339 TRP A C 1
ATOM 2550 O O . TRP A 1 339 ? 12.706 -11.149 -21.873 1.00 88.50 339 TRP A O 1
ATOM 2560 N N . LYS A 1 340 ? 14.163 -10.933 -20.161 1.00 89.12 340 LYS A N 1
ATOM 2561 C CA . LYS A 1 340 ? 13.284 -11.480 -19.129 1.00 89.12 340 LYS A CA 1
ATOM 2562 C C . LYS A 1 340 ? 11.992 -10.665 -18.996 1.00 89.12 340 LYS A C 1
ATOM 2564 O O . LYS A 1 340 ? 12.060 -9.447 -18.815 1.00 89.12 340 LYS A O 1
ATOM 2569 N N . GLY A 1 341 ? 10.840 -11.330 -19.077 1.00 84.19 341 GLY A N 1
ATOM 2570 C CA . GLY A 1 341 ? 9.523 -10.698 -18.946 1.00 84.19 341 GLY A CA 1
ATOM 2571 C C . GLY A 1 341 ? 9.040 -10.532 -17.507 1.00 84.19 341 GLY A C 1
ATOM 2572 O O . GLY A 1 341 ? 9.644 -11.041 -16.561 1.00 84.19 341 GLY A O 1
ATOM 2573 N N . PHE A 1 342 ? 7.906 -9.845 -17.353 1.00 83.75 342 PHE A N 1
ATOM 2574 C CA . PHE A 1 342 ? 7.182 -9.773 -16.081 1.00 83.75 342 PHE A CA 1
ATOM 2575 C C . PHE A 1 342 ? 6.505 -11.107 -15.769 1.00 83.75 342 PHE A C 1
ATOM 2577 O O . PHE A 1 342 ? 6.067 -11.818 -16.677 1.00 83.75 342 PHE A O 1
ATOM 2584 N N . VAL A 1 343 ? 6.404 -11.431 -14.480 1.00 87.50 343 VAL A N 1
ATOM 2585 C CA . VAL A 1 343 ? 5.606 -12.565 -14.016 1.00 87.50 343 VAL A CA 1
ATOM 2586 C C . VAL A 1 343 ? 4.169 -12.092 -13.842 1.00 87.50 343 VAL A C 1
ATOM 2588 O O . VAL A 1 343 ? 3.899 -11.218 -13.024 1.00 87.50 343 VAL A O 1
ATOM 2591 N N . TRP A 1 344 ? 3.261 -12.678 -14.610 1.00 90.94 344 TRP A N 1
ATOM 2592 C CA . TRP A 1 344 ? 1.823 -12.474 -14.501 1.00 90.94 344 TRP A CA 1
ATOM 2593 C C . TRP A 1 344 ? 1.172 -13.656 -13.798 1.00 90.94 344 TRP A C 1
ATOM 2595 O O . TRP A 1 344 ? 1.727 -14.754 -13.736 1.00 90.94 344 TRP A O 1
ATOM 2605 N N . SER A 1 345 ? -0.034 -13.449 -13.292 1.00 91.75 345 SER A N 1
ATOM 2606 C CA . SER A 1 345 ? -0.774 -14.440 -12.527 1.00 91.75 345 SER A CA 1
ATOM 2607 C C . SER A 1 345 ? -2.249 -14.487 -12.899 1.00 91.75 345 SER A C 1
ATOM 2609 O O . SER A 1 345 ? -2.820 -13.523 -13.404 1.00 91.75 345 SER A O 1
ATOM 2611 N N . PHE A 1 346 ? -2.883 -15.624 -12.638 1.00 94.00 346 PHE A N 1
ATOM 2612 C CA . PHE A 1 346 ? -4.336 -15.745 -12.600 1.00 94.00 346 PHE A CA 1
ATOM 2613 C C . PHE A 1 346 ? -4.729 -16.833 -11.594 1.00 94.00 346 PHE A C 1
ATOM 2615 O O . PHE A 1 346 ? -3.955 -17.751 -11.313 1.00 94.00 346 PHE A O 1
ATOM 2622 N N . THR A 1 347 ? -5.949 -16.756 -11.074 1.00 95.62 347 THR A N 1
ATOM 2623 C CA . THR A 1 347 ? -6.450 -17.668 -10.041 1.00 95.62 347 THR A CA 1
ATOM 2624 C C . THR A 1 347 ? -7.704 -18.374 -10.527 1.00 95.62 347 THR A C 1
ATOM 2626 O O . THR A 1 347 ? -8.652 -17.733 -10.989 1.00 95.62 347 THR A O 1
ATOM 2629 N N . VAL A 1 348 ? -7.747 -19.701 -10.393 1.00 97.31 348 VAL A N 1
ATOM 2630 C CA . VAL A 1 348 ? -8.995 -20.452 -10.581 1.00 97.31 348 VAL A CA 1
ATOM 2631 C C . VAL A 1 348 ? -9.790 -20.366 -9.276 1.00 97.31 348 VAL A C 1
ATOM 2633 O O . VAL A 1 348 ? -9.246 -20.732 -8.231 1.00 97.31 348 VAL A O 1
ATOM 2636 N N . PRO A 1 349 ? -11.060 -19.915 -9.281 1.00 95.88 349 PRO A N 1
ATOM 2637 C CA . PRO A 1 349 ? -11.837 -19.775 -8.052 1.00 95.88 349 PRO A CA 1
ATOM 2638 C C . PRO A 1 349 ? -11.863 -21.069 -7.217 1.00 95.88 349 PRO A C 1
ATOM 2640 O O . PRO A 1 349 ? -11.893 -22.164 -7.789 1.00 95.88 349 PRO A O 1
ATOM 2643 N N . PRO A 1 350 ? -11.872 -20.988 -5.874 1.00 96.19 350 PRO A N 1
ATOM 2644 C CA . PRO A 1 350 ? -12.002 -22.170 -5.029 1.00 96.19 350 PRO A CA 1
ATOM 2645 C C . PRO A 1 350 ? -13.387 -22.798 -5.195 1.00 96.19 350 PRO A C 1
ATOM 2647 O O . PRO A 1 350 ? -14.344 -22.139 -5.593 1.00 96.19 350 PRO A O 1
ATOM 2650 N N . LYS A 1 351 ? -13.531 -24.079 -4.842 1.00 96.50 351 LYS A N 1
ATOM 2651 C CA . LYS A 1 351 ? -14.851 -24.738 -4.837 1.00 96.50 351 LYS A CA 1
ATOM 2652 C C . LYS A 1 351 ? -15.767 -24.283 -3.698 1.00 96.50 351 LYS A C 1
ATOM 2654 O O . LYS A 1 351 ? -16.957 -24.572 -3.737 1.00 96.50 351 LYS A O 1
ATOM 2659 N N . THR A 1 352 ? -15.223 -23.614 -2.688 1.00 96.81 352 THR A N 1
ATOM 2660 C CA . THR A 1 352 ? -15.962 -23.046 -1.555 1.00 96.81 352 THR A CA 1
ATOM 2661 C C . THR A 1 352 ? -16.383 -21.610 -1.843 1.00 96.81 352 THR A C 1
ATOM 2663 O O . THR A 1 352 ? -15.797 -20.952 -2.700 1.00 96.81 352 THR A O 1
ATOM 2666 N N . ALA A 1 353 ? -17.370 -21.110 -1.101 1.00 97.31 353 ALA A N 1
ATOM 2667 C CA . ALA A 1 353 ? -17.751 -19.706 -1.153 1.00 97.31 353 ALA A CA 1
ATOM 2668 C C . ALA A 1 353 ? -16.570 -18.815 -0.733 1.00 97.31 353 ALA A C 1
ATOM 2670 O O . ALA A 1 353 ? -15.754 -19.210 0.107 1.00 97.31 353 ALA A O 1
ATOM 2671 N N . TYR A 1 354 ? -16.473 -17.625 -1.320 1.00 95.81 354 TYR A N 1
ATOM 2672 C CA . TYR A 1 354 ? -15.393 -16.673 -1.054 1.00 95.81 354 TYR A CA 1
ATOM 2673 C C . TYR A 1 354 ? -15.890 -15.226 -1.149 1.00 95.81 354 TYR A C 1
ATOM 2675 O O . TYR A 1 354 ? -17.001 -14.985 -1.614 1.00 95.81 354 TYR A O 1
ATOM 2683 N N . SER A 1 355 ? -15.071 -14.272 -0.694 1.00 95.12 355 SER A N 1
ATOM 2684 C CA . SER A 1 355 ? -15.394 -12.834 -0.674 1.00 95.12 355 SER A CA 1
ATOM 2685 C C . SER A 1 355 ? -16.748 -12.529 -0.007 1.00 95.12 355 SER A C 1
ATOM 2687 O O . SER A 1 355 ? -17.691 -12.142 -0.703 1.00 95.12 355 SER A O 1
ATOM 2689 N N . PRO A 1 356 ? -16.871 -12.759 1.313 1.00 97.94 356 PRO A N 1
ATOM 2690 C CA . PRO A 1 356 ? -18.089 -12.454 2.055 1.00 97.94 356 PRO A CA 1
ATOM 2691 C C . PRO A 1 356 ? -18.335 -10.947 2.187 1.00 97.94 356 PRO A C 1
ATOM 2693 O O . PRO A 1 356 ? -17.395 -10.157 2.252 1.00 97.94 356 PRO A O 1
ATOM 2696 N N . ASP A 1 357 ? -19.607 -10.582 2.284 1.00 96.12 357 ASP A N 1
ATOM 2697 C CA . ASP A 1 357 ? -20.104 -9.282 2.725 1.00 96.12 357 ASP A CA 1
ATOM 2698 C C . ASP A 1 357 ? -21.199 -9.522 3.789 1.00 96.12 357 ASP A C 1
ATOM 2700 O O . ASP A 1 357 ? -22.167 -10.224 3.485 1.00 96.12 357 ASP A O 1
ATOM 2704 N N . PRO A 1 358 ? -21.082 -9.025 5.032 1.00 96.06 358 PRO A N 1
ATOM 2705 C CA . PRO A 1 358 ? -19.948 -8.282 5.578 1.00 96.06 358 PRO A CA 1
ATOM 2706 C C . PRO A 1 358 ? -18.626 -9.018 5.414 1.00 96.06 358 PRO A C 1
ATOM 2708 O O . PRO A 1 358 ? -18.589 -10.251 5.444 1.00 96.06 358 PRO A O 1
ATOM 2711 N N . ALA A 1 359 ? -17.555 -8.245 5.223 1.00 94.06 359 ALA A N 1
ATOM 2712 C CA . ALA A 1 359 ? -16.208 -8.791 5.188 1.00 94.06 359 ALA A CA 1
ATOM 2713 C C . ALA A 1 359 ? -15.944 -9.614 6.457 1.00 94.06 359 ALA A C 1
ATOM 2715 O O . ALA A 1 359 ? -16.490 -9.330 7.524 1.00 94.06 359 ALA A O 1
ATOM 2716 N N . ASP A 1 360 ? -15.114 -10.644 6.343 1.00 93.00 360 ASP A N 1
ATOM 2717 C CA . ASP A 1 360 ? -14.747 -11.458 7.496 1.00 93.00 360 ASP A CA 1
ATOM 2718 C C . ASP A 1 360 ? -14.035 -10.594 8.550 1.00 93.00 360 ASP A C 1
ATOM 2720 O O . ASP A 1 360 ? -13.073 -9.896 8.230 1.00 93.00 360 ASP A O 1
ATOM 2724 N N . GLY A 1 361 ? -14.538 -10.594 9.784 1.00 85.69 361 GLY A N 1
ATOM 2725 C CA . GLY A 1 361 ? -14.085 -9.698 10.851 1.00 85.69 361 GLY A CA 1
ATOM 2726 C C . GLY A 1 361 ? -14.743 -8.316 10.868 1.00 85.69 361 GLY A C 1
ATOM 2727 O O . GLY A 1 361 ? -14.350 -7.491 11.684 1.00 85.69 361 GLY A O 1
ATOM 2728 N N . ALA A 1 362 ? -15.725 -8.034 10.004 1.00 87.50 362 ALA A N 1
ATOM 2729 C CA . ALA A 1 362 ? -16.347 -6.712 9.946 1.00 87.50 362 ALA A CA 1
ATOM 2730 C C . ALA A 1 362 ? -17.018 -6.320 11.272 1.00 87.50 362 ALA A C 1
ATOM 2732 O O . ALA A 1 362 ? -17.766 -7.097 11.870 1.00 87.50 362 ALA A O 1
ATOM 2733 N N . GLU A 1 363 ? -16.813 -5.074 11.684 1.00 83.12 363 GLU A N 1
ATOM 2734 C CA . GLU A 1 363 ? -17.476 -4.458 12.832 1.00 83.12 363 GLU A CA 1
ATOM 2735 C C . GLU A 1 363 ? -18.561 -3.477 12.374 1.00 83.12 363 GLU A C 1
ATOM 2737 O O . GLU A 1 363 ? -18.576 -3.021 11.229 1.00 83.12 363 GLU A O 1
ATOM 2742 N N . ASN A 1 364 ? -19.476 -3.133 13.281 1.00 80.75 364 ASN A N 1
ATOM 2743 C CA . ASN A 1 364 ? -20.553 -2.169 13.046 1.00 80.75 364 ASN A CA 1
ATOM 2744 C C . ASN A 1 364 ? -21.512 -2.518 11.891 1.00 80.75 364 ASN A C 1
ATOM 2746 O O . ASN A 1 364 ? -22.111 -1.629 11.284 1.00 80.75 364 ASN A O 1
ATOM 2750 N N . ALA A 1 365 ? -21.712 -3.808 11.605 1.00 88.00 365 ALA A N 1
ATOM 2751 C CA . ALA A 1 365 ? -22.661 -4.249 10.583 1.00 88.00 365 ALA A CA 1
ATOM 2752 C C . ALA A 1 365 ? -24.108 -3.842 10.929 1.00 88.00 365 ALA A C 1
ATOM 2754 O O . ALA A 1 365 ? -24.517 -3.922 12.090 1.00 88.00 365 ALA A O 1
ATOM 2755 N N . ASP A 1 366 ? -24.903 -3.452 9.925 1.00 87.00 366 ASP A N 1
ATOM 2756 C CA . ASP A 1 366 ? -26.311 -3.070 10.115 1.00 87.00 366 ASP A CA 1
ATOM 2757 C C . ASP A 1 366 ? -27.139 -4.212 10.741 1.00 87.00 366 ASP A C 1
ATOM 2759 O O . ASP A 1 366 ? -26.959 -5.386 10.416 1.00 87.00 366 ASP A O 1
ATOM 2763 N N . LEU A 1 367 ? -28.104 -3.888 11.607 1.00 86.88 367 LEU A N 1
ATOM 2764 C CA . LEU A 1 367 ? -28.994 -4.890 12.212 1.00 86.88 367 LEU A CA 1
ATOM 2765 C C . LEU A 1 367 ? -29.883 -5.619 11.193 1.00 86.88 367 LEU A C 1
ATOM 2767 O O . LEU A 1 367 ? -30.427 -6.679 11.507 1.00 86.88 367 LEU A O 1
ATOM 2771 N N . ASN A 1 368 ? -30.051 -5.052 9.997 1.00 89.19 368 ASN A N 1
ATOM 2772 C CA . ASN A 1 368 ? -30.777 -5.638 8.871 1.00 89.19 368 ASN A CA 1
ATOM 2773 C C . ASN A 1 368 ? -29.843 -6.014 7.713 1.00 89.19 368 ASN A C 1
ATOM 2775 O O . ASN A 1 368 ? -30.283 -6.051 6.559 1.00 89.19 368 ASN A O 1
ATOM 2779 N N . VAL A 1 369 ? -28.563 -6.265 8.000 1.00 92.75 369 VAL A N 1
ATOM 2780 C CA . VAL A 1 369 ? -27.572 -6.612 6.982 1.00 92.75 369 VAL A CA 1
ATOM 2781 C C . VAL A 1 369 ? -28.013 -7.811 6.138 1.00 92.75 369 VAL A C 1
ATOM 2783 O O . VAL A 1 369 ? -28.560 -8.803 6.630 1.00 92.75 369 VAL A O 1
ATOM 2786 N N . GLN A 1 370 ? -27.783 -7.709 4.832 1.00 96.12 370 GLN A N 1
ATOM 2787 C CA . GLN A 1 370 ? -27.921 -8.820 3.903 1.00 96.12 370 GLN A CA 1
ATOM 2788 C C . GLN A 1 370 ? -26.538 -9.425 3.690 1.00 96.12 370 GLN A C 1
ATOM 2790 O O . GLN A 1 370 ? -25.649 -8.751 3.187 1.00 96.12 370 GLN A O 1
ATOM 2795 N N . LEU A 1 371 ? -26.378 -10.695 4.055 1.00 97.75 371 LEU A N 1
ATOM 2796 C CA . LEU A 1 371 ? -25.141 -11.425 3.820 1.00 97.75 371 LEU A CA 1
ATOM 2797 C C . LEU A 1 371 ? -25.025 -11.729 2.326 1.00 97.75 371 LEU A C 1
ATOM 2799 O O . LEU A 1 371 ? -25.996 -12.197 1.726 1.00 97.75 371 LEU A O 1
ATOM 2803 N N . MET A 1 372 ? -23.866 -11.500 1.726 1.00 98.25 372 MET A N 1
ATOM 2804 C CA . MET A 1 372 ? -23.570 -11.799 0.327 1.00 98.25 372 MET A CA 1
ATOM 2805 C C . MET A 1 372 ? -22.227 -12.512 0.225 1.00 98.25 372 MET A C 1
ATOM 2807 O O . MET A 1 372 ? -21.357 -12.350 1.070 1.00 98.25 372 MET A O 1
ATOM 2811 N N . TRP A 1 373 ? -22.058 -13.338 -0.796 1.00 98.06 373 TRP A N 1
ATOM 2812 C CA . TRP A 1 373 ? -20.790 -14.015 -1.063 1.00 98.06 373 TRP A CA 1
ATOM 2813 C C . TRP A 1 373 ? -20.616 -14.218 -2.560 1.00 98.06 373 TRP A C 1
ATOM 2815 O O . TRP A 1 373 ? -21.572 -14.143 -3.334 1.00 98.06 373 TRP A O 1
ATOM 2825 N N . THR A 1 374 ? -19.397 -14.531 -2.980 1.00 97.25 374 THR A N 1
ATOM 2826 C CA . THR A 1 374 ? -19.154 -15.061 -4.319 1.00 97.25 374 THR A CA 1
ATOM 2827 C C . THR A 1 374 ? -19.215 -16.584 -4.282 1.00 97.25 374 THR A C 1
ATOM 2829 O O . THR A 1 374 ? -18.598 -17.234 -3.436 1.00 97.25 374 THR A O 1
ATOM 2832 N N . ALA A 1 375 ? -20.004 -17.156 -5.190 1.00 96.69 375 ALA A N 1
ATOM 2833 C CA . ALA A 1 375 ? -20.185 -18.596 -5.304 1.00 96.69 375 ALA A CA 1
ATOM 2834 C C . ALA A 1 375 ? -18.873 -19.307 -5.661 1.00 96.69 375 ALA A C 1
ATOM 2836 O O . ALA A 1 375 ? -18.119 -18.838 -6.514 1.00 96.69 375 ALA A O 1
ATOM 2837 N N . GLY A 1 376 ? -18.650 -20.480 -5.069 1.00 95.69 376 GLY A N 1
ATOM 2838 C CA . GLY A 1 376 ? -17.526 -21.342 -5.432 1.00 95.69 376 GLY A CA 1
ATOM 2839 C C . GLY A 1 376 ? -17.578 -21.831 -6.886 1.00 95.69 376 GLY A C 1
ATOM 2840 O O . GLY A 1 376 ? -18.630 -21.859 -7.534 1.00 95.69 376 GLY A O 1
ATOM 2841 N N . PHE A 1 377 ? -16.431 -22.262 -7.409 1.00 96.31 377 PHE A N 1
ATOM 2842 C CA . PHE A 1 377 ? -16.275 -22.758 -8.774 1.00 96.31 377 PHE A CA 1
ATOM 2843 C C . PHE A 1 377 ? -17.298 -23.850 -9.110 1.00 96.31 377 PHE A C 1
ATOM 2845 O O . PHE A 1 377 ? -17.312 -24.930 -8.517 1.00 96.31 377 PHE A O 1
ATOM 2852 N N . GLY A 1 378 ? -18.147 -23.575 -10.102 1.00 94.81 378 GLY A N 1
ATOM 2853 C CA . GLY A 1 378 ? -19.152 -24.519 -10.590 1.00 94.81 378 GLY A CA 1
ATOM 2854 C C . GLY A 1 378 ? -20.368 -24.710 -9.678 1.00 94.81 378 GLY A C 1
ATOM 2855 O O . GLY A 1 378 ? -21.245 -25.503 -10.036 1.00 94.81 378 GLY A O 1
ATOM 2856 N N . ALA A 1 379 ? -20.463 -23.983 -8.561 1.00 96.75 379 ALA A N 1
ATOM 2857 C CA . ALA A 1 379 ? -21.571 -24.082 -7.622 1.00 96.75 379 ALA A CA 1
ATOM 2858 C C . ALA A 1 379 ? -22.944 -23.895 -8.291 1.00 96.75 379 ALA A C 1
ATOM 2860 O O . ALA A 1 379 ? -23.134 -23.100 -9.217 1.00 96.75 379 ALA A O 1
ATOM 2861 N N . LYS A 1 380 ? -23.911 -24.680 -7.819 1.00 95.25 380 LYS A N 1
ATOM 2862 C CA . LYS A 1 380 ? -25.310 -24.718 -8.269 1.00 95.25 380 LYS A CA 1
ATOM 2863 C C . LYS A 1 380 ? -26.291 -24.452 -7.134 1.00 95.25 380 LYS A C 1
ATOM 2865 O O . LYS A 1 380 ? -27.422 -24.055 -7.403 1.00 95.25 380 LYS A O 1
ATOM 2870 N N . LEU A 1 381 ? -25.888 -24.739 -5.899 1.00 96.88 381 LEU A N 1
ATOM 2871 C CA . LEU A 1 381 ? -26.698 -24.563 -4.702 1.00 96.88 381 LEU A CA 1
ATOM 2872 C C . LEU A 1 381 ? -25.789 -24.254 -3.510 1.00 96.88 381 LEU A C 1
ATOM 2874 O O . LEU A 1 381 ? -24.717 -24.844 -3.394 1.00 96.88 381 LEU A O 1
ATOM 2878 N N . HIS A 1 382 ? -26.266 -23.394 -2.616 1.00 98.00 382 HIS A N 1
ATOM 2879 C CA . HIS A 1 382 ? -25.553 -22.951 -1.422 1.00 98.00 382 HIS A CA 1
ATOM 2880 C C . HIS A 1 382 ? -26.275 -23.464 -0.174 1.00 98.00 382 HIS A C 1
ATOM 2882 O O . HIS A 1 382 ? -27.506 -23.475 -0.139 1.00 98.00 382 HIS A O 1
ATOM 2888 N N . TYR A 1 383 ? -25.545 -23.870 0.860 1.00 97.62 383 TYR A N 1
ATOM 2889 C CA . TYR A 1 383 ? -26.118 -24.277 2.142 1.00 97.62 383 TYR A CA 1
ATOM 2890 C C . TYR A 1 383 ? -25.619 -23.349 3.243 1.00 97.62 383 TYR A C 1
ATOM 2892 O O . TYR A 1 383 ? -24.438 -23.373 3.584 1.00 97.62 383 TYR A O 1
ATOM 2900 N N . ILE A 1 384 ? -26.522 -22.542 3.801 1.00 97.25 384 ILE A N 1
ATOM 2901 C CA . ILE A 1 384 ? -26.169 -21.503 4.772 1.00 97.25 384 ILE A CA 1
ATOM 2902 C C . ILE A 1 384 ? -26.358 -22.013 6.194 1.00 97.25 384 ILE A C 1
ATOM 2904 O O . ILE A 1 384 ? -27.430 -22.512 6.556 1.00 97.25 384 ILE A O 1
ATOM 2908 N N . VAL A 1 385 ? -25.316 -21.834 6.998 1.00 97.50 385 VAL A N 1
ATOM 2909 C CA . VAL A 1 385 ? -25.327 -21.971 8.454 1.00 97.50 385 VAL A CA 1
ATOM 2910 C C . VAL A 1 385 ? -25.062 -20.588 9.045 1.00 97.50 385 VAL A C 1
ATOM 2912 O O . VAL A 1 385 ? -24.144 -19.905 8.606 1.00 97.50 385 VAL A O 1
ATOM 2915 N N . PHE A 1 386 ? -25.864 -20.167 10.019 1.00 97.31 386 PHE A N 1
ATOM 2916 C CA . PHE A 1 386 ? -25.761 -18.864 10.680 1.00 97.31 386 PHE A CA 1
ATOM 2917 C C . PHE A 1 386 ? -26.062 -19.038 12.170 1.00 97.31 386 PHE A C 1
ATOM 2919 O O . PHE A 1 386 ? -27.020 -19.738 12.511 1.00 97.31 386 PHE A O 1
ATOM 2926 N N . GLY A 1 387 ? -25.274 -18.417 13.047 1.00 96.44 387 GLY A N 1
ATOM 2927 C CA . GLY A 1 387 ? -25.418 -18.569 14.494 1.00 96.44 387 GLY A CA 1
ATOM 2928 C C . GLY A 1 387 ? -24.606 -17.564 15.310 1.00 96.44 387 GLY A C 1
ATOM 2929 O O . GLY A 1 387 ? -23.919 -16.707 14.768 1.00 96.44 387 GLY A O 1
ATOM 2930 N N . GLU A 1 388 ? -24.713 -17.669 16.633 1.00 95.12 388 GLU A N 1
ATOM 2931 C CA . GLU A 1 388 ? -24.016 -16.806 17.606 1.00 95.12 388 GLU A CA 1
ATOM 2932 C C . GLU A 1 388 ? -22.761 -17.476 18.202 1.00 95.12 388 GLU A C 1
ATOM 2934 O O . GLU A 1 388 ? -22.087 -16.869 19.029 1.00 95.12 388 GLU A O 1
ATOM 2939 N N . ASP A 1 389 ? -22.462 -18.715 17.800 1.00 94.75 389 ASP A N 1
ATOM 2940 C CA . ASP A 1 389 ? -21.367 -19.534 18.322 1.00 94.75 389 ASP A CA 1
ATOM 2941 C C . ASP A 1 389 ? -20.546 -20.144 17.177 1.00 94.75 389 ASP A C 1
ATOM 2943 O O . ASP A 1 389 ? -21.095 -20.721 16.230 1.00 94.75 389 ASP A O 1
ATOM 2947 N N . PHE A 1 390 ? -19.223 -20.007 17.263 1.00 92.19 390 PHE A N 1
ATOM 2948 C CA . PHE A 1 390 ? -18.304 -20.487 16.235 1.00 92.19 390 PHE A CA 1
ATOM 2949 C C . PHE A 1 390 ? -18.360 -22.008 16.072 1.00 92.19 390 PHE A C 1
ATOM 2951 O O . PHE A 1 390 ? -18.403 -22.504 14.944 1.00 92.19 390 PHE A O 1
ATOM 2958 N N . ASP A 1 391 ? -18.358 -22.761 17.173 1.00 93.75 391 ASP A N 1
ATOM 2959 C CA . ASP A 1 391 ? -18.278 -24.220 17.140 1.00 93.75 391 ASP A CA 1
ATOM 2960 C C . ASP A 1 391 ? -19.572 -24.838 16.618 1.00 93.75 391 ASP A C 1
ATOM 2962 O O . ASP A 1 391 ? -19.523 -25.797 15.840 1.00 93.75 391 ASP A O 1
ATOM 2966 N N . GLU A 1 392 ? -20.727 -24.284 16.982 1.00 96.31 392 GLU A N 1
ATOM 2967 C CA . GLU A 1 392 ? -22.016 -24.683 16.422 1.00 96.31 392 GLU A CA 1
ATOM 2968 C C . GLU A 1 392 ? -22.044 -24.454 14.909 1.00 96.31 392 GLU A C 1
ATOM 2970 O O . GLU A 1 392 ? -22.392 -25.367 14.153 1.00 96.31 392 GLU A O 1
ATOM 2975 N N . VAL A 1 393 ? -21.610 -23.279 14.442 1.00 97.00 393 VAL A N 1
ATOM 2976 C CA . VAL A 1 393 ? -21.581 -22.954 13.009 1.00 97.00 393 VAL A CA 1
ATOM 2977 C C . VAL A 1 393 ? -20.553 -23.797 12.258 1.00 97.00 393 VAL A C 1
ATOM 2979 O O . VAL A 1 393 ? -20.837 -24.277 11.162 1.00 97.00 393 VAL A O 1
ATOM 2982 N N . ASN A 1 394 ? -19.375 -24.043 12.827 1.00 95.75 394 ASN A N 1
ATOM 2983 C CA . ASN A 1 394 ? -18.322 -24.843 12.207 1.00 95.75 394 ASN A CA 1
ATOM 2984 C C . ASN A 1 394 ? -18.672 -26.341 12.162 1.00 95.75 394 ASN A C 1
ATOM 2986 O O . ASN A 1 394 ? -18.370 -27.024 11.180 1.00 95.75 394 ASN A O 1
ATOM 2990 N N . ASN A 1 395 ? -19.318 -26.880 13.194 1.00 94.62 395 ASN A N 1
ATOM 2991 C CA . ASN A 1 395 ? -19.610 -28.314 13.290 1.00 94.62 395 ASN A CA 1
ATOM 2992 C C . ASN A 1 395 ? -21.004 -28.695 12.781 1.00 94.62 395 ASN A C 1
ATOM 2994 O O . ASN A 1 395 ? -21.287 -29.886 12.624 1.00 94.62 395 ASN A O 1
ATOM 2998 N N . ALA A 1 396 ? -21.864 -27.716 12.481 1.00 93.50 396 ALA A N 1
ATOM 2999 C CA . ALA A 1 396 ? -23.154 -27.965 11.856 1.00 93.50 396 ALA A CA 1
ATOM 3000 C C . ALA A 1 396 ? -23.002 -28.815 10.585 1.00 93.50 396 ALA A C 1
ATOM 3002 O O . ALA A 1 396 ? -22.118 -28.576 9.751 1.00 93.50 396 ALA A O 1
ATOM 3003 N N . ALA A 1 397 ? -23.916 -29.774 10.414 1.00 89.00 397 ALA A N 1
ATOM 3004 C CA . ALA A 1 397 ? -24.147 -30.420 9.124 1.00 89.00 397 ALA A CA 1
ATOM 3005 C C . ALA A 1 397 ? -24.539 -29.372 8.059 1.00 89.00 397 ALA A C 1
ATOM 3007 O O . ALA A 1 397 ? -24.767 -28.209 8.391 1.00 89.00 397 ALA A O 1
ATOM 3008 N N . ALA A 1 398 ? -24.619 -29.777 6.785 1.00 79.38 398 ALA A N 1
ATOM 3009 C CA . ALA A 1 398 ? -25.006 -28.871 5.701 1.00 79.38 398 ALA A CA 1
ATOM 3010 C C . ALA A 1 398 ? -26.279 -28.085 6.071 1.00 79.38 398 ALA A C 1
ATOM 3012 O O . ALA A 1 398 ? -27.273 -28.677 6.503 1.00 79.38 398 ALA A O 1
ATOM 3013 N N . GLY A 1 399 ? -26.192 -26.758 5.949 1.00 86.69 399 GLY A N 1
ATOM 3014 C CA . GLY A 1 399 ? -27.206 -25.807 6.392 1.00 86.69 399 GLY A CA 1
ATOM 3015 C C . GLY A 1 399 ? -28.479 -25.780 5.543 1.00 86.69 399 GLY A C 1
ATOM 3016 O O . GLY A 1 399 ? -28.883 -26.769 4.932 1.00 86.69 399 GLY A O 1
ATOM 3017 N N . THR A 1 400 ? -29.146 -24.629 5.496 1.00 91.81 400 THR A N 1
ATOM 3018 C CA . THR A 1 400 ? -30.392 -24.483 4.725 1.00 91.81 400 THR A CA 1
ATOM 3019 C C . THR A 1 400 ? -30.076 -24.278 3.241 1.00 91.81 400 THR A C 1
ATOM 3021 O O . THR A 1 400 ? -29.295 -23.376 2.931 1.00 91.81 400 THR A O 1
ATOM 3024 N N . PRO A 1 401 ? -30.672 -25.057 2.313 1.00 95.12 401 PRO A N 1
ATOM 3025 C CA . PRO A 1 401 ? -30.434 -24.890 0.885 1.00 95.12 401 PRO A CA 1
ATOM 3026 C C . PRO A 1 401 ? -30.962 -23.542 0.386 1.00 95.12 401 PRO A C 1
ATOM 3028 O O . PRO A 1 401 ? -32.076 -23.127 0.719 1.00 95.12 401 PRO A O 1
ATOM 3031 N N . HIS A 1 402 ? -30.177 -22.888 -0.460 1.00 95.75 402 HIS A N 1
ATOM 3032 C CA . HIS A 1 402 ? -30.438 -21.551 -0.965 1.00 95.75 402 HIS A CA 1
ATOM 3033 C C . HIS A 1 402 ? -29.923 -21.400 -2.399 1.00 95.75 402 HIS A C 1
ATOM 3035 O O . HIS A 1 402 ? -28.863 -21.917 -2.748 1.00 95.75 402 HIS A O 1
ATOM 3041 N N . GLY A 1 403 ? -30.710 -20.735 -3.247 1.00 94.12 403 GLY A N 1
ATOM 3042 C CA . GLY A 1 403 ? -30.454 -20.662 -4.692 1.00 94.12 403 GLY A CA 1
ATOM 3043 C C . GLY A 1 403 ? -29.756 -19.388 -5.167 1.00 94.12 403 GLY A C 1
ATOM 3044 O O . GLY A 1 403 ? -29.359 -19.323 -6.324 1.00 94.12 403 GLY A O 1
ATOM 3045 N N . THR A 1 404 ? -29.647 -18.374 -4.311 1.00 96.31 404 THR A N 1
ATOM 3046 C CA . THR A 1 404 ? -28.996 -17.087 -4.599 1.00 96.31 404 THR A CA 1
ATOM 3047 C C . THR A 1 404 ? -27.748 -16.918 -3.741 1.00 96.31 404 THR A C 1
ATOM 3049 O O . THR A 1 404 ? -27.614 -17.578 -2.717 1.00 96.31 404 THR A O 1
ATOM 3052 N N . THR A 1 405 ? -26.862 -15.999 -4.113 1.00 97.19 405 THR A N 1
ATOM 3053 C CA . THR A 1 405 ? -25.638 -15.681 -3.358 1.00 97.19 405 THR A CA 1
ATOM 3054 C C . THR A 1 405 ? -25.848 -14.574 -2.318 1.00 97.19 405 THR A C 1
ATOM 3056 O O . THR A 1 405 ? -24.974 -13.748 -2.070 1.00 97.19 405 THR A O 1
ATOM 3059 N N . THR A 1 406 ? -27.056 -14.517 -1.756 1.00 96.69 406 THR A N 1
ATOM 3060 C CA . THR A 1 406 ? -27.481 -13.515 -0.773 1.00 96.69 406 THR A CA 1
ATOM 3061 C C . THR A 1 406 ? -28.356 -14.176 0.279 1.00 96.69 406 THR A C 1
ATOM 3063 O O . THR A 1 406 ? -29.200 -14.985 -0.094 1.00 96.69 406 THR A O 1
ATOM 3066 N N . TYR A 1 407 ? -28.248 -13.799 1.549 1.00 96.50 407 TYR A N 1
ATOM 3067 C CA . TYR A 1 407 ? -29.056 -14.342 2.639 1.00 96.50 407 TYR A CA 1
ATOM 3068 C C . TYR A 1 407 ? -29.359 -13.268 3.688 1.00 96.50 407 TYR A C 1
ATOM 3070 O O . TYR A 1 407 ? -28.468 -12.555 4.133 1.00 96.50 407 TYR A O 1
ATOM 3078 N N . THR A 1 408 ? -30.617 -13.160 4.115 1.00 95.19 408 THR A N 1
ATOM 3079 C CA . THR A 1 408 ? -31.017 -12.234 5.184 1.00 95.19 408 THR A CA 1
ATOM 3080 C C . THR A 1 408 ? -31.311 -13.037 6.454 1.00 95.19 408 THR A C 1
ATOM 3082 O O . THR A 1 408 ? -32.323 -13.742 6.484 1.00 95.19 408 THR A O 1
ATOM 3085 N N . PRO A 1 409 ? -30.468 -12.947 7.502 1.00 93.50 409 PRO A N 1
ATOM 3086 C CA . PRO A 1 409 ? -30.628 -13.726 8.733 1.00 93.50 409 PRO A CA 1
ATOM 3087 C C . PRO A 1 409 ? -31.844 -13.304 9.577 1.00 93.50 409 PRO A C 1
ATOM 3089 O O . PRO A 1 409 ? -32.285 -14.065 10.436 1.00 93.50 409 PRO A O 1
ATOM 3092 N N . GLY A 1 410 ? -32.423 -12.132 9.301 1.00 88.19 410 GLY A N 1
ATOM 3093 C CA . GLY A 1 410 ? -33.493 -11.527 10.094 1.00 88.19 410 GLY A CA 1
ATOM 3094 C C . GLY A 1 410 ? -32.956 -10.419 11.005 1.00 88.19 410 GLY A C 1
ATOM 3095 O O . GLY A 1 410 ? -31.812 -10.008 10.828 1.00 88.19 410 GLY A O 1
ATOM 3096 N N . PRO A 1 411 ? -33.769 -9.903 11.946 1.00 86.31 411 PRO A N 1
ATOM 3097 C CA . PRO A 1 411 ? -33.334 -8.846 12.853 1.00 86.31 411 PRO A CA 1
ATOM 3098 C C . PRO A 1 411 ? -32.215 -9.354 13.766 1.00 86.31 411 PRO A C 1
ATOM 3100 O O . PRO A 1 411 ? -32.390 -10.352 14.471 1.00 86.31 411 PRO A O 1
ATOM 3103 N N . LEU A 1 412 ? -31.082 -8.657 13.754 1.00 90.62 412 LEU A N 1
ATOM 3104 C CA . LEU A 1 412 ? -29.934 -8.966 14.599 1.00 90.62 412 LEU A CA 1
ATOM 3105 C C . LEU A 1 412 ? -29.958 -8.152 15.900 1.00 90.62 412 LEU A C 1
ATOM 3107 O O . LEU A 1 412 ? -30.606 -7.108 15.990 1.00 90.62 412 LEU A O 1
ATOM 3111 N N . LYS A 1 413 ? -29.256 -8.647 16.922 1.00 86.25 413 LYS A N 1
ATOM 3112 C CA . LYS A 1 413 ? -29.060 -7.940 18.197 1.00 86.25 413 LYS A CA 1
ATOM 3113 C C . LYS A 1 413 ? -27.975 -6.876 18.036 1.00 86.25 413 LYS A C 1
ATOM 3115 O O . LYS A 1 413 ? -27.077 -7.055 17.221 1.00 86.25 413 LYS A O 1
ATOM 3120 N N . LEU A 1 414 ? -28.050 -5.798 18.813 1.00 80.44 414 LEU A N 1
ATOM 3121 C CA . LEU A 1 414 ? -26.986 -4.789 18.905 1.00 80.44 414 LEU A CA 1
ATOM 3122 C C . LEU A 1 414 ? -25.738 -5.375 19.573 1.00 80.44 414 LEU A C 1
ATOM 3124 O O . LEU A 1 414 ? -25.870 -6.260 20.423 1.00 80.44 414 LEU A O 1
ATOM 3128 N N . ALA A 1 415 ? -24.562 -4.858 19.200 1.00 75.69 415 ALA A N 1
ATOM 3129 C CA . ALA A 1 415 ? -23.264 -5.220 19.784 1.00 75.69 415 ALA A CA 1
ATOM 3130 C C . ALA A 1 415 ? -23.004 -6.736 19.830 1.00 75.69 415 ALA A C 1
ATOM 3132 O O . ALA A 1 415 ? -22.416 -7.257 20.779 1.00 75.69 415 ALA A O 1
ATOM 3133 N N . LYS A 1 416 ? -23.515 -7.479 18.843 1.00 84.81 416 LYS A N 1
ATOM 3134 C CA . LYS A 1 416 ? -23.495 -8.938 18.865 1.00 84.81 416 LYS A CA 1
ATOM 3135 C C . LYS A 1 416 ? -22.677 -9.477 17.708 1.00 84.81 416 LYS A C 1
ATOM 3137 O O . LYS A 1 416 ? -22.919 -9.150 16.549 1.00 84.81 416 LYS A O 1
ATOM 3142 N N . THR A 1 417 ? -21.746 -10.355 18.052 1.00 88.75 417 THR A N 1
ATOM 3143 C CA . THR A 1 417 ? -20.963 -11.129 17.096 1.00 88.75 417 THR A CA 1
ATOM 3144 C C . THR A 1 417 ? -21.757 -12.329 16.593 1.00 88.75 417 THR A C 1
ATOM 3146 O O . THR A 1 417 ? -22.350 -13.078 17.379 1.00 88.75 417 THR A O 1
ATOM 3149 N N . TYR A 1 418 ? -21.759 -12.502 15.276 1.00 95.94 418 TYR A N 1
ATOM 3150 C CA . TYR A 1 418 ? -22.394 -13.599 14.562 1.00 95.94 418 TYR A CA 1
ATOM 3151 C C . TYR A 1 418 ? -21.374 -14.326 13.691 1.00 95.94 418 TYR A C 1
ATOM 3153 O O . TYR A 1 418 ? -20.455 -13.724 13.137 1.00 95.94 418 TYR A O 1
ATOM 3161 N N . TYR A 1 419 ? -21.587 -15.629 13.546 1.00 97.81 419 TYR A N 1
ATOM 3162 C CA . TYR A 1 419 ? -20.781 -16.524 12.732 1.00 97.81 419 TYR A CA 1
ATOM 3163 C C . TYR A 1 419 ? -21.648 -17.124 11.637 1.00 97.81 419 TYR A C 1
ATOM 3165 O O . TYR A 1 419 ? -22.811 -17.480 11.864 1.00 97.81 419 TYR A O 1
ATOM 3173 N N . TRP A 1 420 ? -21.089 -17.273 10.444 1.00 98.06 420 TRP A N 1
ATOM 3174 C CA . TRP A 1 420 ? -21.814 -17.861 9.330 1.00 98.06 420 TRP A CA 1
ATOM 3175 C C . TRP A 1 420 ? -20.895 -18.591 8.363 1.00 98.06 420 TRP A C 1
ATOM 3177 O O . TRP A 1 420 ? -19.707 -18.315 8.267 1.00 98.06 420 TRP A O 1
ATOM 3187 N N . ARG A 1 421 ? -21.446 -19.587 7.678 1.00 97.81 421 ARG A N 1
ATOM 3188 C CA . ARG A 1 421 ? -20.717 -20.465 6.762 1.00 97.81 421 ARG A CA 1
ATOM 3189 C C . ARG A 1 421 ? -21.603 -20.787 5.576 1.00 97.81 421 ARG A C 1
ATOM 3191 O O . ARG A 1 421 ? -22.794 -21.060 5.752 1.00 97.81 421 ARG A O 1
ATOM 3198 N N . VAL A 1 422 ? -21.011 -20.817 4.389 1.00 98.25 422 VAL A N 1
ATOM 3199 C CA . VAL A 1 422 ? -21.694 -21.237 3.165 1.00 98.25 422 VAL A CA 1
ATOM 3200 C C . VAL A 1 422 ? -21.002 -22.460 2.580 1.00 98.25 422 VAL A C 1
ATOM 3202 O O . VAL A 1 422 ? -19.873 -22.375 2.101 1.00 98.25 422 VAL A O 1
ATOM 3205 N N . ASP A 1 423 ? -21.693 -23.599 2.599 1.00 98.06 423 ASP A N 1
ATOM 3206 C CA . ASP A 1 423 ? -21.219 -24.808 1.925 1.00 98.06 423 ASP A CA 1
ATOM 3207 C C . ASP A 1 423 ? -21.728 -24.829 0.479 1.00 98.06 423 ASP A C 1
ATOM 3209 O O . ASP A 1 423 ? -22.919 -24.638 0.221 1.00 98.06 423 ASP A O 1
ATOM 3213 N N . GLU A 1 424 ? -20.833 -25.091 -0.467 1.00 97.94 424 GLU A N 1
ATOM 3214 C CA . GLU A 1 424 ? -21.108 -24.999 -1.902 1.00 97.94 424 GLU A CA 1
ATOM 3215 C C . GLU A 1 424 ? -21.351 -26.376 -2.517 1.00 97.94 424 GLU A C 1
ATOM 3217 O O . GLU A 1 424 ? -20.611 -27.322 -2.249 1.00 97.94 424 GLU A O 1
ATOM 3222 N N . PHE A 1 425 ? -22.371 -26.512 -3.364 1.00 96.88 425 PHE A N 1
ATOM 3223 C CA . PHE A 1 425 ? -22.678 -27.758 -4.069 1.00 96.88 425 PHE A CA 1
ATOM 3224 C C . PHE A 1 425 ? -22.633 -27.571 -5.584 1.00 96.88 425 PHE A C 1
ATOM 3226 O O . PHE A 1 425 ? -23.419 -26.807 -6.140 1.00 96.88 425 PHE A O 1
ATOM 3233 N N . ASP A 1 426 ? -21.757 -28.313 -6.265 1.00 95.44 426 ASP A N 1
ATOM 3234 C CA . ASP A 1 426 ? -21.508 -28.201 -7.716 1.00 95.44 426 ASP A CA 1
ATOM 3235 C C . ASP A 1 426 ? -22.306 -29.207 -8.574 1.00 95.44 426 ASP A C 1
ATOM 3237 O O . ASP A 1 426 ? -22.212 -29.206 -9.802 1.00 95.44 426 ASP A O 1
ATOM 3241 N N . GLY A 1 427 ? -23.112 -30.070 -7.945 1.00 94.12 427 GLY A N 1
ATOM 3242 C CA . GLY A 1 427 ? -23.812 -31.179 -8.603 1.00 94.12 427 GLY A CA 1
ATOM 3243 C C . GLY A 1 427 ? -23.139 -32.543 -8.423 1.00 94.12 427 GLY A C 1
ATOM 3244 O O . GLY A 1 427 ? -23.821 -33.564 -8.521 1.00 94.12 427 GLY A O 1
ATOM 3245 N N . ALA A 1 428 ? -21.838 -32.572 -8.125 1.00 94.44 428 ALA A N 1
ATOM 3246 C CA . ALA A 1 428 ? -21.070 -33.784 -7.847 1.00 94.44 428 ALA A CA 1
ATOM 3247 C C . ALA A 1 428 ? -20.823 -33.981 -6.344 1.00 94.44 428 ALA A C 1
ATOM 3249 O O . ALA A 1 428 ? -20.875 -35.112 -5.857 1.00 94.44 428 ALA A O 1
ATOM 3250 N N . GLY A 1 429 ? -20.592 -32.897 -5.602 1.00 94.44 429 GLY A N 1
ATOM 3251 C CA . GLY A 1 429 ? -20.336 -32.941 -4.165 1.00 94.44 429 GLY A CA 1
ATOM 3252 C C . GLY A 1 429 ? -20.613 -31.615 -3.464 1.00 94.44 429 GLY A C 1
ATOM 3253 O O . GLY A 1 429 ? -20.846 -30.596 -4.110 1.00 94.44 429 GLY A O 1
ATOM 3254 N N . THR A 1 430 ? -20.611 -31.657 -2.130 1.00 95.62 430 THR A N 1
ATOM 3255 C CA . THR A 1 430 ? -20.728 -30.479 -1.259 1.00 95.62 430 THR A CA 1
ATOM 3256 C C . THR A 1 430 ? -19.372 -30.183 -0.627 1.00 95.62 430 THR A C 1
ATOM 3258 O O . THR A 1 430 ? -18.765 -31.077 -0.034 1.00 95.62 430 THR A O 1
ATOM 3261 N N . TYR A 1 431 ? -18.920 -28.937 -0.728 1.00 96.44 431 TYR A N 1
ATOM 3262 C CA . TYR A 1 431 ? -17.651 -28.454 -0.193 1.00 96.44 431 TYR A CA 1
ATOM 3263 C C . TYR A 1 431 ? -17.932 -27.535 0.988 1.00 96.44 431 TYR A C 1
ATOM 3265 O O . TYR A 1 431 ? -18.617 -26.523 0.843 1.00 96.44 431 TYR A O 1
ATOM 3273 N N . LYS A 1 432 ? -17.425 -27.915 2.163 1.00 96.81 432 LYS A N 1
ATOM 3274 C CA . LYS A 1 432 ? -17.607 -27.143 3.391 1.00 96.81 432 LYS A CA 1
ATOM 3275 C C . LYS A 1 432 ? -16.875 -25.804 3.276 1.00 96.81 432 LYS A C 1
ATOM 3277 O O . LYS A 1 432 ? -15.681 -25.804 2.986 1.00 96.81 432 LYS A O 1
ATOM 3282 N N . GLY A 1 433 ? -17.587 -24.703 3.500 1.00 96.19 433 GLY A N 1
ATOM 3283 C CA . GLY A 1 433 ? -17.018 -23.356 3.452 1.00 96.19 433 GLY A CA 1
ATOM 3284 C C . GLY A 1 433 ? -16.202 -22.992 4.691 1.00 96.19 433 GLY A C 1
ATOM 3285 O O . GLY A 1 433 ? -16.240 -23.684 5.713 1.00 96.19 433 GLY A O 1
ATOM 3286 N N . ASN A 1 434 ? -15.505 -21.861 4.603 1.00 95.81 434 ASN A N 1
ATOM 3287 C CA . ASN A 1 434 ? -14.901 -21.212 5.764 1.00 95.81 434 ASN A CA 1
ATOM 3288 C C . ASN A 1 434 ? -15.991 -20.562 6.628 1.00 95.81 434 ASN A C 1
ATOM 3290 O O . ASN A 1 434 ? -17.039 -20.165 6.115 1.00 95.81 434 ASN A O 1
ATOM 3294 N N . VAL A 1 435 ? -15.750 -20.484 7.937 1.00 97.69 435 VAL A N 1
ATOM 3295 C CA . VAL A 1 435 ? -16.624 -19.750 8.858 1.00 97.69 435 VAL A CA 1
ATOM 3296 C C . VAL A 1 435 ? -16.175 -18.298 8.870 1.00 97.69 435 VAL A C 1
ATOM 3298 O O . VAL A 1 435 ? -15.022 -18.031 9.193 1.00 97.69 435 VAL A O 1
ATOM 3301 N N . TRP A 1 436 ? -17.089 -17.400 8.534 1.00 98.25 436 TRP A N 1
ATOM 3302 C CA . TRP A 1 436 ? -16.905 -15.959 8.590 1.00 98.25 436 TRP A CA 1
ATOM 3303 C C . TRP A 1 436 ? -17.554 -15.375 9.841 1.00 98.25 436 TRP A C 1
ATOM 3305 O O . TRP A 1 436 ? -18.533 -15.929 10.356 1.00 98.25 436 TRP A O 1
ATOM 3315 N N . ILE A 1 437 ? -17.028 -14.248 10.310 1.00 95.44 437 ILE A N 1
ATOM 3316 C CA . ILE A 1 437 ? -17.467 -13.549 11.520 1.00 95.44 437 ILE A CA 1
ATOM 3317 C C . ILE A 1 437 ? -17.785 -12.082 11.219 1.00 95.44 437 ILE A C 1
ATOM 3319 O O . ILE A 1 437 ? -17.118 -11.455 10.404 1.00 95.44 437 ILE A O 1
ATOM 3323 N N . PHE A 1 438 ? -18.795 -11.521 11.879 1.00 93.81 438 PHE A N 1
ATOM 3324 C CA . PHE A 1 438 ? -18.997 -10.070 11.931 1.00 93.81 438 PHE A CA 1
ATOM 3325 C C . PHE A 1 438 ? -19.688 -9.661 13.235 1.00 93.81 438 PHE A C 1
ATOM 3327 O O . PHE A 1 438 ? -20.360 -10.476 13.872 1.00 93.81 438 PHE A O 1
ATOM 3334 N N . THR A 1 439 ? -19.569 -8.388 13.605 1.00 87.62 439 THR A N 1
ATOM 3335 C CA . THR A 1 439 ? -20.212 -7.789 14.781 1.00 87.62 439 THR A CA 1
ATOM 3336 C C . THR A 1 439 ? -21.138 -6.658 14.352 1.00 87.62 439 THR A C 1
ATOM 3338 O O . THR A 1 439 ? -20.777 -5.810 13.537 1.00 87.62 439 THR A O 1
ATOM 3341 N N . THR A 1 440 ? -22.360 -6.648 14.878 1.00 87.94 440 THR A N 1
ATOM 3342 C CA . THR A 1 440 ? -23.353 -5.612 14.577 1.00 87.94 440 THR A CA 1
ATOM 3343 C C . THR A 1 440 ? -23.072 -4.282 15.273 1.00 87.94 440 THR A C 1
ATOM 3345 O O . THR A 1 440 ? -22.413 -4.235 16.312 1.00 87.94 440 THR A O 1
ATOM 3348 N N . LEU A 1 441 ? -23.626 -3.192 14.728 1.00 76.31 441 LEU A N 1
ATOM 3349 C CA . LEU A 1 441 ? -23.562 -1.868 15.352 1.00 76.31 441 LEU A CA 1
ATOM 3350 C C . LEU A 1 441 ? -24.145 -1.861 16.776 1.00 76.31 441 LEU A C 1
ATOM 3352 O O . LEU A 1 441 ? -25.002 -2.677 17.124 1.00 76.31 441 LEU A O 1
ATOM 3356 N N . GLY A 1 442 ? -23.701 -0.903 17.589 1.00 69.25 442 GLY A N 1
ATOM 3357 C CA . GLY A 1 442 ? -24.183 -0.697 18.959 1.00 69.25 442 GLY A CA 1
ATOM 3358 C C . GLY A 1 442 ? -23.199 -1.082 20.060 1.00 69.25 442 GLY A C 1
ATOM 3359 O O . GLY A 1 442 ? -23.520 -0.862 21.223 1.00 69.25 442 GLY A O 1
ATOM 3360 N N . ALA A 1 443 ? -22.028 -1.619 19.715 1.00 68.25 443 ALA A N 1
ATOM 3361 C CA . ALA A 1 443 ? -20.908 -1.695 20.645 1.00 68.25 443 ALA A CA 1
ATOM 3362 C C . ALA A 1 443 ? -20.266 -0.305 20.782 1.00 68.25 443 ALA A C 1
ATOM 3364 O O . ALA A 1 443 ? -20.204 0.448 19.810 1.00 68.25 443 ALA A O 1
ATOM 3365 N N . VAL A 1 444 ? -19.814 0.026 21.987 1.00 82.94 444 VAL A N 1
ATOM 3366 C CA . VAL A 1 444 ? -18.879 1.134 22.225 1.00 82.94 444 VAL A CA 1
ATOM 3367 C C . VAL A 1 444 ? -17.584 0.897 21.435 1.00 82.94 444 VAL A C 1
ATOM 3369 O O . VAL A 1 444 ? -17.159 -0.252 21.270 1.00 82.94 444 VAL A O 1
ATOM 3372 N N . SER A 1 445 ? -16.974 1.961 20.918 1.00 85.31 445 SER A N 1
ATOM 3373 C CA . SER A 1 445 ? -15.773 1.887 20.074 1.00 85.31 445 SER A CA 1
ATOM 3374 C C . SER A 1 445 ? -14.694 2.867 20.535 1.00 85.31 445 SER A C 1
ATOM 3376 O O . SER A 1 445 ? -14.830 3.490 21.583 1.00 85.31 445 SER A O 1
ATOM 3378 N N . GLY A 1 446 ? -13.600 2.970 19.776 1.00 86.44 446 GLY A N 1
ATOM 3379 C CA . GLY A 1 446 ? -12.551 3.968 20.002 1.00 86.44 446 GLY A CA 1
ATOM 3380 C C . GLY A 1 446 ? -11.924 3.945 21.401 1.00 86.44 446 GLY A C 1
ATOM 3381 O O . GLY A 1 446 ? -11.832 5.009 22.013 1.00 86.44 446 GLY A O 1
ATOM 3382 N N . PRO A 1 447 ? -11.514 2.781 21.949 1.00 92.75 447 PRO A N 1
ATOM 3383 C CA . PRO A 1 447 ? -10.849 2.762 23.243 1.00 92.75 447 PRO A CA 1
ATOM 3384 C C . PRO A 1 447 ? -9.552 3.565 23.189 1.00 92.75 447 PRO A C 1
ATOM 3386 O O . PRO A 1 447 ? -8.736 3.408 22.280 1.00 92.75 447 PRO A O 1
ATOM 3389 N N . ASN A 1 448 ? -9.352 4.401 24.197 1.00 90.69 448 ASN A N 1
ATOM 3390 C CA . ASN A 1 448 ? -8.113 5.115 24.433 1.00 90.69 448 ASN A CA 1
ATOM 3391 C C . ASN A 1 448 ? -7.717 4.914 25.905 1.00 90.69 448 ASN A C 1
ATOM 3393 O O . ASN A 1 448 ? -8.449 5.377 26.784 1.00 90.69 448 ASN A O 1
ATOM 3397 N N . PRO A 1 449 ? -6.590 4.243 26.201 1.00 92.94 449 PRO A N 1
ATOM 3398 C CA . PRO A 1 449 ? -5.617 3.680 25.258 1.00 92.94 449 PRO A CA 1
ATOM 3399 C C . PRO A 1 449 ? -6.209 2.644 24.302 1.00 92.94 449 PRO A C 1
ATOM 3401 O O . PRO A 1 449 ? -7.168 1.954 24.651 1.00 92.94 449 PRO A O 1
ATOM 3404 N N . VAL A 1 450 ? -5.610 2.536 23.113 1.00 87.38 450 VAL A N 1
ATOM 3405 C CA . VAL A 1 450 ? -5.969 1.495 22.142 1.00 87.38 450 VAL A CA 1
ATOM 3406 C C . VAL A 1 450 ? -5.782 0.110 22.760 1.00 87.38 450 VAL A C 1
ATOM 3408 O O . VAL A 1 450 ? -4.901 -0.090 23.600 1.00 87.38 450 VAL A O 1
ATOM 3411 N N . ASP A 1 451 ? -6.615 -0.849 22.358 1.00 90.94 451 ASP A N 1
ATOM 3412 C CA . ASP A 1 451 ? -6.558 -2.201 22.913 1.00 90.94 451 ASP A CA 1
ATOM 3413 C C . ASP A 1 451 ? -5.178 -2.846 22.690 1.00 90.94 451 ASP A C 1
ATOM 3415 O O . ASP A 1 451 ? -4.645 -2.859 21.580 1.00 90.94 451 ASP A O 1
ATOM 3419 N N . GLY A 1 452 ? -4.588 -3.357 23.769 1.00 90.31 452 GLY A N 1
ATOM 3420 C CA . GLY A 1 452 ? -3.255 -3.951 23.790 1.00 90.31 452 GLY A CA 1
ATOM 3421 C C . GLY A 1 452 ? -2.098 -2.952 23.897 1.00 90.31 452 GLY A C 1
ATOM 3422 O O . GLY A 1 452 ? -0.948 -3.374 23.772 1.00 90.31 452 GLY A O 1
ATOM 3423 N N . ALA A 1 453 ? -2.356 -1.659 24.133 1.00 89.88 453 ALA A N 1
ATOM 3424 C CA . ALA A 1 453 ? -1.298 -0.659 24.291 1.00 89.88 453 ALA A CA 1
ATOM 3425 C C . ALA A 1 453 ? -0.302 -1.029 25.409 1.00 89.88 453 ALA A C 1
ATOM 3427 O O . ALA A 1 453 ? -0.682 -1.547 26.461 1.00 89.88 453 ALA A O 1
ATOM 3428 N N . VAL A 1 454 ? 0.977 -0.725 25.195 1.00 92.12 454 VAL A N 1
ATOM 3429 C CA . VAL A 1 454 ? 2.066 -0.902 26.170 1.00 92.12 454 VAL A CA 1
ATOM 3430 C C . VAL A 1 454 ? 2.674 0.449 26.523 1.00 92.12 454 VAL A C 1
ATOM 3432 O O . VAL A 1 454 ? 2.426 1.433 25.830 1.00 92.12 454 VAL A O 1
ATOM 3435 N N . ASP A 1 455 ? 3.442 0.494 27.610 1.00 89.06 455 ASP A N 1
ATOM 3436 C CA . ASP A 1 455 ? 4.125 1.700 28.089 1.00 89.06 455 ASP A CA 1
ATOM 3437 C C . ASP A 1 455 ? 3.187 2.894 28.327 1.00 89.06 455 ASP A C 1
ATOM 3439 O O . ASP A 1 455 ? 3.560 4.059 28.199 1.00 89.06 455 ASP A O 1
ATOM 3443 N N . VAL A 1 456 ? 1.941 2.603 28.711 1.00 90.12 456 VAL A N 1
ATOM 3444 C CA . VAL A 1 456 ? 0.925 3.627 28.956 1.00 90.12 456 VAL A CA 1
ATOM 3445 C C . VAL A 1 456 ? 1.257 4.410 30.224 1.00 90.12 456 VAL A C 1
ATOM 3447 O O . VAL A 1 456 ? 1.608 3.831 31.257 1.00 90.12 456 VAL A O 1
ATOM 3450 N N . ASN A 1 457 ? 1.076 5.731 30.164 1.00 88.06 457 ASN A N 1
ATOM 3451 C CA . ASN A 1 457 ? 1.182 6.619 31.315 1.00 88.06 457 ASN A CA 1
ATOM 3452 C C . ASN A 1 457 ? 0.336 6.081 32.498 1.00 88.06 457 ASN A C 1
ATOM 3454 O O . ASN A 1 457 ? -0.881 5.933 32.364 1.00 88.06 457 ASN A O 1
ATOM 3458 N N . PRO A 1 458 ? 0.923 5.809 33.679 1.00 89.31 458 PRO A N 1
ATOM 3459 C CA . PRO A 1 458 ? 0.183 5.300 34.835 1.00 89.31 458 PRO A CA 1
ATOM 3460 C C . PRO A 1 458 ? -0.928 6.227 35.351 1.00 89.31 458 PRO A C 1
ATOM 3462 O O . PRO A 1 458 ? -1.748 5.789 36.149 1.00 89.31 458 PRO A O 1
ATOM 3465 N N . ALA A 1 459 ? -0.962 7.495 34.940 1.00 87.75 459 ALA A N 1
ATOM 3466 C CA . ALA A 1 459 ? -2.032 8.441 35.258 1.00 87.75 459 ALA A CA 1
ATOM 3467 C C . ALA A 1 459 ? -3.062 8.605 34.118 1.00 87.75 459 ALA A C 1
ATOM 3469 O O . ALA A 1 459 ? -3.831 9.565 34.122 1.00 87.75 459 ALA A O 1
ATOM 3470 N N . ARG A 1 460 ? -3.066 7.711 33.118 1.00 89.12 460 ARG A N 1
ATOM 3471 C CA . ARG A 1 460 ? -3.897 7.854 31.918 1.00 89.12 460 ARG A CA 1
ATOM 3472 C C . ARG A 1 460 ? -5.394 7.823 32.235 1.00 89.12 460 ARG A C 1
ATOM 3474 O O . ARG A 1 460 ? -5.901 6.865 32.817 1.00 89.12 460 ARG A O 1
ATOM 3481 N N . ILE A 1 461 ? -6.103 8.844 31.756 1.00 93.00 461 ILE A N 1
ATOM 3482 C CA . ILE A 1 461 ? -7.567 8.876 31.700 1.00 93.00 461 ILE A CA 1
ATOM 3483 C C . ILE A 1 461 ? -8.024 8.011 30.523 1.00 93.00 461 ILE A C 1
ATOM 3485 O O . ILE A 1 461 ? -7.521 8.156 29.409 1.00 93.00 461 ILE A O 1
ATOM 3489 N N . LEU A 1 462 ? -8.979 7.118 30.776 1.00 96.50 462 LEU A N 1
ATOM 3490 C CA . LEU A 1 462 ? -9.554 6.249 29.754 1.00 96.50 462 LEU A CA 1
ATOM 3491 C C . LEU A 1 462 ? -10.699 6.978 29.050 1.00 96.50 462 LEU A C 1
ATOM 3493 O O . LEU A 1 462 ? -11.559 7.536 29.735 1.00 96.50 462 LEU A O 1
ATOM 3497 N N . THR A 1 463 ? -10.745 6.944 27.718 1.00 96.06 463 THR A N 1
ATOM 3498 C CA . THR A 1 463 ? -11.844 7.519 26.919 1.00 96.06 463 THR A CA 1
ATOM 3499 C C . THR A 1 463 ? -12.342 6.533 25.868 1.00 96.06 463 THR A C 1
ATOM 3501 O O . THR A 1 463 ? -11.611 5.626 25.473 1.00 96.06 463 THR A O 1
ATOM 3504 N N . TRP A 1 464 ? -13.590 6.691 25.432 1.00 94.38 464 TRP A N 1
ATOM 3505 C CA . TRP A 1 464 ? -14.222 5.832 24.426 1.00 94.38 464 TRP A CA 1
ATOM 3506 C C . TRP A 1 464 ? -15.212 6.615 23.558 1.00 94.38 464 TRP A C 1
ATOM 3508 O O . TRP A 1 464 ? -15.624 7.715 23.914 1.00 94.38 464 TRP A O 1
ATOM 3518 N N . ASP A 1 465 ? -15.638 6.021 22.449 1.00 91.19 465 ASP A N 1
ATOM 3519 C CA . ASP A 1 465 ? -16.717 6.533 21.610 1.00 91.19 465 ASP A CA 1
ATOM 3520 C C . ASP A 1 465 ? -18.028 5.822 21.947 1.00 91.19 465 ASP A C 1
ATOM 3522 O O . ASP A 1 465 ? -18.136 4.595 21.843 1.00 91.19 465 ASP A O 1
ATOM 3526 N N . ALA A 1 466 ? -19.041 6.599 22.327 1.00 90.12 466 ALA A N 1
ATOM 3527 C CA . ALA A 1 466 ? -20.366 6.087 22.653 1.00 90.12 466 ALA A CA 1
ATOM 3528 C C . ALA A 1 466 ? -21.004 5.310 21.488 1.00 90.12 466 ALA A C 1
ATOM 3530 O O . ALA A 1 466 ? -21.030 5.761 20.338 1.00 90.12 466 ALA A O 1
ATOM 3531 N N . GLY A 1 467 ? -21.623 4.173 21.806 1.00 83.00 467 GLY A N 1
ATOM 3532 C CA . GLY A 1 467 ? -22.422 3.411 20.849 1.00 83.00 467 GLY A CA 1
ATOM 3533 C C . GLY A 1 467 ? -23.626 4.211 20.325 1.00 83.00 467 GLY A C 1
ATOM 3534 O O . GLY A 1 467 ? -24.273 4.961 21.054 1.00 83.00 467 GLY A O 1
ATOM 3535 N N . ALA A 1 468 ? -24.003 4.001 19.058 1.00 80.12 468 ALA A N 1
ATOM 3536 C CA . ALA A 1 468 ? -24.989 4.825 18.334 1.00 80.12 468 ALA A CA 1
ATOM 3537 C C . ALA A 1 468 ? -26.385 4.967 18.988 1.00 80.12 468 ALA A C 1
ATOM 3539 O O . ALA A 1 468 ? -27.148 5.868 18.638 1.00 80.12 468 ALA A O 1
ATOM 3540 N N . VAL A 1 469 ? -26.753 4.063 19.898 1.00 82.38 469 VAL A N 1
ATOM 3541 C CA . VAL A 1 469 ? -28.051 4.061 20.597 1.00 82.38 469 VAL A CA 1
ATOM 3542 C C . VAL A 1 469 ? -27.911 4.117 22.122 1.00 82.38 469 VAL A C 1
ATOM 3544 O O . VAL A 1 469 ? -28.882 3.838 22.830 1.00 82.38 469 VAL A O 1
ATOM 3547 N N . ALA A 1 470 ? -26.728 4.459 22.629 1.00 87.62 470 ALA A N 1
ATOM 3548 C CA . ALA A 1 470 ? -26.449 4.615 24.048 1.00 87.62 470 ALA A CA 1
ATOM 3549 C C . ALA A 1 470 ? -27.238 5.772 24.681 1.00 87.62 470 ALA A C 1
ATOM 3551 O O . ALA A 1 470 ? -27.503 6.799 24.057 1.00 87.62 470 ALA A O 1
ATOM 3552 N N . THR A 1 471 ? -27.607 5.611 25.950 1.00 91.88 471 THR A N 1
ATOM 3553 C CA . THR A 1 471 ? -28.164 6.683 26.797 1.00 91.88 471 THR A CA 1
ATOM 3554 C C . THR A 1 471 ? -27.329 6.935 28.054 1.00 91.88 471 THR A C 1
ATOM 3556 O O . THR A 1 471 ? -27.413 8.020 28.630 1.00 91.88 471 THR A O 1
ATOM 3559 N N . SER A 1 472 ? -26.531 5.950 28.467 1.00 94.00 472 SER A N 1
ATOM 3560 C CA . SER A 1 472 ? -25.514 6.023 29.519 1.00 94.00 472 SER A CA 1
ATOM 3561 C C . SER A 1 472 ? -24.551 4.839 29.376 1.00 94.00 472 SER A C 1
ATOM 3563 O O . SER A 1 472 ? -24.842 3.908 28.626 1.00 94.00 472 SER A O 1
ATOM 3565 N N . HIS A 1 473 ? -23.461 4.841 30.139 1.00 95.31 473 HIS A N 1
ATOM 3566 C CA . HIS A 1 473 ? -22.406 3.827 30.087 1.00 95.31 473 HIS A CA 1
ATOM 3567 C C . HIS A 1 473 ? -22.156 3.251 31.484 1.00 95.31 473 HIS A C 1
ATOM 3569 O O . HIS A 1 473 ? -22.013 4.018 32.433 1.00 95.31 473 HIS A O 1
ATOM 3575 N N . GLU A 1 474 ? -22.061 1.931 31.636 1.00 96.81 474 GLU A N 1
ATOM 3576 C CA . GLU A 1 474 ? -21.561 1.304 32.866 1.00 96.81 474 GLU A CA 1
ATOM 3577 C C . GLU A 1 474 ? -20.076 0.973 32.709 1.00 96.81 474 GLU A C 1
ATOM 3579 O O . GLU A 1 474 ? -19.697 0.229 31.806 1.00 96.81 474 GLU A O 1
ATOM 3584 N N . VAL A 1 475 ? -19.231 1.515 33.590 1.00 97.88 475 VAL A N 1
ATOM 3585 C CA . VAL A 1 475 ? -17.770 1.396 33.477 1.00 97.88 475 VAL A CA 1
ATOM 3586 C C . VAL A 1 475 ? -17.239 0.274 34.367 1.00 97.88 475 VAL A C 1
ATOM 3588 O O . VAL A 1 475 ? -17.555 0.223 35.560 1.00 97.88 475 VAL A O 1
ATOM 3591 N N . TYR A 1 476 ? -16.376 -0.585 33.819 1.00 98.19 476 TYR A N 1
ATOM 3592 C CA . TYR A 1 476 ? -15.689 -1.655 34.546 1.00 98.19 476 TYR A CA 1
ATOM 3593 C C . TYR A 1 476 ? -14.178 -1.573 34.334 1.00 98.19 476 TYR A C 1
ATOM 3595 O O . TYR A 1 476 ? -13.723 -1.429 33.205 1.00 98.19 476 TYR A O 1
ATOM 3603 N N . PHE A 1 477 ? -13.400 -1.685 35.413 1.00 98.38 477 PHE A N 1
ATOM 3604 C CA . PHE A 1 477 ? -11.938 -1.567 35.379 1.00 98.38 477 PHE A CA 1
ATOM 3605 C C . PHE A 1 477 ? -11.267 -2.444 36.448 1.00 98.38 477 PHE A C 1
ATOM 3607 O O . PHE A 1 477 ? -11.692 -2.454 37.613 1.00 98.38 477 PHE A O 1
ATOM 3614 N N . GLY A 1 478 ? -10.204 -3.161 36.074 1.00 97.94 478 GLY A N 1
ATOM 3615 C CA . GLY A 1 478 ? -9.498 -4.095 36.956 1.00 97.94 478 GLY A CA 1
ATOM 3616 C C . GLY A 1 478 ? -8.223 -4.676 36.340 1.00 97.94 478 GLY A C 1
ATOM 3617 O O . GLY A 1 478 ? -7.768 -4.226 35.298 1.00 97.94 478 GLY A O 1
ATOM 3618 N N . THR A 1 479 ? -7.629 -5.673 36.999 1.00 97.56 479 THR A N 1
ATOM 3619 C CA . THR A 1 479 ? -6.363 -6.323 36.585 1.00 97.56 479 THR A CA 1
ATOM 3620 C C . THR A 1 479 ? -6.532 -7.791 36.178 1.00 97.56 479 THR A C 1
ATOM 3622 O O . THR A 1 479 ? -5.553 -8.463 35.865 1.00 97.56 479 THR A O 1
ATOM 3625 N N . ASP A 1 480 ? -7.764 -8.302 36.181 1.00 97.44 480 ASP A N 1
ATOM 3626 C CA . ASP A 1 480 ? -8.099 -9.675 35.802 1.00 97.44 480 ASP A CA 1
ATOM 3627 C C . ASP A 1 480 ? -9.100 -9.641 34.639 1.00 97.44 480 ASP A C 1
ATOM 3629 O O . ASP A 1 480 ? -10.220 -9.140 34.779 1.00 97.44 480 ASP A O 1
ATOM 3633 N N . ALA A 1 481 ? -8.669 -10.138 33.479 1.00 92.50 481 ALA A N 1
ATOM 3634 C CA . ALA A 1 481 ? -9.450 -10.111 32.247 1.00 92.50 481 ALA A CA 1
ATOM 3635 C C . ALA A 1 481 ? -10.760 -10.900 32.368 1.00 92.50 481 ALA A C 1
ATOM 3637 O O . ALA A 1 481 ? -11.804 -10.434 31.912 1.00 92.50 481 ALA A O 1
ATOM 3638 N N . ASP A 1 482 ? -10.727 -12.064 33.024 1.00 91.88 482 ASP A N 1
ATOM 3639 C CA . ASP A 1 482 ? -11.900 -12.920 33.198 1.00 91.88 482 ASP A CA 1
ATOM 3640 C C . ASP A 1 482 ? -12.892 -12.284 34.179 1.00 91.88 482 ASP A C 1
ATOM 3642 O O . ASP A 1 482 ? -14.108 -12.347 33.971 1.00 91.88 482 ASP A O 1
ATOM 3646 N N . ALA A 1 483 ? -12.398 -11.634 35.237 1.00 96.12 483 ALA A N 1
ATOM 3647 C CA . ALA A 1 483 ? -13.239 -10.890 36.168 1.00 96.12 483 ALA A CA 1
ATOM 3648 C C . ALA A 1 483 ? -13.957 -9.731 35.465 1.00 96.12 483 ALA A C 1
ATOM 3650 O O . ALA A 1 483 ? -15.161 -9.561 35.658 1.00 96.12 483 ALA A O 1
ATOM 3651 N N . ILE A 1 484 ? -13.252 -8.988 34.603 1.00 96.62 484 ILE A N 1
ATOM 3652 C CA . ILE A 1 484 ? -13.833 -7.901 33.805 1.00 96.62 484 ILE A CA 1
ATOM 3653 C C . ILE A 1 484 ? -14.830 -8.438 32.784 1.00 96.62 484 ILE A C 1
ATOM 3655 O O . ILE A 1 484 ? -15.944 -7.926 32.706 1.00 96.62 484 ILE A O 1
ATOM 3659 N N . ALA A 1 485 ? -14.496 -9.513 32.068 1.00 89.44 485 ALA A N 1
ATOM 3660 C CA . ALA A 1 485 ? -15.389 -10.149 31.100 1.00 89.44 485 ALA A CA 1
ATOM 3661 C C . ALA A 1 485 ? -16.720 -10.589 31.729 1.00 89.44 485 ALA A C 1
ATOM 3663 O O . ALA A 1 485 ? -17.768 -10.492 31.094 1.00 89.44 485 ALA A O 1
ATOM 3664 N N . ASN A 1 486 ? -16.700 -11.021 32.992 1.00 91.69 486 ASN A N 1
ATOM 3665 C CA . ASN A 1 486 ? -17.876 -11.516 33.711 1.00 91.69 486 ASN A CA 1
ATOM 3666 C C . ASN A 1 486 ? -18.484 -10.494 34.691 1.00 91.69 486 ASN A C 1
ATOM 3668 O O . ASN A 1 486 ? -19.413 -10.833 35.434 1.00 91.69 486 ASN A O 1
ATOM 3672 N N . ALA A 1 487 ? -17.973 -9.260 34.730 1.00 94.94 487 ALA A N 1
ATOM 3673 C CA . ALA A 1 487 ? -18.401 -8.263 35.701 1.00 94.94 487 ALA A CA 1
ATOM 3674 C C . ALA A 1 487 ? -19.867 -7.844 35.499 1.00 94.94 487 ALA A C 1
ATOM 3676 O O . ALA A 1 487 ? -20.386 -7.799 34.383 1.00 94.94 487 ALA A O 1
ATOM 3677 N N . THR A 1 488 ? -20.532 -7.511 36.604 1.00 94.94 488 THR A N 1
ATOM 3678 C CA . THR A 1 488 ? -21.881 -6.925 36.652 1.00 94.94 488 THR A CA 1
ATOM 3679 C C . THR A 1 488 ? -21.852 -5.697 37.557 1.00 94.94 488 THR A C 1
ATOM 3681 O O . THR A 1 488 ? -20.879 -5.497 38.282 1.00 94.94 488 THR A O 1
ATOM 3684 N N . THR A 1 489 ? -22.923 -4.905 37.623 1.00 95.88 489 THR A N 1
ATOM 3685 C CA . THR A 1 489 ? -23.000 -3.731 38.521 1.00 95.88 489 THR A CA 1
ATOM 3686 C C . THR A 1 489 ? -22.881 -4.059 40.023 1.00 95.88 489 THR A C 1
ATOM 3688 O O . THR A 1 489 ? -22.816 -3.156 40.855 1.00 95.88 489 THR A O 1
ATOM 3691 N N . ALA A 1 490 ? -22.835 -5.345 40.395 1.00 96.56 490 ALA A N 1
ATOM 3692 C CA . ALA A 1 490 ? -22.541 -5.815 41.750 1.00 96.56 490 ALA A CA 1
ATOM 3693 C C . ALA A 1 490 ? -21.061 -6.199 41.978 1.00 96.56 490 ALA A C 1
ATOM 3695 O O . ALA A 1 490 ? -20.684 -6.506 43.112 1.00 96.56 490 ALA A O 1
ATOM 3696 N N . SER A 1 491 ? -20.242 -6.232 40.926 1.00 97.38 491 SER A N 1
ATOM 3697 C CA . SER A 1 491 ? -18.845 -6.670 40.967 1.00 97.38 491 SER A CA 1
ATOM 3698 C C . SER A 1 491 ? -17.903 -5.571 41.492 1.00 97.38 491 SER A C 1
ATOM 3700 O O . SER A 1 491 ? -18.169 -4.390 41.272 1.00 97.38 491 SER A O 1
ATOM 3702 N N . PRO A 1 492 ? -16.777 -5.918 42.149 1.00 97.44 492 PRO A N 1
ATOM 3703 C CA . PRO A 1 492 ? -15.751 -4.948 42.571 1.00 97.44 492 PRO A CA 1
ATOM 3704 C C . PRO A 1 492 ? -15.148 -4.113 41.426 1.00 97.44 492 PRO A C 1
ATOM 3706 O O . PRO A 1 492 ? -14.661 -2.995 41.628 1.00 97.44 492 PRO A O 1
ATOM 3709 N N . GLU A 1 493 ? -15.165 -4.665 40.218 1.00 97.94 493 GLU A N 1
ATOM 3710 C CA . GLU A 1 493 ? -14.654 -4.047 39.000 1.00 97.94 493 GLU A CA 1
ATOM 3711 C C . GLU A 1 493 ? -15.534 -2.887 38.522 1.00 97.94 493 GLU A C 1
ATOM 3713 O O . GLU A 1 493 ? -15.047 -2.030 37.793 1.00 97.94 493 GLU A O 1
ATOM 3718 N N . TYR A 1 494 ? -16.794 -2.812 38.957 1.00 98.19 494 TYR A N 1
ATOM 3719 C CA . TYR A 1 494 ? -17.726 -1.761 38.560 1.00 98.19 494 TYR A CA 1
ATOM 3720 C C . TYR A 1 494 ? -17.345 -0.396 39.155 1.00 98.19 494 TYR A C 1
ATOM 3722 O O . TYR A 1 494 ? -17.167 -0.258 40.370 1.00 98.19 494 TYR A O 1
ATOM 3730 N N . LYS A 1 495 ? -17.225 0.623 38.298 1.00 98.06 495 LYS A N 1
ATOM 3731 C CA . LYS A 1 495 ? -16.752 1.980 38.639 1.00 98.06 495 LYS A CA 1
ATOM 3732 C C . LYS A 1 495 ? -17.832 3.053 38.563 1.00 98.06 495 LYS A C 1
ATOM 3734 O O . LYS A 1 495 ? -17.559 4.217 38.854 1.00 98.06 495 LYS A O 1
ATOM 3739 N N . GLY A 1 496 ? -19.063 2.653 38.265 1.00 96.62 496 GLY A N 1
ATOM 3740 C CA . GLY A 1 496 ? -20.216 3.540 38.212 1.00 96.62 496 GLY A CA 1
ATOM 3741 C C . GLY A 1 496 ? -20.709 3.801 36.794 1.00 96.62 496 GLY A C 1
ATOM 3742 O O . GLY A 1 496 ? -20.085 3.409 35.809 1.00 96.62 496 GLY A O 1
ATOM 3743 N N . SER A 1 497 ? -21.853 4.478 36.737 1.00 96.75 497 SER A N 1
ATOM 3744 C CA . SER A 1 497 ? -22.513 4.887 35.501 1.00 96.75 497 SER A CA 1
ATOM 3745 C C . SER A 1 497 ? -22.025 6.271 35.055 1.00 96.75 497 SER A C 1
ATOM 3747 O O . SER A 1 497 ? -21.763 7.134 35.901 1.00 96.75 497 SER A O 1
ATOM 3749 N N . LYS A 1 498 ? -21.935 6.488 33.742 1.00 97.25 498 LYS A N 1
ATOM 3750 C CA . LYS A 1 498 ? -21.592 7.757 33.081 1.00 97.25 498 LYS A CA 1
ATOM 3751 C C . LYS A 1 498 ? -22.718 8.191 32.157 1.00 97.25 498 LYS A C 1
ATOM 3753 O O . LYS A 1 498 ? -23.305 7.354 31.471 1.00 97.25 498 LYS A O 1
ATOM 3758 N N . ALA A 1 499 ? -23.051 9.479 32.156 1.00 95.56 499 ALA A N 1
ATOM 3759 C CA . ALA A 1 499 ? -24.056 9.997 31.232 1.00 95.56 499 ALA A CA 1
ATOM 3760 C C . ALA A 1 499 ? -23.507 10.048 29.796 1.00 95.56 499 ALA A C 1
ATOM 3762 O O . ALA A 1 499 ? -22.298 10.115 29.597 1.00 95.56 499 ALA A O 1
ATOM 3763 N N . LEU A 1 500 ? -24.396 10.062 28.800 1.00 92.88 500 LEU A N 1
ATOM 3764 C CA . LEU A 1 500 ? -24.005 10.375 27.423 1.00 92.88 500 LEU A CA 1
ATOM 3765 C C . LEU A 1 500 ? -23.363 11.776 27.371 1.00 92.88 500 LEU A C 1
ATOM 3767 O O . LEU A 1 500 ? -23.949 12.736 27.885 1.00 92.88 500 LEU A O 1
ATOM 3771 N N . GLY A 1 501 ? -22.188 11.891 26.754 1.00 91.12 501 GLY A N 1
ATOM 3772 C CA . GLY A 1 501 ? -21.313 13.067 26.789 1.00 91.12 501 GLY A CA 1
ATOM 3773 C C . GLY A 1 501 ? -20.266 13.054 27.914 1.00 91.12 501 GLY A C 1
ATOM 3774 O O . GLY A 1 501 ? -19.526 14.027 28.059 1.00 91.12 501 GLY A O 1
ATOM 3775 N N . GLU A 1 502 ? -20.222 12.003 28.741 1.00 94.88 502 GLU A N 1
ATOM 3776 C CA . GLU A 1 502 ? -19.212 11.786 29.787 1.00 94.88 502 GLU A CA 1
ATOM 3777 C C . GLU A 1 502 ? -18.363 10.532 29.500 1.00 94.88 502 GLU A C 1
ATOM 3779 O O . GLU A 1 502 ? -18.107 9.734 30.408 1.00 94.88 502 GLU A O 1
ATOM 3784 N N . GLU A 1 503 ? -17.925 10.343 28.252 1.00 95.88 503 GLU A N 1
ATOM 3785 C CA . GLU A 1 503 ? -17.164 9.176 27.777 1.00 95.88 503 GLU A CA 1
ATOM 3786 C C . GLU A 1 503 ? -15.699 9.157 28.268 1.00 95.88 503 GLU A C 1
ATOM 3788 O O . GLU A 1 503 ? -14.742 9.026 27.505 1.00 95.88 503 GLU A O 1
ATOM 3793 N N . SER A 1 504 ? -15.517 9.328 29.580 1.00 95.81 504 SER A N 1
ATOM 3794 C CA . SER A 1 504 ? -14.225 9.309 30.254 1.00 95.81 504 SER A CA 1
ATOM 3795 C C . SER A 1 504 ? -14.280 8.690 31.653 1.00 95.81 504 SER A C 1
ATOM 3797 O O . SER A 1 504 ? -15.238 8.845 32.431 1.00 95.81 504 SER A O 1
ATOM 3799 N N . TYR A 1 505 ? -13.194 8.009 32.011 1.00 97.25 505 TYR A N 1
ATOM 3800 C CA . TYR A 1 505 ? -12.962 7.452 33.334 1.00 97.25 505 TYR A CA 1
ATOM 3801 C C . TYR A 1 505 ? -11.510 7.672 33.765 1.00 97.25 505 TYR A C 1
ATOM 3803 O O . TYR A 1 505 ? -10.587 7.176 33.132 1.00 97.25 505 TYR A O 1
ATOM 3811 N N . ASP A 1 506 ? -11.323 8.400 34.865 1.00 95.38 506 ASP A N 1
ATOM 3812 C CA . ASP A 1 506 ? -10.029 8.565 35.528 1.00 95.38 506 ASP A CA 1
ATOM 3813 C C . ASP A 1 506 ? -9.858 7.456 36.588 1.00 95.38 506 ASP A C 1
ATOM 3815 O O . ASP A 1 506 ? -10.571 7.467 37.604 1.00 95.38 506 ASP A O 1
ATOM 3819 N N . PRO A 1 507 ? -8.962 6.473 36.368 1.00 94.38 507 PRO A N 1
ATOM 3820 C CA . PRO A 1 507 ? -8.702 5.411 37.332 1.00 94.38 507 PRO A CA 1
ATOM 3821 C C . PRO A 1 507 ? -7.774 5.852 38.481 1.00 94.38 507 PRO A C 1
ATOM 3823 O O . PRO A 1 507 ? -7.584 5.093 39.438 1.00 94.38 507 PRO A O 1
ATOM 3826 N N . GLY A 1 508 ? -7.217 7.066 38.423 1.00 90.12 508 GLY A N 1
ATOM 3827 C CA . GLY A 1 508 ? -6.152 7.542 39.297 1.00 90.12 508 GLY A CA 1
ATOM 3828 C C . GLY A 1 508 ? -4.782 6.965 38.930 1.00 90.12 508 GLY A C 1
ATOM 3829 O O . GLY A 1 508 ? -4.588 6.395 37.862 1.00 90.12 508 GLY A O 1
ATOM 3830 N N . LEU A 1 509 ? -3.811 7.111 39.839 1.00 88.06 509 LEU A N 1
ATOM 3831 C CA . LEU A 1 509 ? -2.451 6.612 39.625 1.00 88.06 509 LEU A CA 1
ATOM 3832 C C . LEU A 1 509 ? -2.404 5.079 39.719 1.00 88.06 509 LEU A C 1
ATOM 3834 O O . LEU A 1 509 ? -2.655 4.501 40.780 1.00 88.06 509 LEU A O 1
ATOM 3838 N N . LEU A 1 510 ? -2.047 4.447 38.607 1.00 91.88 510 LEU A N 1
ATOM 3839 C CA . LEU A 1 510 ? -1.934 3.005 38.441 1.00 91.88 510 LEU A CA 1
ATOM 3840 C C . LEU A 1 510 ? -0.553 2.477 38.853 1.00 91.88 510 LEU A C 1
ATOM 3842 O O . LEU A 1 510 ? 0.433 3.211 38.926 1.00 91.88 510 LEU A O 1
ATOM 3846 N N . THR A 1 511 ? -0.478 1.175 39.126 1.00 91.31 511 THR A N 1
ATOM 3847 C CA . THR A 1 511 ? 0.782 0.478 39.407 1.00 91.31 511 THR A CA 1
ATOM 3848 C C . THR A 1 511 ? 1.608 0.380 38.127 1.00 91.31 511 THR A C 1
ATOM 3850 O O . THR A 1 511 ? 1.057 0.108 37.063 1.00 91.31 511 THR A O 1
ATOM 3853 N N . LEU A 1 512 ? 2.921 0.597 38.228 1.00 90.94 512 LEU A N 1
ATOM 3854 C CA . LEU A 1 512 ? 3.852 0.494 37.101 1.00 90.94 512 LEU A CA 1
ATOM 3855 C C . LEU A 1 512 ? 3.929 -0.938 36.554 1.00 90.94 512 LEU A C 1
ATOM 3857 O O . LEU A 1 512 ? 3.718 -1.899 37.302 1.00 90.94 512 LEU A O 1
ATOM 3861 N N . ASN A 1 513 ? 4.259 -1.075 35.268 1.00 92.00 513 ASN A N 1
ATOM 3862 C CA . ASN A 1 513 ? 4.473 -2.356 34.584 1.00 92.00 513 ASN A CA 1
ATOM 3863 C C . ASN A 1 513 ? 3.367 -3.393 34.867 1.00 92.00 513 ASN A C 1
ATOM 3865 O O . ASN A 1 513 ? 3.630 -4.553 35.202 1.00 92.00 513 ASN A O 1
ATOM 3869 N N . THR A 1 514 ? 2.111 -2.944 34.836 1.00 95.44 514 THR A N 1
ATOM 3870 C CA . THR A 1 514 ? 0.945 -3.745 35.215 1.00 95.44 514 THR A CA 1
ATOM 3871 C C . THR A 1 514 ? -0.094 -3.712 34.104 1.00 95.44 514 THR A C 1
ATOM 3873 O O . THR A 1 514 ? -0.448 -2.650 33.597 1.00 95.44 514 THR A O 1
ATOM 3876 N N . ALA A 1 515 ? -0.599 -4.892 33.743 1.00 97.25 515 ALA A N 1
ATOM 3877 C CA . ALA A 1 515 ? -1.696 -5.026 32.796 1.00 97.25 515 ALA A CA 1
ATOM 3878 C C . ALA A 1 515 ? -3.037 -4.706 33.471 1.00 97.25 515 ALA A C 1
ATOM 3880 O O . ALA A 1 515 ? -3.369 -5.261 34.525 1.00 97.25 515 ALA A O 1
ATOM 3881 N N . TYR A 1 516 ? -3.815 -3.844 32.828 1.00 98.25 516 TYR A N 1
ATOM 3882 C CA . TYR A 1 516 ? -5.171 -3.483 33.211 1.00 98.25 516 TYR A CA 1
ATOM 3883 C C . TYR A 1 516 ? -6.149 -3.859 32.107 1.00 98.25 516 TYR A C 1
ATOM 3885 O O . TYR A 1 516 ? -5.816 -3.837 30.924 1.00 98.25 516 TYR A O 1
ATOM 3893 N N . TYR A 1 517 ? -7.366 -4.190 32.521 1.00 98.12 517 TYR A N 1
ATOM 3894 C CA . TYR A 1 517 ? -8.463 -4.598 31.661 1.00 98.12 517 TYR A CA 1
ATOM 3895 C C . TYR A 1 517 ? -9.695 -3.773 31.991 1.00 98.12 517 TYR A C 1
ATOM 3897 O O . TYR A 1 517 ? -9.980 -3.487 33.162 1.00 98.12 517 TYR A O 1
ATOM 3905 N N . TRP A 1 518 ? -10.438 -3.401 30.960 1.00 97.62 518 TRP A N 1
ATOM 3906 C CA . TRP A 1 518 ? -11.609 -2.560 31.110 1.00 97.62 518 TRP A CA 1
ATOM 3907 C C . TRP A 1 518 ? -12.656 -2.860 30.051 1.00 97.62 518 TRP A C 1
ATOM 3909 O O . TRP A 1 518 ? -12.375 -3.427 28.998 1.00 97.62 518 TRP A O 1
ATOM 3919 N N . ARG A 1 519 ? -13.900 -2.552 30.396 1.00 95.00 519 ARG A N 1
ATOM 3920 C CA . ARG A 1 519 ? -15.077 -2.827 29.578 1.00 95.00 519 ARG A CA 1
ATOM 3921 C C . ARG A 1 519 ? -16.094 -1.730 29.827 1.00 95.00 519 ARG A C 1
ATOM 3923 O O . ARG A 1 519 ? -16.227 -1.265 30.963 1.00 95.00 519 ARG A O 1
ATOM 3930 N N . ILE A 1 520 ? -16.820 -1.353 28.786 1.00 94.81 520 ILE A N 1
ATOM 3931 C CA . ILE A 1 520 ? -17.917 -0.397 28.866 1.00 94.81 520 ILE A CA 1
ATOM 3932 C C . ILE A 1 520 ? -19.194 -1.124 28.451 1.00 94.81 520 ILE A C 1
ATOM 3934 O O . ILE A 1 520 ? -19.260 -1.687 27.361 1.00 94.81 520 ILE A O 1
ATOM 3938 N N . ASP A 1 521 ? -20.214 -1.127 29.311 1.00 92.56 521 ASP A N 1
ATOM 3939 C CA . ASP A 1 521 ? -21.528 -1.632 28.912 1.00 92.56 521 ASP A CA 1
ATOM 3940 C C . ASP A 1 521 ? -22.421 -0.457 28.517 1.00 92.56 521 ASP A C 1
ATOM 3942 O O . ASP A 1 521 ? -22.727 0.412 29.337 1.00 92.56 521 ASP A O 1
ATOM 3946 N N . GLU A 1 522 ? -22.873 -0.446 27.268 1.00 91.19 522 GLU A N 1
ATOM 3947 C CA . GLU A 1 522 ? -23.771 0.583 26.759 1.00 91.19 522 GLU A CA 1
ATOM 3948 C C . GLU A 1 522 ? -25.199 0.357 27.249 1.00 91.19 522 GLU A C 1
ATOM 3950 O O . GLU A 1 522 ? -25.763 -0.732 27.112 1.00 91.19 522 GLU A O 1
ATOM 3955 N N . VAL A 1 523 ? -25.821 1.393 27.809 1.00 90.88 523 VAL A N 1
ATOM 3956 C CA . VAL A 1 523 ? -27.149 1.302 28.421 1.00 90.88 523 VAL A CA 1
ATOM 3957 C C . VAL A 1 523 ? -28.164 2.100 27.622 1.00 90.88 523 VAL A C 1
ATOM 3959 O O . VAL A 1 523 ? -28.020 3.304 27.412 1.00 90.88 523 VAL A O 1
ATOM 3962 N N . ASN A 1 524 ? -29.274 1.459 27.277 1.00 88.56 524 ASN A N 1
ATOM 3963 C CA . ASN A 1 524 ? -30.492 2.110 26.822 1.00 88.56 524 ASN A CA 1
ATOM 3964 C C . ASN A 1 524 ? -31.717 1.421 27.420 1.00 88.56 524 ASN A C 1
ATOM 3966 O O . ASN A 1 524 ? -32.214 0.424 26.899 1.00 88.56 524 ASN A O 1
ATOM 3970 N N . GLY A 1 525 ? -32.268 2.006 28.485 1.00 83.38 525 GLY A N 1
ATOM 3971 C CA . GLY A 1 525 ? -33.404 1.434 29.216 1.00 83.38 525 GLY A CA 1
ATOM 3972 C C . GLY A 1 525 ? -34.709 1.291 28.417 1.00 83.38 525 GLY A C 1
ATOM 3973 O O . GLY A 1 525 ? -35.671 0.725 28.934 1.00 83.38 525 GLY A O 1
ATOM 3974 N N . THR A 1 526 ? -34.779 1.797 27.179 1.00 83.25 526 THR A N 1
ATOM 3975 C CA . THR A 1 526 ? -35.925 1.566 26.282 1.00 83.25 526 THR A CA 1
ATOM 3976 C C . THR A 1 526 ? -35.809 0.272 25.476 1.00 83.25 526 THR A C 1
ATOM 3978 O O . THR A 1 526 ? -36.822 -0.213 24.965 1.00 83.25 526 THR A O 1
ATOM 3981 N N . ASN A 1 527 ? -34.608 -0.307 25.387 1.00 79.31 527 ASN A N 1
ATOM 3982 C CA . ASN A 1 527 ? -34.362 -1.563 24.699 1.00 79.31 527 ASN A CA 1
ATOM 3983 C C . ASN A 1 527 ? -34.256 -2.714 25.722 1.00 79.31 527 ASN A C 1
ATOM 3985 O O . ASN A 1 527 ? -33.447 -2.628 26.643 1.00 79.31 527 ASN A O 1
ATOM 3989 N N . PRO A 1 528 ? -35.055 -3.790 25.594 1.00 82.50 528 PRO A N 1
ATOM 3990 C CA . PRO A 1 528 ? -35.027 -4.911 26.536 1.00 82.50 528 PRO A CA 1
ATOM 3991 C C . PRO A 1 528 ? -33.698 -5.680 26.571 1.00 82.50 528 PRO A C 1
ATOM 3993 O O . PRO A 1 528 ? -33.458 -6.374 27.555 1.00 82.50 528 PRO A O 1
ATOM 3996 N N . ASP A 1 529 ? -32.859 -5.559 25.539 1.00 78.81 529 ASP A N 1
ATOM 3997 C CA . ASP A 1 529 ? -31.557 -6.235 25.462 1.00 78.81 529 ASP A CA 1
ATOM 3998 C C . ASP A 1 529 ? -30.411 -5.407 26.083 1.00 78.81 529 ASP A C 1
ATOM 4000 O O . ASP A 1 529 ? -29.272 -5.860 26.095 1.00 78.81 529 ASP A O 1
ATOM 4004 N N . SER A 1 530 ? -30.701 -4.209 26.607 1.00 84.38 530 SER A N 1
ATOM 4005 C CA . SER A 1 530 ? -29.749 -3.378 27.355 1.00 84.38 530 SER A CA 1
ATOM 4006 C C . SER A 1 530 ? -29.517 -3.927 28.777 1.00 84.38 530 SER A C 1
ATOM 4008 O O . SER A 1 530 ? -30.487 -4.303 29.444 1.00 84.38 530 SER A O 1
ATOM 4010 N N . PRO A 1 531 ? -28.291 -3.843 29.329 1.00 88.25 531 PRO A N 1
ATOM 4011 C CA . PRO A 1 531 ? -27.104 -3.207 28.749 1.00 88.25 531 PRO A CA 1
ATOM 4012 C C . PRO A 1 531 ? -26.309 -4.129 27.810 1.00 88.25 531 PRO A C 1
ATOM 4014 O O . PRO A 1 531 ? -26.321 -5.349 27.970 1.00 88.25 531 PRO A O 1
ATOM 4017 N N . TRP A 1 532 ? -25.603 -3.533 26.848 1.00 86.38 532 TRP A N 1
ATOM 4018 C CA . TRP A 1 532 ? -24.760 -4.228 25.875 1.00 86.38 532 TRP A CA 1
ATOM 4019 C C . TRP A 1 532 ? -23.293 -4.125 26.268 1.00 86.38 532 TRP A C 1
ATOM 4021 O O . TRP A 1 532 ? -22.696 -3.058 26.165 1.00 86.38 532 TRP A O 1
ATOM 4031 N N . ALA A 1 533 ? -22.719 -5.236 26.718 1.00 85.12 533 ALA A N 1
ATOM 4032 C CA . ALA A 1 533 ? -21.307 -5.296 27.061 1.00 85.12 533 ALA A CA 1
ATOM 4033 C C . ALA A 1 533 ? -20.417 -5.192 25.816 1.00 85.12 533 ALA A C 1
ATOM 4035 O O . ALA A 1 533 ? -20.681 -5.847 24.805 1.00 85.12 533 ALA A O 1
ATOM 4036 N N . SER A 1 534 ? -19.351 -4.399 25.912 1.00 82.12 534 SER A N 1
ATOM 4037 C CA . SER A 1 534 ? -18.292 -4.341 24.906 1.00 82.12 534 SER A CA 1
ATOM 4038 C C . SER A 1 534 ? -17.340 -5.530 24.970 1.00 82.12 534 SER A C 1
ATOM 4040 O O . SER A 1 534 ? -17.394 -6.360 25.884 1.00 82.12 534 SER A O 1
ATOM 4042 N N . ASN A 1 535 ? -16.391 -5.552 24.031 1.00 83.44 535 ASN A N 1
ATOM 4043 C CA . ASN A 1 535 ? -15.158 -6.315 24.192 1.00 83.44 535 ASN A CA 1
ATOM 4044 C C . ASN A 1 535 ? -14.410 -5.862 25.457 1.00 83.44 535 ASN A C 1
ATOM 4046 O O . ASN A 1 535 ? -14.529 -4.711 25.886 1.00 83.44 535 ASN A O 1
ATOM 4050 N N . VAL A 1 536 ? -13.638 -6.777 26.047 1.00 90.75 536 VAL A N 1
ATOM 4051 C CA . VAL A 1 536 ? -12.695 -6.439 27.117 1.00 90.75 536 VAL A CA 1
ATOM 4052 C C . VAL A 1 536 ? -11.435 -5.891 26.472 1.00 90.75 536 VAL A C 1
ATOM 4054 O O . VAL A 1 536 ? -10.742 -6.625 25.773 1.00 90.75 536 VAL A O 1
ATOM 4057 N N . TRP A 1 537 ? -11.150 -4.622 26.724 1.00 95.19 537 TRP A N 1
ATOM 4058 C CA . TRP A 1 537 ? -9.934 -3.961 26.275 1.00 95.19 537 TRP A CA 1
ATOM 4059 C C . TRP A 1 537 ? -8.843 -4.059 27.330 1.00 95.19 537 TRP A C 1
ATOM 4061 O O . TRP A 1 537 ? -9.124 -4.193 28.525 1.00 95.19 537 TRP A O 1
ATOM 4071 N N . SER A 1 538 ? -7.595 -3.961 26.893 1.00 96.94 538 SER A N 1
ATOM 4072 C CA . SER A 1 538 ? -6.417 -4.080 27.742 1.00 96.94 538 SER A CA 1
ATOM 4073 C C . SER A 1 538 ? -5.372 -3.011 27.450 1.00 96.94 538 SER A C 1
ATOM 4075 O O . SER A 1 538 ? -5.289 -2.497 26.340 1.00 96.94 538 SER A O 1
ATOM 4077 N N . PHE A 1 539 ? -4.556 -2.689 28.450 1.00 97.31 539 PHE A N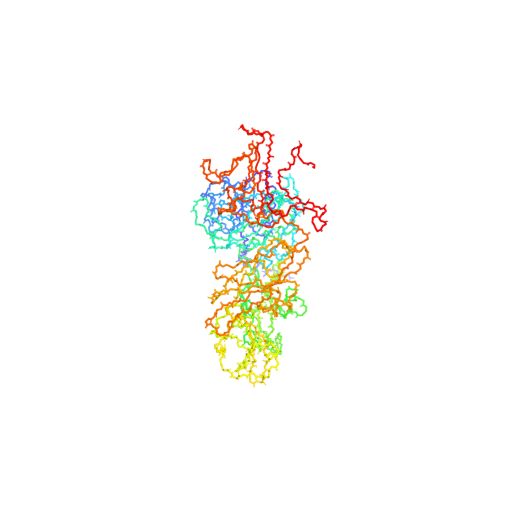 1
ATOM 4078 C CA . PHE A 1 539 ? -3.302 -1.962 28.265 1.00 97.31 539 PHE A CA 1
ATOM 4079 C C . PHE A 1 539 ? -2.319 -2.298 29.389 1.00 97.31 539 PHE A C 1
ATOM 4081 O O . PHE A 1 539 ? -2.715 -2.787 30.448 1.00 97.31 539 PHE A O 1
ATOM 4088 N N . THR A 1 540 ? -1.035 -2.021 29.176 1.00 97.31 540 THR A N 1
ATOM 4089 C CA . THR A 1 540 ? 0.027 -2.191 30.173 1.00 97.31 540 THR A CA 1
ATOM 4090 C C . THR A 1 540 ? 0.661 -0.844 30.475 1.00 97.31 540 THR A C 1
ATOM 4092 O O . THR A 1 540 ? 1.090 -0.138 29.562 1.00 97.31 540 THR A O 1
ATOM 4095 N N . THR A 1 541 ? 0.704 -0.476 31.754 1.00 94.25 541 THR A N 1
ATOM 4096 C CA . THR A 1 541 ? 1.406 0.733 32.198 1.00 94.25 541 THR A CA 1
ATOM 4097 C C . THR A 1 541 ? 2.912 0.587 32.013 1.00 94.25 541 THR A C 1
ATOM 4099 O O . THR A 1 541 ? 3.450 -0.507 32.176 1.00 94.25 541 THR A O 1
ATOM 4102 N N . GLY A 1 542 ? 3.603 1.686 31.711 1.00 90.19 542 GLY A N 1
ATOM 4103 C CA . GLY A 1 542 ? 5.067 1.697 31.645 1.00 90.19 542 GLY A CA 1
ATOM 4104 C C . GLY A 1 542 ? 5.728 1.415 32.995 1.00 90.19 542 GLY A C 1
ATOM 4105 O O . GLY A 1 542 ? 5.094 1.468 34.055 1.00 90.19 542 GLY A O 1
ATOM 4106 N N . ASP A 1 543 ? 7.029 1.134 32.971 1.00 89.31 543 ASP A N 1
ATOM 4107 C CA . ASP A 1 543 ? 7.880 1.036 34.165 1.00 89.31 543 ASP A CA 1
ATOM 4108 C C . ASP A 1 543 ? 8.449 2.398 34.612 1.00 89.31 543 ASP A C 1
ATOM 4110 O O . ASP A 1 543 ? 9.391 2.471 35.403 1.00 89.31 543 ASP A O 1
ATOM 4114 N N . PHE A 1 544 ? 7.826 3.484 34.152 1.00 86.44 544 PHE A N 1
ATOM 4115 C CA . PHE A 1 544 ? 8.201 4.866 34.412 1.00 86.44 544 PHE A CA 1
ATOM 4116 C C . PHE A 1 544 ? 6.991 5.703 34.843 1.00 86.44 544 PHE A C 1
ATOM 4118 O O . PHE A 1 544 ? 5.846 5.427 34.483 1.00 86.44 544 PHE A O 1
ATOM 4125 N N . PHE A 1 545 ? 7.251 6.771 35.598 1.00 84.75 545 PHE A N 1
ATOM 4126 C CA . PHE A 1 545 ? 6.272 7.839 35.780 1.00 84.75 545 PHE A CA 1
ATOM 4127 C C . PHE A 1 545 ? 6.480 8.910 34.715 1.00 84.75 545 PHE A C 1
ATOM 4129 O O . PHE A 1 545 ? 7.608 9.342 34.478 1.00 84.75 545 PHE A O 1
ATOM 4136 N N . VAL A 1 546 ? 5.387 9.379 34.125 1.00 85.06 546 VAL A N 1
ATOM 4137 C CA . VAL A 1 546 ? 5.408 10.547 33.246 1.00 85.06 546 VAL A CA 1
ATOM 4138 C C . VAL A 1 546 ? 5.365 11.800 34.119 1.00 85.06 546 VAL A C 1
ATOM 4140 O O . VAL A 1 546 ? 4.470 11.948 34.951 1.00 85.06 546 VAL A O 1
ATOM 4143 N N . ILE A 1 547 ? 6.374 12.665 33.982 1.00 85.31 547 ILE A N 1
ATOM 4144 C CA . ILE A 1 547 ? 6.453 13.936 34.722 1.00 85.31 547 ILE A CA 1
ATOM 4145 C C . ILE A 1 547 ? 5.556 14.992 34.079 1.00 85.31 547 ILE A C 1
ATOM 4147 O O . ILE A 1 547 ? 4.849 15.704 34.788 1.00 85.31 547 ILE A O 1
ATOM 4151 N N . ASP A 1 548 ? 5.599 15.071 32.755 1.00 86.50 548 ASP A N 1
ATOM 4152 C CA . ASP A 1 548 ? 4.716 15.882 31.931 1.00 86.50 548 ASP A CA 1
ATOM 4153 C C . ASP A 1 548 ? 4.537 15.159 30.595 1.00 86.50 548 ASP A C 1
ATOM 4155 O O . ASP A 1 548 ? 5.511 14.615 30.065 1.00 86.50 548 ASP A O 1
ATOM 4159 N N . ASP A 1 549 ? 3.302 15.087 30.111 1.00 87.44 549 ASP A N 1
ATOM 4160 C CA . ASP A 1 549 ? 2.957 14.422 28.856 1.00 87.44 549 ASP A CA 1
ATOM 4161 C C . ASP A 1 549 ? 2.762 15.504 27.799 1.00 87.44 549 ASP A C 1
ATOM 4163 O O . ASP A 1 549 ? 1.755 16.212 27.803 1.00 87.44 549 ASP A O 1
ATOM 4167 N N . PHE A 1 550 ? 3.761 15.697 26.935 1.00 90.69 550 PHE A N 1
ATOM 4168 C CA . PHE A 1 550 ? 3.696 16.789 25.969 1.00 90.69 550 PHE A CA 1
ATOM 4169 C C . PHE A 1 550 ? 2.561 16.611 24.961 1.00 90.69 550 PHE A C 1
ATOM 4171 O O . PHE A 1 550 ? 2.118 17.609 24.412 1.00 90.69 550 PHE A O 1
ATOM 4178 N N . GLU A 1 551 ? 2.038 15.394 24.781 1.00 87.62 551 GLU A N 1
ATOM 4179 C CA . GLU A 1 551 ? 0.902 15.128 23.893 1.00 87.62 551 GLU A CA 1
ATOM 4180 C C . GLU A 1 551 ? -0.409 15.777 24.362 1.00 87.62 551 GLU A C 1
ATOM 4182 O O . GLU A 1 551 ? -1.343 15.898 23.570 1.00 87.62 551 GLU A O 1
ATOM 4187 N N . ASP A 1 552 ? -0.500 16.180 25.633 1.00 87.75 552 ASP A N 1
ATOM 4188 C CA . ASP A 1 552 ? -1.714 16.776 26.194 1.00 87.75 552 ASP A CA 1
ATOM 4189 C C . ASP A 1 552 ? -1.875 18.264 25.817 1.00 87.75 552 ASP A C 1
ATOM 4191 O O . ASP A 1 552 ? -2.957 18.826 26.012 1.00 87.75 552 ASP A O 1
ATOM 4195 N N . TYR A 1 553 ? -0.830 18.928 25.306 1.00 92.69 553 TYR A N 1
ATOM 4196 C CA . TYR A 1 553 ? -0.877 20.350 24.953 1.00 92.69 553 TYR A CA 1
ATOM 4197 C C . TYR A 1 553 ? -1.538 20.593 23.587 1.00 92.69 553 TYR A C 1
ATOM 4199 O O . TYR A 1 553 ? -1.398 19.818 22.639 1.00 92.69 553 TYR A O 1
ATOM 4207 N N . ASP A 1 554 ? -2.277 21.702 23.486 1.00 89.62 554 ASP A N 1
ATOM 4208 C CA . ASP A 1 554 ? -2.991 22.091 22.270 1.00 89.62 554 ASP A CA 1
ATOM 4209 C C . ASP A 1 554 ? -3.123 23.617 22.109 1.00 89.62 554 ASP A C 1
ATOM 4211 O O . ASP A 1 554 ? -2.914 24.398 23.042 1.00 89.62 554 ASP A O 1
ATOM 4215 N N . ALA A 1 555 ? -3.520 24.069 20.912 1.00 87.56 555 ALA A N 1
ATOM 4216 C CA . ALA A 1 555 ? -3.806 25.484 20.662 1.00 87.56 555 ALA A CA 1
ATOM 4217 C C . ALA A 1 555 ? -5.135 25.992 21.255 1.00 87.56 555 ALA A C 1
ATOM 4219 O O . ALA A 1 555 ? -5.425 27.191 21.164 1.00 87.56 555 ALA A O 1
ATOM 4220 N N . GLY A 1 556 ? -5.943 25.105 21.838 1.00 86.69 556 GLY A N 1
ATOM 4221 C CA . GLY A 1 556 ? -7.254 25.370 22.420 1.00 86.69 556 GLY A CA 1
ATOM 4222 C C . GLY A 1 556 ? -7.176 26.016 23.801 1.00 86.69 556 GLY A C 1
ATOM 4223 O O . GLY A 1 556 ? -6.856 27.193 23.915 1.00 86.69 556 GLY A O 1
ATOM 4224 N N . ASP A 1 557 ? -7.539 25.282 24.851 1.00 84.19 557 ASP A N 1
ATOM 4225 C CA . ASP A 1 557 ? -7.537 25.791 26.235 1.00 84.19 557 ASP A CA 1
ATOM 4226 C C . ASP A 1 557 ? -6.329 25.276 27.045 1.00 84.19 557 ASP A C 1
ATOM 4228 O O . ASP A 1 557 ? -6.236 25.556 28.244 1.00 84.19 557 ASP A O 1
ATOM 4232 N N . ASN A 1 558 ? -5.398 24.549 26.407 1.00 89.12 558 ASN A N 1
ATOM 4233 C CA . ASN A 1 558 ? -4.234 23.954 27.061 1.00 89.12 558 ASN A CA 1
ATOM 4234 C C . ASN A 1 558 ? -2.907 24.309 26.365 1.00 89.12 558 ASN A C 1
ATOM 4236 O O . ASN A 1 558 ? -2.125 23.427 26.016 1.00 89.12 558 ASN A O 1
ATOM 4240 N N . GLN A 1 559 ? -2.624 25.602 26.163 1.00 93.25 559 GLN A N 1
ATOM 4241 C CA . GLN A 1 559 ? -1.340 26.006 25.577 1.00 93.25 559 GLN A CA 1
ATOM 4242 C C . GLN A 1 559 ? -0.175 25.830 26.563 1.00 93.25 559 GLN A C 1
ATOM 4244 O O . GLN A 1 559 ? -0.254 26.236 27.727 1.00 93.25 559 GLN A O 1
ATOM 4249 N N . ILE A 1 560 ? 0.954 25.326 26.062 1.00 94.50 560 ILE A N 1
ATOM 4250 C CA . ILE A 1 560 ? 2.113 24.909 26.868 1.00 94.50 560 ILE A CA 1
ATOM 4251 C C . ILE A 1 560 ? 2.693 25.999 27.793 1.00 94.50 560 ILE A C 1
ATOM 4253 O O . ILE A 1 560 ? 3.070 25.707 28.929 1.00 94.50 560 ILE A O 1
ATOM 4257 N N . TRP A 1 561 ? 2.694 27.271 27.384 1.00 92.75 561 TRP A N 1
ATOM 4258 C CA . TRP A 1 561 ? 3.214 28.397 28.186 1.00 92.75 561 TRP A CA 1
ATOM 4259 C C . TRP A 1 561 ? 2.343 28.779 29.396 1.00 92.75 561 TRP A C 1
ATOM 4261 O O . TRP A 1 561 ? 2.768 29.575 30.235 1.00 92.75 561 TRP A O 1
ATOM 4271 N N . PHE A 1 562 ? 1.121 28.244 29.521 1.00 91.94 562 PHE A N 1
ATOM 4272 C CA . PHE A 1 562 ? 0.342 28.373 30.761 1.00 91.94 562 PHE A CA 1
ATOM 4273 C C . PHE A 1 562 ? 0.776 27.366 31.836 1.00 91.94 562 PHE A C 1
ATOM 4275 O O . PHE A 1 562 ? 0.556 27.621 33.025 1.00 91.94 562 PHE A O 1
ATOM 4282 N N . SER A 1 563 ? 1.420 26.265 31.437 1.00 92.12 563 SER A N 1
ATOM 4283 C CA . SER A 1 563 ? 1.957 25.242 32.342 1.00 92.12 563 SER A CA 1
ATOM 4284 C C . SER A 1 563 ? 3.443 25.454 32.627 1.00 92.12 563 SER A C 1
ATOM 4286 O O . SER A 1 563 ? 3.856 25.426 33.791 1.00 92.12 563 SER A O 1
ATOM 4288 N N . TRP A 1 564 ? 4.233 25.726 31.586 1.00 94.25 564 TRP A N 1
ATOM 4289 C CA . TRP A 1 564 ? 5.662 26.011 31.677 1.00 94.25 564 TRP A CA 1
ATOM 4290 C C . TRP A 1 564 ? 5.917 27.517 31.742 1.00 94.25 564 TRP A C 1
ATOM 4292 O O . TRP A 1 564 ? 5.840 28.235 30.749 1.00 94.25 564 TRP A O 1
ATOM 4302 N N . TYR A 1 565 ? 6.239 27.993 32.942 1.00 93.31 565 TYR A N 1
ATOM 4303 C CA . TYR A 1 565 ? 6.466 29.401 33.245 1.00 93.31 565 TYR A CA 1
ATOM 4304 C C . TYR A 1 565 ? 7.833 29.847 32.724 1.00 93.31 565 TYR A C 1
ATOM 4306 O O . TYR A 1 565 ? 8.863 29.374 33.203 1.00 93.31 565 TYR A O 1
ATOM 4314 N N . ASP A 1 566 ? 7.844 30.787 31.781 1.00 93.75 566 ASP A N 1
ATOM 4315 C CA . ASP A 1 566 ? 9.042 31.240 31.071 1.00 93.75 566 ASP A CA 1
ATOM 4316 C C . ASP A 1 566 ? 9.356 32.739 31.286 1.00 93.75 566 ASP A C 1
ATOM 4318 O O . ASP A 1 566 ? 8.779 33.421 32.143 1.00 93.75 566 ASP A O 1
ATOM 4322 N N . GLY A 1 567 ? 10.293 33.271 30.494 1.00 92.75 567 GLY A N 1
ATOM 4323 C CA . GLY A 1 567 ? 10.693 34.675 30.506 1.00 92.75 567 GLY A CA 1
ATOM 4324 C C . GLY A 1 567 ? 9.600 35.671 30.123 1.00 92.75 567 GLY A C 1
ATOM 4325 O O . GLY A 1 567 ? 9.630 36.807 30.610 1.00 92.75 567 GLY A O 1
ATOM 4326 N N . LEU A 1 568 ? 8.644 35.278 29.279 1.00 92.00 568 LEU A N 1
ATOM 4327 C CA . LEU A 1 568 ? 7.611 36.153 28.718 1.00 92.00 568 LEU A CA 1
ATOM 4328 C C . LEU A 1 568 ? 6.350 36.191 29.586 1.00 92.00 568 LEU A C 1
ATOM 4330 O O . LEU A 1 568 ? 5.761 37.263 29.773 1.00 92.00 568 LEU A O 1
ATOM 4334 N N . GLY A 1 569 ? 5.987 35.047 30.164 1.00 92.25 569 GLY A N 1
ATOM 4335 C CA . GLY A 1 569 ? 4.708 34.824 30.822 1.00 92.25 569 GLY A CA 1
ATOM 4336 C C . GLY A 1 569 ? 3.588 34.538 29.825 1.00 92.25 569 GLY A C 1
ATOM 4337 O O . GLY A 1 569 ? 3.799 34.487 28.618 1.00 92.25 569 GLY A O 1
ATOM 4338 N N . ALA A 1 570 ? 2.367 34.402 30.335 1.00 92.00 570 ALA A N 1
ATOM 4339 C CA . ALA A 1 570 ? 1.203 34.010 29.548 1.00 92.00 570 ALA A CA 1
ATOM 4340 C C . ALA A 1 570 ? 0.014 34.966 29.733 1.00 92.00 570 ALA A C 1
ATOM 4342 O O . ALA A 1 570 ? -0.210 35.556 30.798 1.00 92.00 570 ALA A O 1
ATOM 4343 N N . GLY A 1 571 ? -0.790 35.110 28.680 1.00 89.12 571 GLY A N 1
ATOM 4344 C CA . GLY A 1 571 ? -2.010 35.918 28.688 1.00 89.12 571 GLY A CA 1
ATOM 4345 C C . GLY A 1 571 ? -1.784 37.438 28.711 1.00 89.12 571 GLY A C 1
ATOM 4346 O O . GLY A 1 571 ? -0.668 37.950 28.788 1.00 89.12 571 GLY A O 1
ATOM 4347 N N . THR A 1 572 ? -2.880 38.198 28.638 1.00 89.81 572 THR A N 1
ATOM 4348 C CA . THR A 1 572 ? -2.832 39.663 28.501 1.00 89.81 572 THR A CA 1
ATOM 4349 C C . THR A 1 572 ? -2.697 40.365 29.860 1.00 89.81 572 THR A C 1
ATOM 4351 O O . THR A 1 572 ? -3.536 40.157 30.738 1.00 89.81 572 THR A O 1
ATOM 4354 N N . PRO A 1 573 ? -1.731 41.285 30.052 1.00 90.31 573 PRO A N 1
ATOM 4355 C CA . PRO A 1 573 ? -1.618 42.042 31.294 1.00 90.31 573 PRO A CA 1
ATOM 4356 C C . PRO A 1 573 ? -2.926 42.740 31.690 1.00 90.31 573 PRO A C 1
ATOM 4358 O O . PRO A 1 573 ? -3.480 43.547 30.943 1.00 90.31 573 PRO A O 1
ATOM 4361 N N . GLY A 1 574 ? -3.409 42.449 32.899 1.00 88.44 574 GLY A N 1
ATOM 4362 C CA . GLY A 1 574 ? -4.647 43.015 33.440 1.00 88.44 574 GLY A CA 1
ATOM 4363 C C . GLY A 1 574 ? -5.912 42.183 33.205 1.00 88.44 574 GLY A C 1
ATOM 4364 O O . GLY A 1 574 ? -6.971 42.589 33.687 1.00 88.44 574 GLY A O 1
ATOM 4365 N N . THR A 1 575 ? -5.830 41.026 32.534 1.00 90.44 575 THR A N 1
ATOM 4366 C CA . THR A 1 575 ? -6.939 40.058 32.455 1.00 90.44 575 THR A CA 1
ATOM 4367 C C . THR A 1 575 ? -6.817 38.965 33.528 1.00 90.44 575 THR A C 1
ATOM 4369 O O . THR A 1 575 ? -5.705 38.638 33.953 1.00 90.44 575 THR A O 1
ATOM 4372 N N . PRO A 1 576 ? -7.937 38.371 33.991 1.00 86.69 576 PRO A N 1
ATOM 4373 C CA . PRO A 1 576 ? -7.892 37.139 34.781 1.00 86.69 576 PRO A CA 1
ATOM 4374 C C . PRO A 1 576 ? -7.117 36.050 34.025 1.00 86.69 576 PRO A C 1
ATOM 4376 O O . PRO A 1 576 ? -7.294 35.919 32.817 1.00 86.69 576 PRO A O 1
ATOM 4379 N N . GLY A 1 577 ? -6.251 35.309 34.719 1.00 84.19 577 GLY A N 1
ATOM 4380 C CA . GLY A 1 577 ? -5.404 34.273 34.112 1.00 84.19 577 GLY A CA 1
ATOM 4381 C C . GLY A 1 577 ? -4.063 34.767 33.558 1.00 84.19 577 GLY A C 1
ATOM 4382 O O . GLY A 1 577 ? -3.280 33.950 33.096 1.00 84.19 577 GLY A O 1
ATOM 4383 N N . HIS A 1 578 ? -3.760 36.071 33.623 1.00 91.62 578 HIS A N 1
ATOM 4384 C CA . HIS A 1 578 ? -2.431 36.563 33.255 1.00 91.62 578 HIS A CA 1
ATOM 4385 C C . HIS A 1 578 ? -1.354 36.061 34.221 1.00 91.62 578 HIS A C 1
ATOM 4387 O O . HIS A 1 578 ? -1.446 36.262 35.437 1.00 91.62 578 HIS A O 1
ATOM 4393 N N . ILE A 1 579 ? -0.306 35.490 33.641 1.00 91.69 579 ILE A N 1
ATOM 4394 C CA . ILE A 1 579 ? 0.893 35.017 34.312 1.00 91.69 579 ILE A CA 1
ATOM 4395 C C . ILE A 1 579 ? 2.037 35.958 33.915 1.00 91.69 579 ILE A C 1
ATOM 4397 O O . ILE A 1 579 ? 2.388 36.009 32.737 1.00 91.69 579 ILE A O 1
ATOM 4401 N N . PRO A 1 580 ? 2.620 36.736 34.844 1.00 92.44 580 PRO A N 1
ATOM 4402 C CA . PRO A 1 580 ? 3.799 37.534 34.527 1.00 92.44 580 PRO A CA 1
ATOM 4403 C C . PRO A 1 580 ? 5.008 36.618 34.295 1.00 92.44 580 PRO A C 1
ATOM 4405 O O . PRO A 1 580 ? 5.215 35.680 35.062 1.00 92.44 580 PRO A O 1
ATOM 4408 N N . GLY A 1 581 ? 5.825 36.915 33.282 1.00 92.44 581 GLY A N 1
ATOM 4409 C CA . GLY A 1 581 ? 7.055 36.164 33.025 1.00 92.44 581 GLY A CA 1
ATOM 4410 C C . GLY A 1 581 ? 8.068 36.256 34.167 1.00 92.44 581 GLY A C 1
ATOM 4411 O O . GLY A 1 581 ? 8.114 37.251 34.902 1.00 92.44 581 GLY A O 1
ATOM 4412 N N . ASN A 1 582 ? 8.922 35.239 34.289 1.00 93.19 582 ASN A N 1
ATOM 4413 C CA . ASN A 1 582 ? 10.003 35.184 35.280 1.00 93.19 582 ASN A CA 1
ATOM 4414 C C . ASN A 1 582 ? 11.171 36.146 34.950 1.00 93.19 582 ASN A C 1
ATOM 4416 O O . ASN A 1 582 ? 12.093 36.323 35.750 1.00 93.19 582 ASN A O 1
ATOM 4420 N N . GLY A 1 583 ? 11.115 36.830 33.799 1.00 92.06 583 GLY A N 1
ATOM 4421 C CA . GLY A 1 583 ? 12.073 37.856 33.389 1.00 92.06 583 GLY A CA 1
ATOM 4422 C C . GLY A 1 583 ? 13.413 37.306 32.893 1.00 92.06 583 GLY A C 1
ATOM 4423 O O . GLY A 1 583 ? 14.380 38.068 32.789 1.00 92.06 583 GLY A O 1
ATOM 4424 N N . THR A 1 584 ? 13.491 36.009 32.594 1.00 94.50 584 THR A N 1
ATOM 4425 C CA . THR A 1 584 ? 14.668 35.361 31.998 1.00 94.50 584 THR A CA 1
ATOM 4426 C C . THR A 1 584 ? 14.638 35.402 30.467 1.00 94.50 584 THR A C 1
ATOM 4428 O O . THR A 1 584 ? 13.670 35.850 29.860 1.00 94.50 584 THR A O 1
ATOM 4431 N N . GLY A 1 585 ? 15.730 35.007 29.816 1.00 91.69 585 GLY A N 1
ATOM 4432 C CA . GLY A 1 585 ? 15.846 35.022 28.357 1.00 91.69 585 GLY A CA 1
ATOM 4433 C C . GLY A 1 585 ? 15.050 33.933 27.625 1.00 91.69 585 GLY A C 1
ATOM 4434 O O . GLY A 1 585 ? 15.182 33.865 26.405 1.00 91.69 585 GLY A O 1
ATOM 4435 N N . SER A 1 586 ? 14.277 33.092 28.323 1.00 93.62 586 SER A N 1
ATOM 4436 C CA . SER A 1 586 ? 13.544 31.954 27.751 1.00 93.62 586 SER A CA 1
ATOM 4437 C C . SER A 1 586 ? 12.195 32.348 27.141 1.00 93.62 586 SER A C 1
ATOM 4439 O O . SER A 1 586 ? 11.558 33.316 27.565 1.00 93.62 586 SER A O 1
ATOM 4441 N N . ALA A 1 587 ? 11.757 31.555 26.168 1.00 94.44 587 ALA A N 1
ATOM 4442 C CA . ALA A 1 587 ? 10.384 31.487 25.694 1.00 94.44 587 ALA A CA 1
ATOM 4443 C C . ALA A 1 587 ? 10.019 30.018 25.430 1.00 94.44 587 ALA A C 1
ATOM 4445 O O . ALA A 1 587 ? 10.804 29.315 24.788 1.00 94.44 587 ALA A O 1
ATOM 4446 N N . VAL A 1 588 ? 8.875 29.563 25.938 1.00 95.19 588 VAL A N 1
ATOM 4447 C CA . VAL A 1 588 ? 8.341 28.211 25.715 1.00 95.19 588 VAL A CA 1
ATOM 4448 C C . VAL A 1 588 ? 7.173 28.273 24.739 1.00 95.19 588 VAL A C 1
ATOM 4450 O O . VAL A 1 588 ? 6.338 29.171 24.820 1.00 95.19 588 VAL A O 1
ATOM 4453 N N . GLY A 1 589 ? 7.111 27.290 23.846 1.00 93.62 589 GLY A N 1
ATOM 4454 C CA . GLY A 1 589 ? 6.078 27.156 22.824 1.00 93.62 589 GLY A CA 1
ATOM 4455 C C . GLY A 1 589 ? 6.518 27.620 21.435 1.00 93.62 589 GLY A C 1
ATOM 4456 O O . GLY A 1 589 ? 7.478 28.377 21.281 1.00 93.62 589 GLY A O 1
ATOM 4457 N N . ASP A 1 590 ? 5.815 27.126 20.423 1.00 91.50 590 ASP A N 1
ATOM 4458 C CA . ASP A 1 590 ? 6.044 27.427 19.013 1.00 91.50 590 ASP A CA 1
ATOM 4459 C C . ASP A 1 590 ? 4.744 27.925 18.379 1.00 91.50 590 ASP A C 1
ATOM 4461 O O . ASP A 1 590 ? 3.837 27.160 18.088 1.00 91.50 590 ASP A O 1
ATOM 4465 N N . GLU A 1 591 ? 4.632 29.230 18.140 1.00 89.00 591 GLU A N 1
ATOM 4466 C CA . GLU A 1 591 ? 3.429 29.815 17.535 1.00 89.00 591 GLU A CA 1
ATOM 4467 C C . GLU A 1 591 ? 3.189 29.372 16.075 1.00 89.00 591 GLU A C 1
ATOM 4469 O O . GLU A 1 591 ? 2.175 29.756 15.485 1.00 89.00 591 GLU A O 1
ATOM 4474 N N . THR A 1 592 ? 4.109 28.610 15.471 1.00 89.31 592 THR A N 1
ATOM 4475 C CA . THR A 1 592 ? 4.000 28.127 14.088 1.00 89.31 592 THR A CA 1
ATOM 4476 C C . THR A 1 592 ? 3.368 26.742 13.956 1.00 89.31 592 THR A C 1
ATOM 4478 O O . THR A 1 592 ? 2.991 26.365 12.844 1.00 89.31 592 THR A O 1
ATOM 4481 N N . THR A 1 593 ? 3.193 26.015 15.061 1.00 90.06 593 THR A N 1
ATOM 4482 C CA . THR A 1 593 ? 2.620 24.661 15.084 1.00 90.06 593 THR A CA 1
ATOM 4483 C C . THR A 1 593 ? 1.169 24.666 15.564 1.00 90.06 593 THR A C 1
ATOM 4485 O O . THR A 1 593 ? 0.666 25.660 16.101 1.00 90.06 593 THR A O 1
ATOM 4488 N N . ALA A 1 594 ? 0.452 23.566 15.324 1.00 86.56 594 ALA A N 1
ATOM 4489 C CA . ALA A 1 594 ? -0.973 23.473 15.635 1.00 86.56 594 ALA A CA 1
ATOM 4490 C C . ALA A 1 594 ? -1.238 23.206 17.124 1.00 86.56 594 ALA A C 1
ATOM 4492 O O . ALA A 1 594 ? -2.301 23.581 17.620 1.00 86.56 594 ALA A O 1
ATOM 4493 N N . SER A 1 595 ? -0.297 22.583 17.836 1.00 90.62 595 SER A N 1
ATOM 4494 C CA . SER A 1 595 ? -0.357 22.365 19.289 1.00 90.62 595 SER A CA 1
ATOM 4495 C C . SER A 1 595 ? 0.332 23.459 20.114 1.00 90.62 595 SER A C 1
ATOM 4497 O O . SER A 1 595 ? 0.224 23.475 21.339 1.00 90.62 595 SER A O 1
ATOM 4499 N N . TYR A 1 596 ? 1.064 24.362 19.459 1.00 94.81 596 TYR A N 1
ATOM 4500 C CA . TYR A 1 596 ? 2.063 25.234 20.074 1.00 94.81 596 TYR A CA 1
ATOM 4501 C C . TYR A 1 596 ? 3.269 24.522 20.710 1.00 94.81 596 TYR A C 1
ATOM 4503 O O . TYR A 1 596 ? 4.025 25.138 21.468 1.00 94.81 596 TYR A O 1
ATOM 4511 N N . THR A 1 597 ? 3.488 23.246 20.394 1.00 95.56 597 THR A N 1
ATOM 4512 C CA . THR A 1 597 ? 4.679 22.471 20.778 1.00 95.56 597 THR A CA 1
ATOM 4513 C C . THR A 1 597 ? 5.571 22.198 19.564 1.00 95.56 597 THR A C 1
ATOM 4515 O O . THR A 1 597 ? 5.200 22.507 18.440 1.00 95.56 597 THR A O 1
ATOM 4518 N N . GLU A 1 598 ? 6.749 21.606 19.760 1.00 94.06 598 GLU A N 1
ATOM 4519 C CA . GLU A 1 598 ? 7.575 21.088 18.663 1.00 94.06 598 GLU A CA 1
ATOM 4520 C C . GLU A 1 598 ? 6.976 19.759 18.190 1.00 94.06 598 GLU A C 1
ATOM 4522 O O . GLU A 1 598 ? 6.825 18.845 18.998 1.00 94.06 598 GLU A O 1
ATOM 4527 N N . GLU A 1 599 ? 6.614 19.661 16.911 1.00 93.62 599 GLU A N 1
ATOM 4528 C CA . GLU A 1 599 ? 5.934 18.490 16.331 1.00 93.62 599 GLU A CA 1
ATOM 4529 C C . GLU A 1 599 ? 6.853 17.657 15.411 1.00 93.62 599 GLU A C 1
ATOM 4531 O O . GLU A 1 599 ? 6.484 16.573 14.963 1.00 93.62 599 GLU A O 1
ATOM 4536 N N . SER A 1 600 ? 8.063 18.149 15.110 1.00 91.12 600 SER A N 1
ATOM 4537 C CA . SER A 1 600 ? 9.001 17.509 14.175 1.00 91.12 600 SER A CA 1
ATOM 4538 C C . SER A 1 600 ? 10.241 16.925 14.854 1.00 91.12 600 SER A C 1
ATOM 4540 O O . SER A 1 600 ? 10.732 15.865 14.463 1.00 91.12 600 SER A O 1
ATOM 4542 N N . ILE A 1 601 ? 10.739 17.585 15.901 1.00 89.38 601 ILE A N 1
ATOM 4543 C CA . ILE A 1 601 ? 11.905 17.151 16.677 1.00 89.38 601 ILE A CA 1
ATOM 4544 C C . ILE A 1 601 ? 11.435 16.568 18.012 1.00 89.38 601 ILE A C 1
ATOM 4546 O O . ILE A 1 601 ? 11.468 17.219 19.057 1.00 89.38 601 ILE A O 1
ATOM 4550 N N . VAL A 1 602 ? 11.025 15.303 17.977 1.00 88.69 602 VAL A N 1
ATOM 4551 C CA . VAL A 1 602 ? 10.460 14.586 19.127 1.00 88.69 602 VAL A CA 1
ATOM 4552 C C . VAL A 1 602 ? 11.234 13.293 19.392 1.00 88.69 602 VAL A C 1
ATOM 4554 O O . VAL A 1 602 ? 11.647 12.600 18.465 1.00 88.69 602 VAL A O 1
ATOM 4557 N N . HIS A 1 603 ? 11.485 12.965 20.664 1.00 83.19 603 HIS A N 1
ATOM 4558 C CA . HIS A 1 603 ? 12.160 11.707 21.028 1.00 83.19 603 HIS A CA 1
ATOM 4559 C C . HIS A 1 603 ? 11.203 10.502 20.954 1.00 83.19 603 HIS A C 1
ATOM 4561 O O . HIS A 1 603 ? 11.604 9.403 20.582 1.00 83.19 603 HIS A O 1
ATOM 4567 N N . GLY A 1 604 ? 9.937 10.720 21.314 1.00 78.81 604 GLY A N 1
ATOM 4568 C CA . GLY A 1 604 ? 8.830 9.771 21.219 1.00 78.81 604 GLY A CA 1
ATOM 4569 C C . GLY A 1 604 ? 7.506 10.522 21.374 1.00 78.81 604 GLY A C 1
ATOM 4570 O O . GLY A 1 604 ? 7.510 11.609 21.946 1.00 78.81 604 GLY A O 1
ATOM 4571 N N . GLY A 1 605 ? 6.409 9.966 20.852 1.00 83.06 605 GLY A N 1
ATOM 4572 C CA . GLY A 1 605 ? 5.149 10.706 20.690 1.00 83.06 605 GLY A CA 1
ATOM 4573 C C . GLY A 1 605 ? 5.148 11.583 19.431 1.00 83.06 605 GLY A C 1
ATOM 4574 O O . GLY A 1 605 ? 5.921 11.329 18.507 1.00 83.06 605 GLY A O 1
ATOM 4575 N N . ASN A 1 606 ? 4.275 12.590 19.395 1.00 89.25 606 ASN A N 1
ATOM 4576 C CA . ASN A 1 606 ? 4.163 13.588 18.328 1.00 89.25 606 ASN A CA 1
ATOM 4577 C C . ASN A 1 606 ? 4.557 14.997 18.788 1.00 89.25 606 ASN A C 1
ATOM 4579 O O . ASN A 1 606 ? 4.646 15.888 17.952 1.00 89.25 606 ASN A O 1
ATOM 4583 N N . GLN A 1 607 ? 4.759 15.225 20.087 1.00 93.62 607 GLN A N 1
ATOM 4584 C CA . GLN A 1 607 ? 4.992 16.540 20.671 1.00 93.62 607 GLN A CA 1
ATOM 4585 C C . GLN A 1 607 ? 6.204 16.536 21.618 1.00 93.62 607 GLN A C 1
ATOM 4587 O O . GLN A 1 607 ? 6.441 15.608 22.390 1.00 93.62 607 GLN A O 1
ATOM 4592 N N . ALA A 1 608 ? 6.978 17.619 21.599 1.00 93.69 608 ALA A N 1
ATOM 4593 C CA . ALA A 1 608 ? 8.015 17.923 22.583 1.00 93.69 608 ALA A CA 1
ATOM 4594 C C . ALA A 1 608 ? 7.958 19.404 22.975 1.00 93.69 608 ALA A C 1
ATOM 4596 O O . ALA A 1 608 ? 7.483 20.236 22.207 1.00 93.69 608 ALA A O 1
ATOM 4597 N N . MET A 1 609 ? 8.468 19.774 24.153 1.00 94.12 609 MET A N 1
ATOM 4598 C CA . MET A 1 609 ? 8.538 21.186 24.548 1.00 94.12 609 MET A CA 1
ATOM 4599 C C . MET A 1 609 ? 9.635 21.941 23.775 1.00 94.12 609 MET A C 1
ATOM 4601 O O . MET A 1 609 ? 10.821 21.669 23.999 1.00 94.12 609 MET A O 1
ATOM 4605 N N . PRO A 1 610 ? 9.291 22.961 22.965 1.00 93.62 610 PRO A N 1
ATOM 4606 C CA . PRO A 1 610 ? 10.278 23.873 22.416 1.00 93.62 610 PRO A CA 1
ATOM 4607 C C . PRO A 1 610 ? 10.642 24.922 23.469 1.00 93.62 610 PRO A C 1
ATOM 4609 O O . PRO A 1 610 ? 9.777 25.514 24.120 1.00 93.62 610 PRO A O 1
ATOM 4612 N N . ILE A 1 611 ? 11.939 25.182 23.615 1.00 92.19 611 ILE A N 1
ATOM 4613 C CA . ILE A 1 611 ? 12.458 26.270 24.443 1.00 92.19 611 ILE A CA 1
ATOM 4614 C C . ILE A 1 611 ? 13.448 27.111 23.639 1.00 92.19 611 ILE A C 1
ATOM 4616 O O . ILE A 1 611 ? 14.577 26.702 23.359 1.00 92.19 611 ILE A O 1
ATOM 4620 N N . ALA A 1 612 ? 13.034 28.325 23.286 1.00 91.56 612 ALA A N 1
ATOM 4621 C CA . ALA A 1 612 ? 13.915 29.331 22.715 1.00 91.56 612 ALA A CA 1
ATOM 4622 C C . ALA A 1 612 ? 14.583 30.134 23.836 1.00 91.56 612 ALA A C 1
ATOM 4624 O O . ALA A 1 612 ? 13.990 30.373 24.888 1.00 91.56 612 ALA A O 1
ATOM 4625 N N . TYR A 1 613 ? 15.821 30.584 23.622 1.00 89.50 613 TYR A N 1
ATOM 4626 C CA . TYR A 1 613 ? 16.515 31.410 24.605 1.00 89.50 613 TYR A CA 1
ATOM 4627 C C . TYR A 1 613 ? 17.410 32.489 23.989 1.00 89.50 613 TYR A C 1
ATOM 4629 O O . TYR A 1 613 ? 18.143 32.251 23.031 1.00 89.50 613 TYR A O 1
ATOM 4637 N N . ASP A 1 614 ? 17.413 33.674 24.604 1.00 89.25 614 ASP A N 1
ATOM 4638 C CA . ASP A 1 614 ? 18.359 34.759 24.329 1.00 89.25 614 ASP A CA 1
ATOM 4639 C C . ASP A 1 614 ? 18.869 35.382 25.639 1.00 89.25 614 ASP A C 1
ATOM 4641 O O . ASP A 1 614 ? 18.291 36.312 26.205 1.00 89.25 614 ASP A O 1
ATOM 4645 N N . ASN A 1 615 ? 20.027 34.903 26.100 1.00 89.19 615 ASN A N 1
ATOM 4646 C CA . ASN A 1 615 ? 20.695 35.409 27.305 1.00 89.19 615 ASN A CA 1
ATOM 4647 C C . ASN A 1 615 ? 21.304 36.818 27.130 1.00 89.19 615 ASN A C 1
ATOM 4649 O O . ASN A 1 615 ? 21.869 37.369 28.080 1.00 89.19 615 ASN A O 1
ATOM 4653 N N . ASN A 1 616 ? 21.222 37.405 25.931 1.00 89.31 616 ASN A N 1
ATOM 4654 C CA . ASN A 1 616 ? 21.639 38.776 25.640 1.00 89.31 616 ASN A CA 1
ATOM 4655 C C . ASN A 1 616 ? 20.451 39.727 25.423 1.00 89.31 616 ASN A C 1
ATOM 4657 O O . ASN A 1 616 ? 20.672 40.921 25.186 1.00 89.31 616 ASN A O 1
ATOM 4661 N N . LYS A 1 617 ? 19.210 39.239 25.547 1.00 86.69 617 LYS A N 1
ATOM 4662 C CA . LYS A 1 617 ? 17.998 40.027 25.332 1.00 86.69 617 LYS A CA 1
ATOM 4663 C C . LYS A 1 617 ? 17.943 41.223 26.277 1.00 86.69 617 LYS A C 1
ATOM 4665 O O . LYS A 1 617 ? 18.012 41.108 27.504 1.00 86.69 617 LYS A O 1
ATOM 4670 N N . GLN A 1 618 ? 17.809 42.418 25.707 1.00 89.44 618 GLN A N 1
ATOM 4671 C CA . GLN A 1 618 ? 17.773 43.646 26.492 1.00 89.44 618 GLN A CA 1
ATOM 4672 C C . GLN A 1 618 ? 16.541 43.670 27.408 1.00 89.44 618 GLN A C 1
ATOM 4674 O O . GLN A 1 618 ? 15.414 43.521 26.947 1.00 89.44 618 GLN A O 1
ATOM 4679 N N . GLY A 1 619 ? 16.758 43.921 28.701 1.00 86.50 619 GLY A N 1
ATOM 4680 C CA . GLY A 1 619 ? 15.680 44.001 29.693 1.00 86.50 619 GLY A CA 1
ATOM 4681 C C . GLY A 1 619 ? 15.356 42.681 30.394 1.00 86.50 619 GLY A C 1
ATOM 4682 O O . GLY A 1 619 ? 14.551 42.704 31.319 1.00 86.50 619 GLY A O 1
ATOM 4683 N N . PHE A 1 620 ? 16.021 41.585 30.021 1.00 90.38 620 PHE A N 1
ATOM 4684 C CA . PHE A 1 620 ? 15.877 40.268 30.642 1.00 90.38 620 PHE A CA 1
ATOM 4685 C C . PHE A 1 620 ? 17.166 39.855 31.364 1.00 90.38 620 PHE A C 1
ATOM 4687 O O . PHE A 1 620 ? 18.231 40.467 31.201 1.00 90.38 620 PHE A O 1
ATOM 4694 N N . ALA A 1 621 ? 17.062 38.843 32.222 1.00 87.44 621 ALA A N 1
ATOM 4695 C CA . ALA A 1 621 ? 18.212 38.276 32.905 1.00 87.44 621 ALA A CA 1
ATOM 4696 C C . ALA A 1 621 ? 19.164 37.585 31.913 1.00 87.44 621 ALA A C 1
ATOM 4698 O O . ALA A 1 621 ? 18.762 37.105 30.861 1.00 87.44 621 ALA A O 1
ATOM 4699 N N . ARG A 1 622 ? 20.454 37.506 32.262 1.00 89.88 622 ARG A N 1
ATOM 4700 C CA . ARG A 1 622 ? 21.495 36.892 31.411 1.00 89.88 622 ARG A CA 1
ATOM 4701 C C . ARG A 1 622 ? 21.543 35.359 31.503 1.00 89.88 622 ARG A C 1
ATOM 4703 O O . ARG A 1 622 ? 22.612 34.766 31.388 1.00 89.88 622 ARG A O 1
ATOM 4710 N N . TYR A 1 623 ? 20.404 34.747 31.789 1.00 90.25 623 TYR A N 1
ATOM 4711 C CA . TYR A 1 623 ? 20.181 33.305 31.837 1.00 90.25 623 TYR A CA 1
ATOM 4712 C C . TYR A 1 623 ? 18.744 33.034 31.385 1.00 90.25 623 TYR A C 1
ATOM 4714 O O . TYR A 1 623 ? 17.948 33.971 31.301 1.00 90.25 623 TYR A O 1
ATOM 4722 N N . SER A 1 624 ? 18.433 31.776 31.092 1.00 91.25 624 SER A N 1
ATOM 4723 C CA . SER A 1 624 ? 17.127 31.335 30.602 1.00 91.25 624 SER A CA 1
ATOM 4724 C C . SER A 1 624 ? 16.633 30.180 31.455 1.00 91.25 624 SER A C 1
ATOM 4726 O O . SER A 1 624 ? 17.419 29.291 31.784 1.00 91.25 624 SER A O 1
ATOM 4728 N N . GLU A 1 625 ? 15.364 30.232 31.842 1.00 93.88 625 GLU A N 1
ATOM 4729 C CA . GLU A 1 625 ? 14.747 29.275 32.759 1.00 93.88 625 GLU A CA 1
ATOM 4730 C C . GLU A 1 625 ? 13.270 29.102 32.401 1.00 93.88 625 GLU A C 1
ATOM 4732 O O . GLU A 1 625 ? 12.568 30.092 32.176 1.00 93.88 625 GLU A O 1
ATOM 4737 N N . ALA A 1 626 ? 12.816 27.854 32.346 1.00 93.50 626 ALA A N 1
ATOM 4738 C CA . ALA A 1 626 ? 11.405 27.504 32.290 1.00 93.50 626 ALA A CA 1
ATOM 4739 C C . ALA A 1 626 ? 11.083 26.595 33.480 1.00 93.50 626 ALA A C 1
ATOM 4741 O O . ALA A 1 626 ? 11.865 25.697 33.800 1.00 93.50 626 ALA A O 1
ATOM 4742 N N . GLU A 1 627 ? 9.955 26.837 34.142 1.00 93.00 627 GLU A N 1
ATOM 4743 C CA . GLU A 1 627 ? 9.566 26.129 35.363 1.00 93.00 627 GLU A CA 1
ATOM 4744 C C . GLU A 1 627 ? 8.181 25.495 35.212 1.00 93.00 627 GLU A C 1
ATOM 4746 O O . GLU A 1 627 ? 7.227 26.169 34.836 1.00 93.00 627 GLU A O 1
ATOM 4751 N N . LEU A 1 628 ? 8.046 24.223 35.588 1.00 91.50 628 LEU A N 1
ATOM 4752 C CA . LEU A 1 628 ? 6.757 23.545 35.724 1.00 91.50 628 LEU A CA 1
ATOM 4753 C C . LEU A 1 628 ? 6.472 23.268 37.201 1.00 91.50 628 LEU A C 1
ATOM 4755 O O . LEU A 1 628 ? 7.267 22.640 37.906 1.00 91.50 628 LEU A O 1
ATOM 4759 N N . THR A 1 629 ? 5.306 23.702 37.681 1.00 89.75 629 THR A N 1
ATOM 4760 C CA . THR A 1 629 ? 4.841 23.338 39.026 1.00 89.75 629 THR A CA 1
ATOM 4761 C C . THR A 1 629 ? 4.057 22.031 38.971 1.00 89.75 629 THR A C 1
ATOM 4763 O O . THR A 1 629 ? 2.896 22.015 38.577 1.00 89.75 629 THR A O 1
ATOM 4766 N N . LEU A 1 630 ? 4.667 20.943 39.440 1.00 85.31 630 LEU A N 1
ATOM 4767 C CA . LEU A 1 630 ? 4.033 19.623 39.458 1.00 85.31 630 LEU A CA 1
ATOM 4768 C C . LEU A 1 630 ? 2.865 19.560 40.450 1.00 85.31 630 LEU A C 1
ATOM 4770 O O . LEU A 1 630 ? 3.032 19.765 41.662 1.00 85.31 630 LEU A O 1
ATOM 4774 N N . SER A 1 631 ? 1.680 19.243 39.933 1.00 77.88 631 SER A N 1
ATOM 4775 C CA . SER A 1 631 ? 0.457 19.020 40.713 1.00 77.88 631 SER A CA 1
ATOM 4776 C C . SER A 1 631 ? 0.332 17.561 41.178 1.00 77.88 631 SER A C 1
ATOM 4778 O O . SER A 1 631 ? -0.135 17.308 42.293 1.00 77.88 631 SER A O 1
ATOM 4780 N N . THR A 1 632 ? 0.829 16.619 40.375 1.00 75.25 632 THR A N 1
ATOM 4781 C CA . THR A 1 632 ? 0.884 15.168 40.616 1.00 75.25 632 THR A CA 1
ATOM 4782 C C . THR A 1 632 ? 2.330 14.660 40.478 1.00 75.25 632 THR A C 1
ATOM 4784 O O . THR A 1 632 ? 3.240 15.454 40.263 1.00 75.25 632 THR A O 1
ATOM 4787 N N . VAL A 1 633 ? 2.578 13.364 40.728 1.00 79.31 633 VAL A N 1
ATOM 4788 C CA . VAL A 1 633 ? 3.915 12.730 40.599 1.00 79.31 633 VAL A CA 1
ATOM 4789 C C . VAL A 1 633 ? 5.025 13.512 41.332 1.00 79.31 633 VAL A C 1
ATOM 4791 O O . VAL A 1 633 ? 6.057 13.880 40.782 1.00 79.31 633 VAL A O 1
ATOM 4794 N N . ARG A 1 634 ? 4.801 13.823 42.617 1.00 83.69 634 ARG A N 1
ATOM 4795 C CA . ARG A 1 634 ? 5.735 14.628 43.438 1.00 83.69 634 ARG A CA 1
ATOM 4796 C C . ARG A 1 634 ? 6.712 13.808 44.276 1.00 83.69 634 ARG A C 1
ATOM 4798 O O . ARG A 1 634 ? 7.666 14.365 44.814 1.00 83.69 634 ARG A O 1
ATOM 4805 N N . ASP A 1 635 ? 6.457 12.512 44.425 1.00 84.44 635 ASP A N 1
ATOM 4806 C CA . ASP A 1 635 ? 7.366 11.579 45.086 1.00 84.44 635 ASP A CA 1
ATOM 4807 C C . ASP A 1 635 ? 8.123 10.787 44.025 1.00 84.44 635 ASP A C 1
ATOM 4809 O O . ASP A 1 635 ? 7.673 9.745 43.561 1.00 84.44 635 ASP A O 1
ATOM 4813 N N . TRP A 1 636 ? 9.286 11.303 43.641 1.00 80.12 636 TRP A N 1
ATOM 4814 C CA . TRP A 1 636 ? 10.143 10.692 42.621 1.00 80.12 636 TRP A CA 1
ATOM 4815 C C . TRP A 1 636 ? 10.935 9.493 43.158 1.00 80.12 636 TRP A C 1
ATOM 4817 O O . TRP A 1 636 ? 11.790 8.956 42.464 1.00 80.12 636 TRP A O 1
ATOM 4827 N N . THR A 1 637 ? 10.680 9.090 44.408 1.00 82.75 637 THR A N 1
ATOM 4828 C CA . THR A 1 637 ? 11.221 7.862 45.007 1.00 82.75 637 THR A CA 1
ATOM 4829 C C . THR A 1 637 ? 10.165 6.766 45.146 1.00 82.75 637 THR A C 1
ATOM 4831 O O . THR A 1 637 ? 10.491 5.648 45.559 1.00 82.75 637 THR A O 1
ATOM 4834 N N . ALA A 1 638 ? 8.907 7.071 44.802 1.00 80.19 638 ALA A N 1
ATOM 4835 C CA . ALA A 1 638 ? 7.823 6.102 44.782 1.00 80.19 638 ALA A CA 1
ATOM 4836 C C . ALA A 1 638 ? 8.178 4.919 43.872 1.00 80.19 638 ALA A C 1
ATOM 4838 O O . ALA A 1 638 ? 8.930 5.064 42.911 1.00 80.19 638 ALA A O 1
ATOM 4839 N N . GLU A 1 639 ? 7.682 3.730 44.221 1.00 81.25 639 GLU A N 1
ATOM 4840 C CA . GLU A 1 639 ? 7.928 2.480 43.481 1.00 81.25 639 GLU A CA 1
ATOM 4841 C C . GLU A 1 639 ? 9.418 2.146 43.238 1.00 81.25 639 GLU A C 1
ATOM 4843 O O . GLU A 1 639 ? 9.757 1.311 42.406 1.00 81.25 639 GLU A O 1
ATOM 4848 N N . GLY A 1 640 ? 10.333 2.750 44.009 1.00 83.31 640 GLY A N 1
ATOM 4849 C CA . GLY A 1 640 ? 11.765 2.464 43.929 1.00 83.31 640 GLY A CA 1
ATOM 4850 C C . GLY A 1 640 ? 12.474 3.084 42.725 1.00 83.31 640 GLY A C 1
ATOM 4851 O O . GLY A 1 640 ? 13.567 2.626 42.387 1.00 83.31 640 GLY A O 1
ATOM 4852 N N . VAL A 1 641 ? 11.886 4.115 42.105 1.00 82.94 641 VAL A N 1
ATOM 4853 C CA . VAL A 1 641 ? 12.509 4.867 41.008 1.00 82.94 641 VAL A CA 1
ATOM 4854 C C . VAL A 1 641 ? 13.915 5.331 41.400 1.00 82.94 641 VAL A C 1
ATOM 4856 O O . VAL A 1 641 ? 14.136 5.900 42.472 1.00 82.94 641 VAL A O 1
ATOM 4859 N N . ALA A 1 642 ? 14.878 5.043 40.524 1.00 85.56 642 ALA A N 1
ATOM 4860 C CA . ALA A 1 642 ? 16.301 5.293 40.750 1.00 85.56 642 ALA A CA 1
ATOM 4861 C C . ALA A 1 642 ? 16.927 6.244 39.718 1.00 85.56 642 ALA A C 1
ATOM 4863 O O . ALA A 1 642 ? 18.054 6.699 39.923 1.00 85.56 642 ALA A O 1
ATOM 4864 N N . GLU A 1 643 ? 16.216 6.540 38.630 1.00 85.12 643 GLU A N 1
ATOM 4865 C CA . GLU A 1 643 ? 16.718 7.303 37.491 1.00 85.12 643 GLU A CA 1
ATOM 4866 C C . GLU A 1 643 ? 15.690 8.343 37.033 1.00 85.12 643 GLU A C 1
ATOM 4868 O O . GLU A 1 643 ? 14.485 8.110 37.093 1.00 85.12 643 GLU A O 1
ATOM 4873 N N . LEU A 1 644 ? 16.195 9.493 36.585 1.00 84.31 644 LEU A N 1
ATOM 4874 C CA . LEU A 1 644 ? 15.450 10.503 35.845 1.00 84.31 644 LEU A CA 1
ATOM 4875 C C . LEU A 1 644 ? 16.066 10.580 34.449 1.00 84.31 644 LEU A C 1
ATOM 4877 O O . LEU A 1 644 ? 17.227 10.973 34.319 1.00 84.31 644 LEU A O 1
ATOM 4881 N N . SER A 1 645 ? 15.294 10.236 33.426 1.00 82.31 645 SER A N 1
ATOM 4882 C CA . SER A 1 645 ? 15.715 10.363 32.032 1.00 82.31 645 SER A CA 1
ATOM 4883 C C . SER A 1 645 ? 15.173 11.669 31.452 1.00 82.31 645 SER A C 1
ATOM 4885 O O . SER A 1 645 ? 13.988 11.966 31.574 1.00 82.31 645 SER A O 1
ATOM 4887 N N . ILE A 1 646 ? 16.049 12.462 30.834 1.00 85.12 646 ILE A N 1
ATOM 4888 C CA . ILE A 1 646 ? 15.699 13.712 30.151 1.00 85.12 646 ILE A CA 1
ATOM 4889 C C . ILE A 1 646 ? 16.276 13.636 28.743 1.00 85.12 646 ILE A C 1
ATOM 4891 O O . ILE A 1 646 ? 17.480 13.437 28.578 1.00 85.12 646 ILE A O 1
ATOM 4895 N N . TRP A 1 647 ? 15.424 13.833 27.743 1.00 84.12 647 TRP A N 1
ATOM 4896 C CA . TRP A 1 647 ? 15.814 13.914 26.340 1.00 84.12 647 TRP A CA 1
ATOM 4897 C C . TRP A 1 647 ? 15.730 15.368 25.896 1.00 84.12 647 TRP A C 1
ATOM 4899 O O . TRP A 1 647 ? 14.734 16.040 26.151 1.00 84.12 647 TRP A O 1
ATOM 4909 N N . PHE A 1 648 ? 16.784 15.872 25.264 1.00 86.19 648 PHE A N 1
ATOM 4910 C CA . PHE A 1 648 ? 16.811 17.230 24.739 1.00 86.19 648 PHE A CA 1
ATOM 4911 C C . PHE A 1 648 ? 17.521 17.244 23.390 1.00 86.19 648 PHE A C 1
ATOM 4913 O O . PHE A 1 648 ? 18.497 16.524 23.178 1.00 86.19 648 PHE A O 1
ATOM 4920 N N . HIS A 1 649 ? 17.038 18.093 22.493 1.00 82.69 649 HIS A N 1
ATOM 4921 C CA . HIS A 1 649 ? 17.660 18.363 21.208 1.00 82.69 649 HIS A CA 1
ATOM 4922 C C . HIS A 1 649 ? 18.030 19.844 21.138 1.00 82.69 649 HIS A C 1
ATOM 4924 O O . HIS A 1 649 ? 17.274 20.713 21.566 1.00 82.69 649 HIS A O 1
ATOM 4930 N N . GLY A 1 650 ? 19.218 20.142 20.623 1.00 78.69 650 GLY A N 1
ATOM 4931 C CA . GLY A 1 650 ? 19.706 21.508 20.507 1.00 78.69 650 GLY A CA 1
ATOM 4932 C C . GLY A 1 650 ? 20.956 21.581 19.645 1.00 78.69 650 GLY A C 1
ATOM 4933 O O . GLY A 1 650 ? 21.533 20.563 19.268 1.00 78.69 650 GLY A O 1
ATOM 4934 N N . ASN A 1 651 ? 21.385 22.805 19.337 1.00 66.94 651 ASN A N 1
ATOM 4935 C CA . ASN A 1 651 ? 22.572 23.022 18.517 1.00 66.94 651 ASN A CA 1
ATOM 4936 C C . ASN A 1 651 ? 23.809 22.326 19.123 1.00 66.94 651 ASN A C 1
ATOM 4938 O O . ASN A 1 651 ? 24.019 22.422 20.339 1.00 66.94 651 ASN A O 1
ATOM 4942 N N . PRO A 1 652 ? 24.667 21.692 18.296 1.00 60.72 652 PRO A N 1
ATOM 4943 C CA . PRO A 1 652 ? 25.921 21.109 18.755 1.00 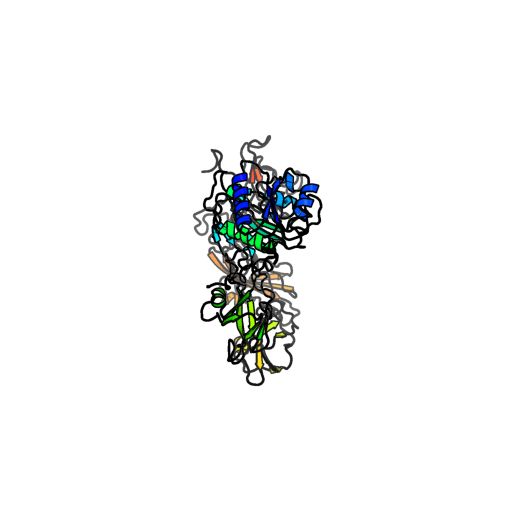60.72 652 PRO A CA 1
ATOM 4944 C C . PRO A 1 652 ? 26.733 22.138 19.540 1.00 60.72 652 PRO A C 1
ATOM 4946 O O . PRO A 1 652 ? 26.837 23.303 19.146 1.00 60.72 652 PRO A O 1
ATOM 4949 N N . ALA A 1 653 ? 27.308 21.711 20.662 1.00 53.41 653 ALA A N 1
ATOM 4950 C CA . ALA A 1 653 ? 27.965 22.609 21.597 1.00 53.41 653 ALA A CA 1
ATOM 4951 C C . ALA A 1 653 ? 29.020 23.500 20.912 1.00 53.41 653 ALA A C 1
ATOM 4953 O O . ALA A 1 653 ? 30.039 23.022 20.411 1.00 53.41 653 ALA A O 1
ATOM 4954 N N . SER A 1 654 ? 28.838 24.820 20.995 1.00 52.44 654 SER A N 1
ATOM 4955 C CA . SER A 1 654 ? 29.969 25.746 20.965 1.00 52.44 654 SER A CA 1
ATOM 4956 C C . SER A 1 654 ? 30.499 25.842 22.395 1.00 52.44 654 SER A C 1
ATOM 4958 O O . SER A 1 654 ? 29.776 26.241 23.297 1.00 52.44 654 SER A O 1
ATOM 4960 N N . VAL A 1 655 ? 31.726 25.357 22.614 1.00 42.19 655 VAL A N 1
ATOM 4961 C CA . VAL A 1 655 ? 32.534 25.411 23.855 1.00 42.19 655 VAL A CA 1
ATOM 4962 C C . VAL A 1 655 ? 31.836 26.085 25.061 1.00 42.19 655 VAL A C 1
ATOM 4964 O O . VAL A 1 655 ? 32.036 27.274 25.304 1.00 42.19 655 VAL A O 1
ATOM 4967 N N . GLY A 1 656 ? 31.039 25.329 25.838 1.00 46.38 656 GLY A N 1
ATOM 4968 C CA . GLY A 1 656 ? 30.524 25.807 27.132 1.00 46.38 656 GLY A CA 1
ATOM 4969 C C . GLY A 1 656 ? 29.070 25.530 27.549 1.00 46.38 656 GLY A C 1
ATOM 4970 O O . GLY A 1 656 ? 28.565 26.327 28.336 1.00 46.38 656 GLY A O 1
ATOM 4971 N N . SER A 1 657 ? 28.397 24.447 27.139 1.00 41.03 657 SER A N 1
ATOM 4972 C CA . SER A 1 657 ? 27.107 24.071 27.762 1.00 41.03 657 SER A CA 1
ATOM 4973 C C . SER A 1 657 ? 26.878 22.556 27.898 1.00 41.03 657 SER A C 1
ATOM 4975 O O . SER A 1 657 ? 27.171 21.809 26.972 1.00 41.03 657 SER A O 1
ATOM 4977 N N . PHE A 1 658 ? 26.364 22.207 29.091 1.00 39.28 658 PHE A N 1
ATOM 4978 C CA . PHE A 1 658 ? 26.014 20.930 29.747 1.00 39.28 658 PHE A CA 1
ATOM 4979 C C . PHE A 1 658 ? 27.060 19.795 29.795 1.00 39.28 658 PHE A C 1
ATOM 4981 O O . PHE A 1 658 ? 27.413 19.180 28.794 1.00 39.28 658 PHE A O 1
ATOM 4988 N N . VAL A 1 659 ? 27.524 19.532 31.027 1.00 36.72 659 VAL A N 1
ATOM 4989 C CA . VAL A 1 659 ? 27.991 18.223 31.517 1.00 36.72 659 VAL A CA 1
ATOM 4990 C C . VAL A 1 659 ? 26.826 17.592 32.256 1.00 36.72 659 VAL A C 1
ATOM 4992 O O . VAL A 1 659 ? 26.156 18.371 32.978 1.00 36.72 659 VAL A O 1
#

pLDDT: mean 88.45, std 13.11, range [31.5, 98.38]

Sequence (659 aa):
MLDKKLARILICLALALSFSVTASRGADILFISAMDEATKPGDDALKAFIEGLGHTVTYFDDDESEADTEVAAAEADLVFISESVGSGGIREEITEIETPMIITECWGWDEMGLTLGGGAGQEVVTTDIEIVVPGHPLAAGLSGTVTVLTDLASARGTARFSNGIAGNEATVIARATLLDGQTYDVIYIYEKGTALAAAPTDGSPAVAADIRICIGFDERSYLIWNDNAYRFLEAAVKYVLGSKPQAKNPSPYDGAMYSDTWVTLEWSPGDFAASHDVYIGDNFDDVNDGTADTFIGNQTLNFIIAGFPGYPYPEGLVPGSTYYWRIDEVNEVEPNSPWKGFVWSFTVPPKTAYSPDPADGAENADLNVQLMWTAGFGAKLHYIVFGEDFDEVNNAAAGTPHGTTTYTPGPLKLAKTYYWRVDEFDGAGTYKGNVWIFTTLGAVSGPNPVDGAVDVNPARILTWDAGAVATSHEVYFGTDADAIANATTASPEYKGSKALGEESYDPGLLTLNTAYYWRIDEVNGTNPDSPWASNVWSFTTGDFFVIDDFEDYDAGDNQIWFSWYDGLGAGTPGTPGHIPGNGTGSAVGDETTASYTEESIVHGGNQAMPIAYDNNKQGFARYSEAELTLSTVRDWTAEGVAELSIWFHGNPASVGSFV

Radius of gyration: 35.04 Å; chains: 1; bounding box: 78×78×119 Å

Foldseek 3Di:
DDDPPPPPVPPVPPPPPPPPPPPVQAWEEEEEACPDPVLVVLSVLLQVLVVVVRYHYDYDHLPDDLVVLLVVQLVGQEYEYALNHDLVSPLQRPLQRLHAYEYQNQQVCVLSLFADDGKDWAQAPAQWKAFPCCLDLLVLNDHGIDRFFQDQFDPVGGWTFIQGHGAPQKDQGIWGQGPVRDIHRQWIKHAFFDAGNGQRNNRPHRGRSHIYIYHGGHSRRSVGTDPSNSSSVVSVSCVSSQQFQAWADWVVFFAAADQFQKDKIFTDGGPQFPKKFKFKDLDQVCQQVVHDVRTPGIGRHRIAMDQDCPGHVNVTHDAFTKMKMWIFGADPVDPPPRHTYRIGMYHHHHQFWADWVVPFAAEAAAQFDKIFTHHGRQFQWKFKDKAQDDCCQQVDDGHHIDGHRIHTPPGHDAQGKMKMWIWTDNPPDIHTGDIGMYTHFFAKADWVVDFAAEQDAQFDKIFTHGTPQFQKKWKFKDQDQVCQVPDDCVGPRTDDMGGVVRRIDGPGGHDAQGKMKMWIFGADPVDPPPGHIHHIGMYTHHNDHDQDDQVVAFPPPRHPQLFKAWLQFDDDPPDPSTGHHPQAFKDKFDPVDGRSFDQPDDPDDRGDIDIDGDLPDPRGHNHIDIDGDGPDPPPCCPPNNDDDDDDDDDDDDDPDDDD

Secondary structure (DSSP, 8-state):
---SSSSSSSSSSSSS--S--------EEEEEE---TTTHHHHHHHHHHHHHTT-EEEEEETTS-HHHHHHHHHHSSEEEE-TTS-HHHHTTTSTT-SS-EEE--GGGTTTTT-BSS---EEEBS-SEEEES-TTSGGGTT--EEEE-BSSSEETTEE-EEE---B-TTSEEEEEEEBTTS-EEEEEEEEPTTPBPSS--TT---SB-SS-EEEE-B-TTTGGGB-HHHHHHHHHHHHHHTT---S-EEEESPTTEE--SSSEEEEEEPPTT-SEEEEEEESSHHHHHHT-TT-EEEEESSSEEEESSTTSSSTT-PPTT-EEEEEEEEE-TTSTT-SBPPPEEEEEPPPSS-EEEESPTTEEEE-TTPPEEEEPPTT--EEEEEEES-HHHHHHPPS-EEESSSEE---SPPTT-EEEEEEEEE-SS-EEPPPEEEEEETTS-EEEESPTTEEEE-TTPPEEEEPPTT-SEEEEEEES-HHHHHT--TTSTTEEEEEETT--EE---SPPTT-EEEEEEEEE-TTSTT--EE---EEEEE-SS--S--GGG--SSS--GGGTEE-SSEES-TTSTT-EE--SSSEEE--TTSSSSSBSSS-SSSS-B--EEE-TT-TTS-SS---EE--SS---TTGGG----------PPP-SS---